Protein AF-A0A1F8M555-F1 (afdb_monomer_lite)

Radius of gyration: 28.35 Å; chains: 1; bounding box: 70×70×56 Å

Foldseek 3Di:
DVLLVLLVLLLVLCVVVVFDLDDDDAPDFQVLLLLQLLLCVLVVDDCPPQRVVQSVCLVPVQVLSQWLVSVLVCCVVPNQCRSSVDDDPQSRLSSNVLSVVCVVVVNIHLVSLQVQLVDVVSLVVQWDDDPDDDPPGHDTCDNLSSLSSNLNSDDQLGARDDPLLVVSSVVSVHPSVVDDPVSSSVSLSSSCVVVVHGSSSSNVSSVVVSVDPDDDDPDDPDDDDDDDLVRQLVVCVVVVVVVSNVVSVPDDDDPDPPPDDVVVVCPVVVVVVVCVPDDDDDDHPPPRPDDDPVVVVVVVVVVLVVCCPDPVNVVVCVVPVDPPDDPPPVPPDPPPPPDDDDDPVVLVVLCVVCVVVVHDSVVSVVVVVVVVVVVVVVVVD

Structure (mmCIF, N/CA/C/O backbone):
data_AF-A0A1F8M555-F1
#
_entry.id   AF-A0A1F8M555-F1
#
loop_
_atom_site.group_PDB
_atom_site.id
_atom_site.type_symbol
_atom_site.label_atom_id
_atom_site.label_alt_id
_atom_site.label_comp_id
_atom_site.label_asym_id
_atom_site.label_entity_id
_atom_site.label_seq_id
_atom_site.pdbx_PDB_ins_code
_atom_site.Cartn_x
_atom_site.Cartn_y
_atom_site.Cartn_z
_atom_site.occupancy
_atom_site.B_iso_or_equiv
_atom_site.auth_seq_id
_atom_site.auth_comp_id
_atom_site.auth_asym_id
_atom_site.auth_atom_id
_atom_site.pdbx_PDB_model_num
ATOM 1 N N . MET A 1 1 ? 1.073 4.786 -27.182 1.00 62.78 1 MET A N 1
ATOM 2 C CA . MET A 1 1 ? 2.146 3.936 -27.750 1.00 62.78 1 MET A CA 1
ATOM 3 C C . MET A 1 1 ? 3.276 3.664 -26.755 1.00 62.78 1 MET A C 1
ATOM 5 O O . MET A 1 1 ? 3.617 2.505 -26.570 1.00 62.78 1 MET A O 1
ATOM 9 N N . LEU A 1 2 ? 3.790 4.672 -26.041 1.00 86.94 2 LEU A N 1
ATOM 10 C CA . LEU A 1 2 ? 4.952 4.520 -25.150 1.00 86.94 2 LEU A CA 1
ATOM 11 C C . LEU A 1 2 ? 4.746 3.546 -23.961 1.00 86.94 2 LEU A C 1
ATOM 13 O O . LEU A 1 2 ? 5.556 2.646 -23.770 1.00 86.94 2 LEU A O 1
ATOM 17 N N . LEU A 1 3 ? 3.623 3.618 -23.229 1.00 95.44 3 LEU A N 1
ATOM 18 C CA . LEU A 1 3 ? 3.357 2.688 -22.109 1.00 95.44 3 LEU A CA 1
ATOM 19 C C . LEU A 1 3 ? 3.145 1.231 -22.552 1.00 95.44 3 LEU A C 1
ATOM 21 O O . LEU A 1 3 ? 3.465 0.311 -21.805 1.00 95.44 3 LEU A O 1
ATOM 25 N N . GLN A 1 4 ? 2.627 1.002 -23.765 1.00 96.56 4 GLN A N 1
ATOM 26 C CA . GLN A 1 4 ? 2.485 -0.358 -24.296 1.00 96.56 4 GLN A CA 1
ATOM 27 C C . GLN A 1 4 ? 3.843 -0.993 -24.608 1.00 96.56 4 GLN A C 1
ATOM 29 O O . GLN A 1 4 ? 4.013 -2.192 -24.390 1.00 96.56 4 GLN A O 1
ATOM 34 N N . ALA A 1 5 ? 4.813 -0.198 -25.071 1.00 96.56 5 ALA A N 1
ATOM 35 C CA . ALA A 1 5 ? 6.173 -0.671 -25.293 1.00 96.56 5 ALA A CA 1
ATOM 36 C C . ALA A 1 5 ? 6.844 -1.083 -23.971 1.00 96.56 5 ALA A C 1
ATOM 38 O O . ALA A 1 5 ? 7.430 -2.160 -23.900 1.00 96.56 5 ALA A O 1
ATOM 39 N N . GLU A 1 6 ? 6.697 -0.289 -22.904 1.00 97.88 6 GLU A N 1
ATOM 40 C CA . GLU A 1 6 ? 7.208 -0.666 -21.576 1.00 97.88 6 GLU A CA 1
ATOM 41 C C . GLU A 1 6 ? 6.492 -1.896 -21.004 1.00 97.88 6 GLU A C 1
ATOM 43 O O . GLU A 1 6 ? 7.133 -2.782 -20.445 1.00 97.88 6 GLU A O 1
ATOM 48 N N . ALA A 1 7 ? 5.175 -2.009 -21.205 1.00 97.88 7 ALA A N 1
ATOM 49 C CA . ALA A 1 7 ? 4.431 -3.207 -20.827 1.00 97.88 7 ALA A CA 1
ATOM 50 C C . ALA A 1 7 ? 4.956 -4.457 -21.554 1.00 97.88 7 ALA A C 1
ATOM 52 O O . ALA A 1 7 ? 5.118 -5.498 -20.925 1.00 97.88 7 ALA A O 1
ATOM 53 N N . LYS A 1 8 ? 5.309 -4.342 -22.844 1.00 97.62 8 LYS A N 1
ATOM 54 C CA . LYS A 1 8 ? 5.926 -5.435 -23.610 1.00 97.62 8 LYS A CA 1
ATOM 55 C C . LYS A 1 8 ? 7.292 -5.833 -23.041 1.00 97.62 8 LYS A C 1
ATOM 57 O O . LYS A 1 8 ? 7.577 -7.025 -22.947 1.00 97.62 8 LYS A O 1
ATOM 62 N N . LYS A 1 9 ? 8.121 -4.868 -22.616 1.00 96.81 9 LYS A N 1
ATOM 63 C CA . LYS A 1 9 ? 9.390 -5.169 -21.924 1.00 96.81 9 LYS A CA 1
ATOM 64 C C . LYS A 1 9 ? 9.147 -5.955 -20.638 1.00 96.81 9 LYS A C 1
ATOM 66 O O . LYS A 1 9 ? 9.780 -6.987 -20.434 1.00 96.81 9 LYS A O 1
ATOM 71 N N . LEU A 1 10 ? 8.191 -5.513 -19.817 1.00 96.31 10 LEU A N 1
ATOM 72 C CA . LEU A 1 10 ? 7.817 -6.213 -18.589 1.00 96.31 10 LEU A CA 1
ATOM 73 C C . LEU A 1 10 ? 7.325 -7.641 -18.873 1.00 96.31 10 LEU A C 1
ATOM 75 O O . LEU A 1 10 ? 7.761 -8.577 -18.210 1.00 96.31 10 LEU A O 1
ATOM 79 N N . THR A 1 11 ? 6.458 -7.829 -19.869 1.00 96.44 11 THR A N 1
ATOM 80 C CA . THR A 1 11 ? 5.964 -9.152 -20.280 1.00 96.44 11 THR A CA 1
ATOM 81 C C . THR A 1 11 ? 7.099 -10.072 -20.736 1.00 96.44 11 THR A C 1
ATOM 83 O O . THR A 1 11 ? 7.171 -11.213 -20.282 1.00 96.44 11 THR A O 1
ATOM 86 N N . ASN A 1 12 ? 8.020 -9.582 -21.571 1.00 95.12 12 ASN A N 1
ATOM 87 C CA . ASN A 1 12 ? 9.188 -10.353 -22.006 1.00 95.12 12 ASN A CA 1
ATOM 88 C C . ASN A 1 12 ? 10.072 -10.753 -20.818 1.00 95.12 12 ASN A C 1
ATOM 90 O O . ASN A 1 12 ? 10.500 -11.902 -20.730 1.00 95.12 12 ASN A O 1
ATOM 94 N N . TYR A 1 13 ? 10.300 -9.826 -19.885 1.00 93.00 13 TYR A N 1
ATOM 95 C CA . TYR A 1 13 ? 11.067 -10.094 -18.674 1.00 93.00 13 TYR A CA 1
ATOM 96 C C . TYR A 1 13 ? 10.408 -11.183 -17.813 1.00 93.00 13 TYR A C 1
ATOM 98 O O . TYR A 1 13 ? 11.054 -12.166 -17.462 1.00 93.00 13 TYR A O 1
ATOM 106 N N . ILE A 1 14 ? 9.102 -11.075 -17.552 1.00 90.75 14 ILE A N 1
ATOM 107 C CA . ILE A 1 14 ? 8.328 -12.084 -16.809 1.00 90.75 14 ILE A CA 1
ATOM 108 C C . ILE A 1 14 ? 8.423 -13.466 -17.474 1.00 90.75 14 ILE A C 1
ATOM 110 O O . ILE A 1 14 ? 8.666 -14.458 -16.787 1.00 90.75 14 ILE A O 1
ATOM 114 N N . ASN A 1 15 ? 8.281 -13.537 -18.800 1.00 89.06 15 ASN A N 1
ATOM 115 C CA . ASN A 1 15 ? 8.401 -14.796 -19.538 1.00 89.06 15 ASN A CA 1
ATOM 116 C C . ASN A 1 15 ? 9.815 -15.383 -19.428 1.00 89.06 15 ASN A C 1
ATOM 118 O O . ASN A 1 15 ? 9.958 -16.584 -19.216 1.00 89.06 15 ASN A O 1
ATOM 122 N N . SER A 1 16 ? 10.854 -14.542 -19.495 1.00 86.94 16 SER A N 1
ATOM 123 C CA . SER A 1 16 ? 12.250 -14.987 -19.366 1.00 86.94 16 SER A CA 1
ATOM 124 C C . SER A 1 16 ? 12.578 -15.590 -17.995 1.00 86.94 16 SER A C 1
ATOM 126 O O . SER A 1 16 ? 13.468 -16.426 -17.889 1.00 86.94 16 SER A O 1
ATOM 128 N N . LEU A 1 17 ? 11.837 -15.210 -16.949 1.00 83.38 17 LEU A N 1
ATOM 129 C CA . LEU A 1 17 ? 11.989 -15.757 -15.600 1.00 83.38 17 LEU A CA 1
ATOM 130 C C . LEU A 1 17 ? 11.260 -17.095 -15.383 1.00 83.38 17 LEU A C 1
ATOM 132 O O . LEU A 1 17 ? 11.365 -17.652 -14.291 1.00 83.38 17 LEU A O 1
ATOM 136 N N . GLY A 1 18 ? 10.470 -17.587 -16.348 1.00 78.06 18 GLY A N 1
ATOM 137 C CA . GLY A 1 18 ? 9.597 -18.752 -16.131 1.00 78.06 18 GLY A CA 1
ATOM 138 C C . GLY A 1 18 ? 8.566 -18.510 -15.020 1.00 78.06 18 GLY A C 1
ATOM 139 O O . GLY A 1 18 ? 8.260 -19.391 -14.217 1.00 78.06 18 GLY A O 1
ATOM 140 N N . PHE A 1 19 ? 8.089 -17.271 -14.911 1.00 74.12 19 PHE A N 1
ATOM 141 C CA . PHE A 1 19 ? 7.395 -16.781 -13.731 1.00 74.12 19 PHE A CA 1
ATOM 142 C C . PHE A 1 19 ? 6.004 -17.400 -13.547 1.00 74.12 19 PHE A C 1
ATOM 144 O O . PHE A 1 19 ? 5.108 -17.200 -14.368 1.00 74.12 19 PHE A O 1
ATOM 151 N N . ASN A 1 20 ? 5.778 -18.091 -12.427 1.00 79.81 20 ASN A N 1
ATOM 152 C CA . ASN A 1 20 ? 4.436 -18.546 -12.074 1.00 79.81 20 ASN A CA 1
ATOM 153 C C . ASN A 1 20 ? 3.631 -17.403 -11.436 1.00 79.81 20 ASN A C 1
ATOM 155 O O . ASN A 1 20 ? 4.040 -16.833 -10.422 1.00 79.81 20 ASN A O 1
ATOM 159 N N . ILE A 1 21 ? 2.463 -17.107 -12.007 1.00 84.81 21 ILE A N 1
ATOM 160 C CA . ILE A 1 21 ? 1.519 -16.102 -11.509 1.00 84.81 21 ILE A CA 1
ATOM 161 C C . ILE A 1 21 ? 0.310 -16.851 -10.937 1.00 84.81 21 ILE A C 1
ATOM 163 O O . ILE A 1 21 ? -0.648 -17.121 -11.671 1.00 84.81 21 ILE A O 1
ATOM 167 N N . PRO A 1 22 ? 0.355 -17.257 -9.654 1.00 82.00 22 PRO A N 1
ATOM 168 C CA . PRO A 1 22 ? -0.748 -17.982 -9.049 1.00 82.00 22 PRO A CA 1
ATOM 169 C C . PRO A 1 22 ? -1.951 -17.063 -8.855 1.00 82.00 22 PRO A C 1
ATOM 171 O O . PRO A 1 22 ? -1.803 -15.870 -8.580 1.00 82.00 22 PRO A O 1
ATOM 174 N N . LEU A 1 23 ? -3.145 -17.656 -8.893 1.00 80.12 23 LEU A N 1
ATOM 175 C CA . LEU A 1 23 ? -4.351 -16.979 -8.438 1.00 80.12 23 LEU A CA 1
ATOM 176 C C . LEU A 1 23 ? -4.167 -16.593 -6.970 1.00 80.12 23 LEU A C 1
ATOM 178 O O . LEU A 1 23 ? -3.883 -17.436 -6.108 1.00 80.12 23 LEU A O 1
ATOM 182 N N . ARG A 1 24 ? -4.325 -15.310 -6.662 1.00 76.06 24 ARG A N 1
ATOM 183 C CA . ARG A 1 24 ? -4.186 -14.843 -5.288 1.00 76.06 24 ARG A CA 1
ATOM 184 C C . ARG A 1 24 ? -5.323 -15.443 -4.460 1.00 76.06 24 ARG A C 1
ATOM 186 O O . ARG A 1 24 ? -6.475 -15.407 -4.880 1.00 76.06 24 ARG A O 1
ATOM 193 N N . LYS A 1 25 ? -5.064 -15.904 -3.233 1.00 69.88 25 LYS A N 1
ATOM 194 C CA . LYS A 1 25 ? -6.128 -16.312 -2.286 1.00 69.88 25 LYS A CA 1
ATOM 195 C C . LYS A 1 25 ? -6.643 -15.108 -1.481 1.00 69.88 25 LYS A C 1
ATOM 197 O O . LYS A 1 25 ? -5.838 -14.202 -1.239 1.00 69.88 25 LYS A O 1
ATOM 202 N N . PRO A 1 26 ? -7.938 -15.031 -1.114 1.00 60.94 26 PRO A N 1
ATOM 203 C CA . PRO A 1 26 ? -8.469 -13.944 -0.283 1.00 60.94 26 PRO A CA 1
ATOM 204 C C . PRO A 1 26 ? -7.709 -13.835 1.046 1.00 60.94 26 PRO A C 1
ATOM 206 O O . PRO A 1 26 ? -7.338 -14.859 1.612 1.00 60.94 26 PRO A O 1
ATOM 209 N N . SER A 1 27 ? -7.462 -12.616 1.538 1.00 68.81 27 SER A N 1
ATOM 210 C CA . SER A 1 27 ? -6.810 -12.409 2.841 1.00 68.81 27 SER A CA 1
ATOM 211 C C . SER A 1 27 ? -7.819 -12.503 3.989 1.00 68.81 27 SER A C 1
ATOM 213 O O . SER A 1 27 ? -7.657 -13.336 4.872 1.00 68.81 27 SER A O 1
ATOM 215 N N . HIS A 1 28 ? -8.856 -11.659 3.974 1.00 83.12 28 HIS A N 1
ATOM 216 C CA . HIS A 1 28 ? -10.003 -11.645 4.896 1.00 83.12 28 HIS A CA 1
ATOM 217 C C . HIS A 1 28 ? -10.984 -10.532 4.483 1.00 83.12 28 HIS A C 1
ATOM 219 O O . HIS A 1 28 ? -10.608 -9.619 3.750 1.00 83.12 28 HIS A O 1
ATOM 225 N N . LYS A 1 29 ? -12.225 -10.576 4.990 1.00 94.62 29 LYS A N 1
ATOM 226 C CA . LYS A 1 29 ? -13.227 -9.506 4.804 1.00 94.62 29 LYS A CA 1
ATOM 227 C C . LYS A 1 29 ? -13.341 -8.536 5.987 1.00 94.62 29 LYS A C 1
ATOM 229 O O . LYS A 1 29 ? -13.998 -7.517 5.878 1.00 94.62 29 LYS A O 1
ATOM 234 N N . HIS A 1 30 ? -12.688 -8.809 7.112 1.00 97.00 30 HIS A N 1
ATOM 235 C CA . HIS A 1 30 ? -12.823 -7.984 8.313 1.00 97.00 30 HIS A CA 1
ATOM 236 C C . HIS A 1 30 ? -12.286 -6.555 8.091 1.00 97.00 30 HIS A C 1
ATOM 238 O O . HIS A 1 30 ? -11.077 -6.371 7.913 1.00 97.00 30 HIS A O 1
ATOM 244 N N . VAL A 1 31 ? -13.158 -5.539 8.139 1.00 96.75 31 VAL A N 1
ATOM 245 C CA . VAL A 1 31 ? -12.815 -4.157 7.749 1.00 96.75 31 VAL A CA 1
ATOM 246 C C . VAL A 1 31 ? -11.765 -3.537 8.662 1.00 96.75 31 VAL A C 1
ATOM 248 O O . VAL A 1 31 ? -10.790 -2.971 8.171 1.00 96.75 31 VAL A O 1
ATOM 251 N N . GLY A 1 32 ? -11.871 -3.706 9.981 1.00 97.56 32 GLY A N 1
ATOM 252 C CA . GLY A 1 32 ? -10.865 -3.165 10.895 1.00 97.56 32 GLY A CA 1
ATOM 253 C C . GLY A 1 32 ? -9.468 -3.739 10.681 1.00 97.56 32 GLY A C 1
ATOM 254 O O . GLY A 1 32 ? -8.485 -3.001 10.747 1.00 97.56 32 GLY A O 1
ATOM 255 N N . ALA A 1 33 ? -9.367 -5.022 10.330 1.00 97.31 33 ALA A N 1
ATOM 256 C CA . ALA A 1 33 ? -8.114 -5.653 9.948 1.00 97.31 33 ALA A CA 1
ATOM 257 C C . ALA A 1 33 ? -7.575 -5.079 8.625 1.00 97.31 33 ALA A C 1
ATOM 259 O O . ALA A 1 33 ? -6.381 -4.823 8.531 1.00 97.31 33 ALA A O 1
ATOM 260 N N . ILE A 1 34 ? -8.435 -4.797 7.637 1.00 96.50 34 ILE A N 1
ATOM 261 C CA . ILE A 1 34 ? -8.042 -4.152 6.368 1.00 96.50 34 ILE A CA 1
ATOM 262 C C . ILE A 1 34 ? -7.482 -2.746 6.612 1.00 96.50 34 ILE A C 1
ATOM 264 O O . ILE A 1 34 ? -6.418 -2.412 6.092 1.00 96.50 34 ILE A O 1
ATOM 268 N N . ILE A 1 35 ? -8.163 -1.936 7.428 1.00 95.69 35 ILE A N 1
ATOM 269 C CA . ILE A 1 35 ? -7.713 -0.580 7.773 1.00 95.69 35 ILE A CA 1
ATOM 270 C C . ILE A 1 35 ? -6.383 -0.643 8.533 1.00 95.69 35 ILE A C 1
ATOM 272 O O . ILE A 1 35 ? -5.450 0.095 8.215 1.00 95.69 35 ILE A O 1
ATOM 276 N N . ALA A 1 36 ? -6.262 -1.549 9.508 1.00 95.75 36 ALA A N 1
ATOM 277 C CA . ALA A 1 36 ? -5.023 -1.736 10.258 1.00 95.75 36 ALA A CA 1
ATOM 278 C C . ALA A 1 36 ? -3.863 -2.177 9.351 1.00 95.75 36 ALA A C 1
ATOM 280 O O . ALA A 1 36 ? -2.763 -1.637 9.470 1.00 95.75 36 ALA A O 1
ATOM 281 N N . ASP A 1 37 ? -4.107 -3.113 8.427 1.00 94.81 37 ASP A N 1
ATOM 282 C CA . ASP A 1 37 ? -3.107 -3.594 7.469 1.00 94.81 37 ASP A CA 1
ATOM 283 C C . ASP A 1 37 ? -2.601 -2.434 6.605 1.00 94.81 37 ASP A C 1
ATOM 285 O O . ASP A 1 37 ? -1.402 -2.159 6.563 1.00 94.81 37 ASP A O 1
ATOM 289 N N . ALA A 1 38 ? -3.513 -1.669 6.003 1.00 92.00 38 ALA A N 1
ATOM 290 C CA . ALA A 1 38 ? -3.147 -0.548 5.151 1.00 92.00 38 ALA A CA 1
ATOM 291 C C . ALA A 1 38 ? -2.385 0.559 5.895 1.00 92.00 38 ALA A C 1
ATOM 293 O O . ALA A 1 38 ? -1.363 1.040 5.397 1.00 92.00 38 ALA A O 1
ATOM 294 N N . VAL A 1 39 ? -2.827 0.931 7.100 1.00 90.44 39 VAL A N 1
ATOM 295 C CA . VAL A 1 39 ? -2.183 1.983 7.905 1.00 90.44 39 VAL A CA 1
ATOM 296 C C . VAL A 1 39 ? -0.778 1.585 8.351 1.00 90.44 39 VAL A C 1
ATOM 298 O O . VAL A 1 39 ? 0.146 2.405 8.288 1.00 90.44 39 VAL A O 1
ATOM 301 N N . LEU A 1 40 ? -0.601 0.338 8.795 1.00 90.31 40 LEU A N 1
ATOM 302 C CA . LEU A 1 40 ? 0.693 -0.157 9.255 1.00 90.31 40 LEU A CA 1
ATOM 303 C C . LEU A 1 40 ? 1.632 -0.424 8.072 1.00 90.31 40 LEU A C 1
ATOM 305 O O . LEU A 1 40 ? 2.807 -0.068 8.121 1.00 90.31 40 LEU A O 1
ATOM 309 N N . GLN A 1 41 ? 1.136 -0.981 6.969 1.00 84.12 41 GLN A N 1
ATOM 310 C CA . GLN A 1 41 ? 1.970 -1.218 5.792 1.00 84.12 41 GLN A CA 1
ATOM 311 C C . GLN A 1 41 ? 2.406 0.092 5.117 1.00 84.12 41 GLN A C 1
ATOM 313 O O . GLN A 1 41 ? 3.509 0.152 4.572 1.00 84.12 41 GLN A O 1
ATOM 318 N N . GLY A 1 42 ? 1.588 1.149 5.190 1.00 71.50 42 GLY A N 1
ATOM 319 C CA . GLY A 1 42 ? 1.952 2.495 4.736 1.00 71.50 42 GLY A CA 1
ATOM 320 C C . GLY A 1 42 ? 3.131 3.113 5.501 1.00 71.50 42 GLY A C 1
ATOM 321 O O . GLY A 1 42 ? 3.834 3.952 4.951 1.00 71.50 42 GLY A O 1
ATOM 322 N N . GLY A 1 43 ? 3.405 2.661 6.732 1.00 64.19 43 GLY A N 1
ATOM 323 C CA . GLY A 1 43 ? 4.538 3.119 7.550 1.00 64.19 43 GLY A CA 1
ATOM 324 C C . GLY A 1 43 ? 5.885 2.454 7.232 1.00 64.19 43 GLY A C 1
ATOM 325 O O . GLY A 1 43 ? 6.867 2.712 7.921 1.00 64.19 43 GLY A O 1
ATOM 326 N N . GLY A 1 44 ? 5.956 1.573 6.224 1.00 67.75 44 GLY A N 1
ATOM 327 C CA . GLY A 1 44 ? 7.197 0.871 5.859 1.00 67.75 44 GLY A CA 1
ATOM 328 C C . GLY A 1 44 ? 7.577 -0.285 6.796 1.00 67.75 44 GLY A C 1
ATOM 329 O O . GLY A 1 44 ? 8.716 -0.758 6.773 1.00 67.75 44 GLY A O 1
ATOM 330 N N . HIS A 1 45 ? 6.634 -0.761 7.611 1.00 80.19 45 HIS A N 1
ATOM 331 C CA . HIS A 1 45 ? 6.870 -1.809 8.606 1.00 80.19 45 HIS A CA 1
ATOM 332 C C . HIS A 1 45 ? 7.065 -3.191 7.964 1.00 80.19 45 HIS A C 1
ATOM 334 O O . HIS A 1 45 ? 6.566 -3.505 6.879 1.00 80.19 45 HIS A O 1
ATOM 340 N N . ARG A 1 46 ? 7.812 -4.070 8.640 1.00 81.81 46 ARG A N 1
ATOM 341 C CA . ARG A 1 46 ? 8.067 -5.439 8.171 1.00 81.81 46 ARG A CA 1
ATOM 342 C C . ARG A 1 46 ? 6.785 -6.259 8.251 1.00 81.81 46 ARG A C 1
ATOM 344 O O . ARG A 1 46 ? 6.375 -6.657 9.341 1.00 81.81 46 ARG A O 1
ATOM 351 N N . TYR A 1 47 ? 6.203 -6.583 7.095 1.00 87.06 47 TYR A N 1
ATOM 352 C CA . TYR A 1 47 ? 4.888 -7.228 7.036 1.00 87.06 47 TYR A CA 1
ATOM 353 C C . TYR A 1 47 ? 4.774 -8.474 7.927 1.00 87.06 47 TYR A C 1
ATOM 355 O O . TYR A 1 47 ? 3.935 -8.522 8.818 1.00 87.06 47 TYR A O 1
ATOM 363 N N . LYS A 1 48 ? 5.670 -9.455 7.752 1.00 86.88 48 LYS A N 1
ATOM 364 C CA . LYS A 1 48 ? 5.593 -10.747 8.458 1.00 86.88 48 LYS A CA 1
ATOM 365 C C . LYS A 1 48 ? 5.730 -10.637 9.980 1.00 86.88 48 LYS A C 1
ATOM 367 O O . LYS A 1 48 ? 5.076 -11.389 10.687 1.00 86.88 48 LYS A O 1
ATOM 372 N N . THR A 1 49 ? 6.591 -9.749 10.474 1.00 87.88 49 THR A N 1
ATOM 373 C CA . THR A 1 49 ? 6.970 -9.710 11.899 1.00 87.88 49 THR A CA 1
ATOM 374 C C . THR A 1 49 ? 6.297 -8.582 12.675 1.00 87.88 49 THR A C 1
ATOM 376 O O . THR A 1 49 ? 6.232 -8.643 13.896 1.00 87.88 49 THR A O 1
ATOM 379 N N . GLN A 1 50 ? 5.827 -7.533 11.997 1.00 89.44 50 GLN A N 1
ATOM 380 C CA . GLN A 1 50 ? 5.244 -6.355 12.641 1.00 89.44 50 GLN A CA 1
ATOM 381 C C . GLN A 1 50 ? 3.771 -6.177 12.278 1.00 89.44 50 GLN A C 1
ATOM 383 O O . GLN A 1 50 ? 2.954 -6.042 13.187 1.00 89.44 50 GLN A O 1
ATOM 388 N N . VAL A 1 51 ? 3.428 -6.205 10.987 1.00 91.38 51 VAL A N 1
ATOM 389 C CA . VAL A 1 51 ? 2.069 -5.893 10.509 1.00 91.38 51 VAL A CA 1
ATOM 390 C C . VAL A 1 51 ? 1.130 -7.079 10.695 1.00 91.38 51 VAL A C 1
ATOM 392 O O . VAL A 1 51 ? 0.155 -6.976 11.433 1.00 91.38 51 VAL A O 1
ATOM 395 N N . LYS A 1 52 ? 1.457 -8.226 10.093 1.00 93.25 52 LYS A N 1
ATOM 396 C CA . LYS A 1 52 ? 0.603 -9.417 10.048 1.00 93.25 52 LYS A CA 1
ATOM 397 C C . LYS A 1 52 ? 0.077 -9.840 11.433 1.00 93.25 52 LYS A C 1
ATOM 399 O O . LYS A 1 52 ? -1.140 -9.938 11.556 1.00 93.25 52 LYS A O 1
ATOM 404 N N . PRO A 1 53 ? 0.903 -9.972 12.494 1.00 95.38 53 PRO A N 1
ATOM 405 C CA . PRO A 1 53 ? 0.391 -10.362 13.813 1.00 95.38 53 PRO A CA 1
ATOM 406 C C . PRO A 1 53 ? -0.633 -9.376 14.395 1.00 95.38 53 PRO A C 1
ATOM 408 O O . PRO A 1 53 ? -1.498 -9.755 15.178 1.00 95.38 53 PRO A O 1
ATOM 411 N N . ARG A 1 54 ? -0.549 -8.090 14.031 1.00 96.31 54 ARG A N 1
ATOM 412 C CA . ARG A 1 54 ? -1.470 -7.045 14.505 1.00 96.31 54 ARG A CA 1
ATOM 413 C C . ARG A 1 54 ? -2.765 -7.022 13.716 1.00 96.31 54 ARG A C 1
ATOM 415 O O . ARG A 1 54 ? -3.817 -6.797 14.302 1.00 96.31 54 ARG A O 1
ATOM 422 N N . VAL A 1 55 ? -2.684 -7.289 12.417 1.00 95.81 55 VAL A N 1
ATOM 423 C CA . VAL A 1 55 ? -3.848 -7.469 11.543 1.00 95.81 55 VAL A CA 1
ATOM 424 C C . VAL A 1 55 ? -4.647 -8.696 11.977 1.00 95.81 55 VAL A C 1
ATOM 426 O O . VAL A 1 55 ? -5.856 -8.600 12.166 1.00 95.81 55 VAL A O 1
ATOM 429 N N . GLU A 1 56 ? -3.971 -9.820 12.218 1.00 95.38 56 GLU A N 1
ATOM 430 C CA . GLU A 1 56 ? -4.598 -11.045 12.727 1.00 95.38 56 GLU A CA 1
ATOM 431 C C . GLU A 1 56 ? -5.205 -10.812 14.112 1.00 95.38 56 GLU A C 1
ATOM 433 O O . GLU A 1 56 ? -6.380 -11.094 14.313 1.00 95.38 56 GLU A O 1
ATOM 438 N N . ARG A 1 57 ? -4.480 -10.156 15.030 1.00 96.75 57 ARG A N 1
ATOM 439 C CA . ARG A 1 57 ? -5.043 -9.757 16.329 1.00 96.75 57 ARG A CA 1
ATOM 440 C C . ARG A 1 57 ? -6.280 -8.868 16.189 1.00 96.75 57 ARG A C 1
ATOM 442 O O . ARG A 1 57 ? -7.221 -9.053 16.951 1.00 96.75 57 ARG A O 1
ATOM 449 N N . MET A 1 58 ? -6.273 -7.888 15.281 1.00 97.06 58 MET A N 1
ATOM 450 C CA . MET A 1 58 ? -7.435 -7.025 15.045 1.00 97.06 58 MET A CA 1
ATOM 451 C C . MET A 1 58 ? -8.649 -7.862 14.641 1.00 97.06 58 MET A C 1
ATOM 453 O O . MET A 1 58 ? -9.713 -7.700 15.224 1.00 97.06 58 MET A O 1
ATOM 457 N N . ARG A 1 59 ? -8.457 -8.780 13.688 1.00 96.69 59 ARG A N 1
ATOM 458 C CA . ARG A 1 59 ? -9.498 -9.683 13.191 1.00 96.69 59 ARG A CA 1
ATOM 459 C C . ARG A 1 59 ? -10.027 -10.621 14.278 1.00 96.69 59 ARG A C 1
ATOM 461 O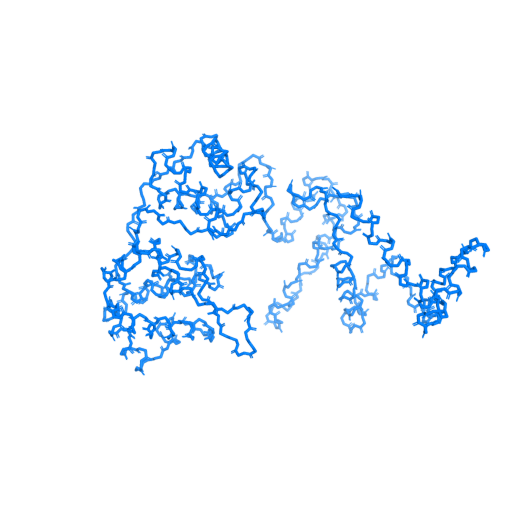 O . ARG A 1 59 ? -11.231 -10.784 14.404 1.00 96.69 59 ARG A O 1
ATOM 468 N N . ASP A 1 60 ? -9.128 -11.245 15.034 1.00 96.62 60 ASP A N 1
ATOM 469 C CA . ASP A 1 60 ? -9.480 -12.354 15.927 1.00 96.62 60 ASP A CA 1
ATOM 470 C C . ASP A 1 60 ? -9.995 -11.859 17.285 1.00 96.62 60 ASP A C 1
ATOM 472 O O . ASP A 1 60 ? -10.882 -12.468 17.877 1.00 96.62 60 ASP A O 1
ATOM 476 N N . LYS A 1 61 ? -9.463 -10.737 17.791 1.00 97.94 61 LYS A N 1
ATOM 477 C CA . LYS A 1 61 ? -9.825 -10.200 19.113 1.00 97.94 61 LYS A CA 1
ATOM 478 C C . LYS A 1 61 ? -11.020 -9.246 19.077 1.00 97.94 61 LYS A C 1
ATOM 480 O O . LYS A 1 61 ? -11.666 -9.054 20.104 1.00 97.94 61 LYS A O 1
ATOM 485 N N . TYR A 1 62 ? -11.291 -8.612 17.939 1.00 97.56 62 TYR A N 1
ATOM 486 C CA . TYR A 1 62 ? -12.302 -7.561 17.838 1.00 97.56 62 TYR A CA 1
ATOM 487 C C . TYR A 1 62 ? -13.307 -7.858 16.724 1.00 97.56 62 TYR A C 1
ATOM 489 O O . TYR A 1 62 ? -13.375 -7.084 15.777 1.00 97.56 62 TYR A O 1
ATOM 497 N N . PRO A 1 63 ? -14.132 -8.915 16.839 1.00 96.62 63 PRO A N 1
ATOM 498 C CA . PRO A 1 63 ? -15.092 -9.276 15.794 1.00 96.62 63 PRO A CA 1
ATOM 499 C C . PRO A 1 63 ? -16.050 -8.131 15.443 1.00 96.62 63 PRO A C 1
ATOM 501 O O . PRO A 1 63 ? -16.378 -7.950 14.282 1.00 96.62 63 PRO A O 1
ATOM 504 N N . VAL A 1 64 ? -16.413 -7.283 16.414 1.00 97.31 64 VAL A N 1
ATOM 505 C CA . VAL A 1 64 ? -17.255 -6.091 16.186 1.00 97.31 64 VAL A CA 1
ATOM 506 C C . VAL A 1 64 ? -16.590 -5.015 15.312 1.00 97.31 64 VAL A C 1
ATOM 508 O O . VAL A 1 64 ? -17.261 -4.101 14.846 1.00 97.31 64 VAL A O 1
ATOM 511 N N . ALA A 1 65 ? -15.271 -5.077 15.098 1.00 97.75 65 ALA A N 1
ATOM 512 C CA . ALA A 1 65 ? -14.553 -4.207 14.166 1.00 97.75 65 ALA A CA 1
ATOM 513 C C . ALA A 1 65 ? -14.606 -4.723 12.716 1.00 97.75 65 ALA A C 1
ATOM 515 O O . ALA A 1 65 ? -13.886 -4.209 11.853 1.00 97.75 65 ALA A O 1
ATOM 516 N N . ASP A 1 66 ? -15.420 -5.736 12.419 1.00 97.69 66 ASP A N 1
ATOM 517 C CA . ASP A 1 66 ? -15.737 -6.139 11.050 1.00 97.69 66 ASP A CA 1
ATOM 518 C C . ASP A 1 66 ? -16.543 -5.070 10.287 1.00 97.69 66 ASP A C 1
ATOM 520 O O . ASP A 1 66 ? -16.544 -5.083 9.055 1.00 97.69 66 ASP A O 1
ATOM 524 N N . THR A 1 67 ? -17.100 -4.091 11.008 1.00 98.56 67 THR A N 1
ATOM 525 C CA . THR A 1 67 ? -17.706 -2.858 10.493 1.00 98.56 67 THR A CA 1
ATOM 526 C C . THR A 1 67 ? -16.927 -1.601 10.907 1.00 98.56 67 THR A C 1
ATOM 528 O O . THR A 1 67 ? -16.253 -1.562 11.941 1.00 98.56 67 THR A O 1
ATOM 531 N N . VAL A 1 68 ? -17.019 -0.530 10.111 1.00 98.38 68 VAL A N 1
ATOM 532 C CA . VAL A 1 68 ? -16.390 0.768 10.420 1.00 98.38 68 VAL A CA 1
ATOM 533 C C . VAL A 1 68 ? -17.055 1.422 11.633 1.00 98.38 68 VAL A C 1
ATOM 535 O O . VAL A 1 68 ? -16.356 1.991 12.475 1.00 98.38 68 VAL A O 1
ATOM 538 N N . SER A 1 69 ? -18.380 1.324 11.768 1.00 98.56 69 SER A N 1
ATOM 539 C CA . SER A 1 69 ? -19.106 1.847 12.931 1.00 98.56 69 SER A CA 1
ATOM 540 C C . SER A 1 69 ? -18.693 1.141 14.224 1.00 98.56 69 SER A C 1
ATOM 542 O O . SER A 1 69 ? -18.354 1.815 15.201 1.00 98.56 69 SER A O 1
ATOM 544 N N . GLY A 1 70 ? -18.609 -0.193 14.222 1.00 98.62 70 GLY A N 1
ATOM 545 C CA . GLY A 1 70 ? -18.135 -0.961 15.371 1.00 98.62 70 GLY A CA 1
ATOM 546 C C . GLY A 1 70 ? -16.669 -0.673 15.711 1.00 98.62 70 GLY A C 1
ATOM 547 O O . GLY A 1 70 ? -16.328 -0.461 16.880 1.00 98.62 70 GLY A O 1
ATOM 548 N N . LEU A 1 71 ? -15.805 -0.527 14.700 1.00 98.62 71 LEU A N 1
ATOM 549 C CA . LEU A 1 71 ? -14.423 -0.090 14.908 1.00 98.62 71 LEU A CA 1
ATOM 550 C C . LEU A 1 71 ? -14.330 1.328 15.497 1.00 98.62 71 LEU A C 1
ATOM 552 O O . LEU A 1 71 ? -13.483 1.587 16.352 1.00 98.62 71 LEU A O 1
ATOM 556 N N . SER A 1 72 ? -15.187 2.252 15.063 1.00 98.56 72 SER A N 1
ATOM 557 C CA . SER A 1 72 ? -15.253 3.615 15.602 1.00 98.56 72 SER A CA 1
ATOM 558 C C . SER A 1 72 ? -15.659 3.625 17.076 1.00 98.56 72 SER A C 1
ATOM 560 O O . SER A 1 72 ? -15.024 4.304 17.887 1.00 98.56 72 SER A O 1
ATOM 562 N N . SER A 1 73 ? -16.647 2.811 17.457 1.00 98.44 73 SER A N 1
ATOM 563 C CA . SER A 1 73 ? -17.042 2.624 18.858 1.00 98.44 73 SER A CA 1
ATOM 564 C C . SER A 1 73 ? -15.888 2.088 19.708 1.00 98.44 73 SER A C 1
ATOM 566 O O . SER A 1 73 ? -15.602 2.631 20.776 1.00 98.44 73 SER A O 1
ATOM 568 N N . LEU A 1 74 ? -15.146 1.0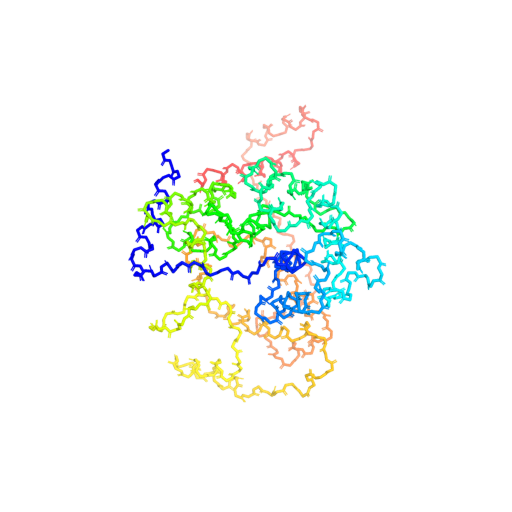95 19.205 1.00 98.44 74 LEU A N 1
ATOM 569 C CA . LEU A 1 74 ? -13.936 0.595 19.864 1.00 98.44 74 LEU A CA 1
ATOM 570 C C . LEU A 1 74 ? -12.832 1.655 19.963 1.00 98.44 74 LEU A C 1
ATOM 572 O O . LEU A 1 74 ? -12.113 1.720 20.960 1.00 98.44 74 LEU A O 1
ATOM 576 N N . LEU A 1 75 ? -12.671 2.497 18.941 1.00 98.00 75 LEU A N 1
ATOM 577 C CA . LEU A 1 75 ? -11.681 3.574 18.944 1.00 98.00 75 LEU A CA 1
ATOM 578 C C . LEU A 1 75 ? -11.964 4.636 20.006 1.00 98.00 75 LEU A C 1
ATOM 580 O O . LEU A 1 75 ? -11.009 5.218 20.535 1.00 98.00 75 LEU A O 1
ATOM 584 N N . LYS A 1 76 ? -13.244 4.886 20.299 1.00 97.81 76 LYS A N 1
ATOM 585 C CA . LYS A 1 76 ? -13.683 5.785 21.372 1.00 97.81 76 LYS A CA 1
ATOM 586 C C . LYS A 1 76 ? -13.423 5.181 22.752 1.00 97.81 76 LYS A C 1
ATOM 588 O O . LYS A 1 76 ? -12.946 5.897 23.622 1.00 97.81 76 LYS A O 1
ATOM 593 N N . SER A 1 77 ? -13.674 3.884 22.938 1.00 97.69 77 SER A N 1
ATOM 594 C CA . SER A 1 77 ? -13.550 3.239 24.253 1.00 97.69 77 SER A CA 1
ATOM 595 C C . SER A 1 77 ? -12.133 2.763 24.603 1.00 97.69 77 SER A C 1
ATOM 597 O O . SER A 1 77 ? -11.713 2.908 25.745 1.00 97.69 77 SER A O 1
ATOM 599 N N . GLN A 1 78 ? -11.369 2.215 23.650 1.00 97.62 78 GLN A N 1
ATOM 600 C CA . GLN A 1 78 ? -10.039 1.623 23.908 1.00 97.62 78 GLN A CA 1
ATOM 601 C C . GLN A 1 78 ? -8.865 2.428 23.336 1.00 97.62 78 GLN A C 1
ATOM 603 O O . GLN A 1 78 ? -7.718 2.246 23.755 1.00 97.62 78 GLN A O 1
ATOM 608 N N . GLY A 1 79 ? -9.124 3.295 22.354 1.00 97.25 79 GLY A N 1
ATOM 609 C CA . GLY A 1 79 ? -8.100 4.085 21.672 1.00 97.25 79 GLY A CA 1
ATOM 610 C C . GLY A 1 79 ? -7.244 3.312 20.655 1.00 97.25 79 GLY A C 1
ATOM 611 O O . GLY A 1 79 ? -7.100 2.091 20.682 1.00 97.25 79 GLY A O 1
ATOM 612 N N . ALA A 1 80 ? -6.626 4.057 19.732 1.00 97.31 80 ALA A N 1
ATOM 613 C CA . ALA A 1 80 ? -5.885 3.490 18.600 1.00 97.31 80 ALA A CA 1
ATOM 614 C C . ALA A 1 80 ? -4.649 2.671 19.013 1.00 97.31 80 ALA A C 1
ATOM 616 O O . ALA A 1 80 ? -4.382 1.633 18.409 1.00 97.31 80 ALA A O 1
ATOM 617 N N . ARG A 1 81 ? -3.920 3.095 20.058 1.00 97.31 81 ARG A N 1
ATOM 618 C CA . ARG A 1 81 ? -2.745 2.376 20.584 1.00 97.31 81 ARG A CA 1
ATOM 619 C C . ARG A 1 81 ? -3.074 0.926 20.934 1.00 97.31 81 ARG A C 1
ATOM 621 O O . ARG A 1 81 ? -2.344 0.017 20.544 1.00 97.31 81 ARG A O 1
ATOM 628 N N . THR A 1 82 ? -4.176 0.726 21.653 1.00 97.75 82 THR A N 1
ATOM 629 C CA . THR A 1 82 ? -4.633 -0.576 22.155 1.00 97.75 82 THR A CA 1
ATOM 630 C C . THR A 1 82 ? -5.131 -1.470 21.027 1.00 97.75 82 THR A C 1
ATOM 632 O O . THR A 1 82 ? -4.786 -2.654 20.957 1.00 97.75 82 THR A O 1
ATOM 635 N N . LEU A 1 83 ? -5.919 -0.899 20.115 1.00 97.62 83 LEU A N 1
ATOM 636 C CA . LEU A 1 83 ? -6.489 -1.638 18.992 1.00 97.62 83 LEU A CA 1
ATOM 637 C C . LEU A 1 83 ? -5.405 -2.083 18.005 1.00 97.62 83 LEU A C 1
ATOM 639 O O . LEU A 1 83 ? -5.331 -3.265 17.677 1.00 97.62 83 LEU A O 1
ATOM 643 N N . LEU A 1 84 ? -4.496 -1.182 17.616 1.00 96.56 84 LEU A N 1
ATOM 644 C CA . LEU A 1 84 ? -3.371 -1.509 16.732 1.00 96.56 84 LEU A CA 1
ATOM 645 C C . LEU A 1 84 ? -2.255 -2.298 17.426 1.00 96.56 84 LEU A C 1
ATOM 647 O O . LEU A 1 84 ? -1.411 -2.880 16.747 1.00 96.56 84 LEU A O 1
ATOM 651 N N . ASN A 1 85 ? -2.208 -2.294 18.762 1.00 96.38 85 ASN A N 1
ATOM 652 C CA . ASN A 1 85 ? -1.046 -2.742 19.531 1.00 96.38 85 ASN A CA 1
ATOM 653 C C . ASN A 1 85 ? 0.252 -2.062 19.041 1.00 96.38 85 ASN A C 1
ATOM 655 O O . ASN A 1 85 ? 1.258 -2.714 18.730 1.00 96.38 85 ASN A O 1
ATOM 659 N N . TRP A 1 86 ? 0.197 -0.737 18.883 1.00 94.56 86 TRP A N 1
ATOM 660 C CA . TRP A 1 86 ? 1.255 0.065 18.264 1.00 94.56 86 TRP A CA 1
ATOM 661 C C . TRP A 1 86 ? 1.443 1.397 18.987 1.00 94.56 86 TRP A C 1
ATOM 663 O O . TRP A 1 86 ? 0.468 2.080 19.282 1.00 94.56 86 TRP A O 1
ATOM 673 N N . SER A 1 87 ? 2.693 1.775 19.266 1.00 90.69 87 SER A N 1
ATOM 674 C CA . SER A 1 87 ? 3.032 2.997 20.011 1.00 90.69 87 SER A CA 1
ATOM 675 C C . SER A 1 87 ? 3.289 4.222 19.131 1.00 90.69 87 SER A C 1
ATOM 677 O O . SER A 1 87 ? 3.212 5.339 19.639 1.00 90.69 87 SER A O 1
ATOM 679 N N . GLY A 1 88 ? 3.562 4.041 17.834 1.00 87.38 88 GLY A N 1
ATOM 680 C CA . GLY A 1 88 ? 3.781 5.144 16.895 1.00 87.38 88 GLY A CA 1
ATOM 681 C C . GLY A 1 88 ? 2.549 6.044 16.799 1.00 87.38 88 GLY A C 1
ATOM 682 O O . GLY A 1 88 ? 1.435 5.554 16.593 1.00 87.38 88 GLY A O 1
ATOM 683 N N . LYS A 1 89 ? 2.736 7.347 17.035 1.00 88.00 89 LYS A N 1
ATOM 684 C CA . LYS A 1 89 ? 1.644 8.333 17.066 1.00 88.00 89 LYS A CA 1
ATOM 685 C C . LYS A 1 89 ? 1.053 8.546 15.674 1.00 88.00 89 LYS A C 1
ATOM 687 O O . LYS A 1 89 ? -0.165 8.624 15.543 1.00 88.00 89 LYS A O 1
ATOM 692 N N . ASP A 1 90 ? 1.895 8.532 14.648 1.00 84.00 90 ASP A N 1
ATOM 693 C CA . ASP A 1 90 ? 1.472 8.785 13.275 1.00 84.00 90 ASP A CA 1
ATOM 694 C C . ASP A 1 90 ? 0.562 7.661 12.763 1.00 84.00 90 ASP A C 1
ATOM 696 O 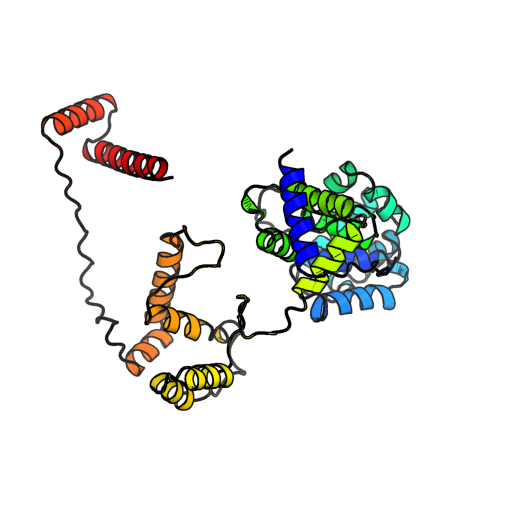O . ASP A 1 90 ? -0.480 7.941 12.177 1.00 84.00 90 ASP A O 1
ATOM 700 N N . GLU A 1 91 ? 0.885 6.384 13.025 1.00 87.56 91 GLU A N 1
ATOM 701 C CA . GLU A 1 91 ? -0.011 5.262 12.695 1.00 87.56 91 GLU A CA 1
ATOM 702 C C . GLU A 1 91 ? -1.349 5.380 13.423 1.00 87.56 91 GLU A C 1
ATOM 704 O O . GLU A 1 91 ? -2.402 5.160 12.830 1.00 87.56 91 GLU A O 1
ATOM 709 N N . GLN A 1 92 ? -1.319 5.729 14.709 1.00 92.38 92 GLN A N 1
ATOM 710 C CA . GLN A 1 92 ? -2.536 5.884 15.501 1.00 92.38 92 GLN A CA 1
ATOM 711 C C . GLN A 1 92 ? -3.426 7.001 14.953 1.00 92.38 92 GLN A C 1
ATOM 713 O O . GLN A 1 92 ? -4.641 6.824 14.861 1.00 92.38 92 GLN A O 1
ATOM 718 N N . GLN A 1 93 ? -2.830 8.130 14.569 1.00 88.81 93 GLN A N 1
ATOM 719 C CA . GLN A 1 93 ? -3.550 9.253 13.987 1.00 88.81 93 GLN A CA 1
ATOM 720 C C . GLN A 1 93 ? -4.125 8.895 12.613 1.00 88.81 93 GLN A C 1
ATOM 722 O O . GLN A 1 93 ? -5.325 9.074 12.397 1.00 88.81 93 GLN A O 1
ATOM 727 N N . ARG A 1 94 ? -3.316 8.296 11.726 1.00 86.25 94 ARG A N 1
ATOM 728 C CA . ARG A 1 94 ? -3.766 7.800 10.414 1.00 86.25 94 ARG A CA 1
ATOM 729 C C . ARG A 1 94 ? -4.933 6.830 10.544 1.00 86.25 94 ARG A C 1
ATOM 731 O O . ARG A 1 94 ? -5.892 6.901 9.778 1.00 86.25 94 ARG A O 1
ATOM 738 N N . PHE A 1 95 ? -4.876 5.939 11.530 1.00 93.19 95 PHE A N 1
ATOM 739 C CA . PHE A 1 95 ? -5.939 4.979 11.798 1.00 93.19 95 PHE A CA 1
ATOM 740 C C . PHE A 1 95 ? -7.248 5.669 12.190 1.00 93.19 95 PHE A C 1
ATOM 742 O O . PHE A 1 95 ? -8.280 5.395 11.582 1.00 93.19 95 PHE A O 1
ATOM 749 N N . ARG A 1 96 ? -7.209 6.630 13.125 1.00 94.06 96 ARG A N 1
ATOM 750 C CA . ARG A 1 96 ? -8.395 7.420 13.510 1.00 94.06 96 ARG A CA 1
ATOM 751 C C . ARG A 1 96 ? -8.978 8.194 12.330 1.00 94.06 96 ARG A C 1
ATOM 753 O O . ARG A 1 96 ? -10.184 8.148 12.109 1.00 94.06 96 ARG A O 1
ATOM 760 N N . GLN A 1 97 ? -8.125 8.874 11.568 1.00 90.12 97 GLN A N 1
ATOM 761 C CA . GLN A 1 97 ? -8.540 9.677 10.417 1.00 90.12 97 GLN A CA 1
ATOM 762 C C . GLN A 1 97 ? -9.154 8.822 9.313 1.00 90.12 97 GLN A C 1
ATOM 764 O O . GLN A 1 97 ? -10.171 9.207 8.748 1.00 90.12 97 GLN A O 1
ATOM 769 N N . THR A 1 98 ? -8.588 7.644 9.047 1.00 92.19 98 THR A N 1
ATOM 770 C CA . THR A 1 98 ? -9.142 6.724 8.049 1.00 92.19 98 THR A CA 1
ATOM 771 C C . THR A 1 98 ? -10.529 6.233 8.456 1.00 92.19 98 THR A C 1
ATOM 773 O O . THR A 1 98 ? -11.440 6.225 7.634 1.00 92.19 98 THR A O 1
ATOM 776 N N . VAL A 1 99 ? -10.720 5.871 9.730 1.00 95.62 99 VAL A N 1
ATOM 777 C CA . VAL A 1 99 ? -12.039 5.454 10.231 1.00 95.62 99 VAL A CA 1
ATOM 778 C C . VAL A 1 99 ? -13.051 6.594 10.127 1.00 95.62 99 VAL A C 1
ATOM 780 O O . VAL A 1 99 ? -14.158 6.384 9.641 1.00 95.62 99 VAL A O 1
ATOM 783 N N . ALA A 1 100 ? -12.669 7.811 10.520 1.00 93.12 100 ALA A N 1
ATOM 784 C CA . ALA A 1 100 ? -13.531 8.985 10.393 1.00 93.12 100 ALA A CA 1
ATOM 785 C C . ALA A 1 100 ? -13.884 9.295 8.927 1.00 93.12 100 ALA A C 1
ATOM 787 O O . ALA A 1 100 ? -15.035 9.604 8.624 1.00 93.12 100 ALA A O 1
ATOM 788 N N . PHE A 1 101 ? -12.916 9.172 8.015 1.00 92.81 101 PHE A N 1
ATOM 789 C CA . PHE A 1 101 ? -13.130 9.346 6.582 1.00 92.81 101 PHE A CA 1
ATOM 790 C C . PHE A 1 101 ? -14.131 8.320 6.040 1.00 92.81 101 PHE A C 1
ATOM 792 O O . PHE A 1 101 ? -15.109 8.708 5.412 1.00 92.81 101 PHE A O 1
ATOM 799 N N . PHE A 1 102 ? -13.953 7.030 6.334 1.00 94.69 102 PHE A N 1
ATOM 800 C CA . PHE A 1 102 ? -14.880 5.997 5.865 1.00 94.69 102 PHE A CA 1
ATOM 801 C C . PHE A 1 102 ? -16.292 6.153 6.437 1.00 94.69 102 PHE A C 1
ATOM 803 O O . PHE A 1 102 ? -17.249 5.982 5.689 1.00 94.69 102 PHE A O 1
ATOM 810 N N . LEU A 1 103 ? -16.444 6.589 7.692 1.00 95.31 103 LEU A N 1
ATOM 811 C CA . LEU A 1 103 ? -17.764 6.951 8.226 1.00 95.31 103 LEU A CA 1
ATOM 812 C C . LEU A 1 103 ? -18.408 8.108 7.457 1.00 95.31 103 LEU A C 1
ATOM 814 O O . LEU A 1 103 ? -19.588 8.037 7.125 1.00 95.31 103 LEU A O 1
ATOM 818 N N . LYS A 1 104 ? -17.639 9.162 7.157 1.00 92.06 104 LYS A N 1
ATOM 819 C CA . LYS A 1 104 ? -18.125 10.315 6.384 1.00 92.06 104 LYS A CA 1
ATOM 820 C C . LYS A 1 104 ? -18.556 9.914 4.970 1.00 92.06 104 LYS A C 1
ATOM 822 O O . LYS A 1 104 ? -19.538 10.440 4.462 1.00 92.06 104 LYS A O 1
ATOM 827 N N . GLU A 1 105 ? -17.841 8.974 4.360 1.00 92.19 105 GLU A N 1
ATOM 828 C CA . GLU A 1 105 ? -18.165 8.396 3.051 1.00 92.19 105 GLU A CA 1
ATOM 829 C C . GLU A 1 105 ? -19.267 7.324 3.105 1.00 92.19 105 GLU A C 1
ATOM 831 O O . GLU A 1 105 ? -19.552 6.706 2.082 1.00 92.19 105 GLU A O 1
ATOM 836 N N . GLN A 1 106 ? -19.882 7.097 4.274 1.00 96.56 106 GLN A N 1
ATOM 837 C CA . GLN A 1 106 ? -20.921 6.083 4.501 1.00 96.56 106 GLN A CA 1
ATOM 838 C C . GLN A 1 106 ? -20.471 4.653 4.156 1.00 96.56 106 GLN A C 1
ATOM 840 O O . GLN A 1 106 ? -21.269 3.794 3.792 1.00 96.56 106 GLN A O 1
ATOM 845 N N . ILE A 1 107 ? -19.175 4.377 4.296 1.00 97.19 107 ILE A N 1
ATOM 846 C CA . ILE A 1 107 ? -18.594 3.048 4.132 1.00 97.19 107 ILE A CA 1
ATOM 847 C C . ILE A 1 107 ? -18.632 2.359 5.490 1.00 97.19 107 ILE A C 1
ATOM 849 O O . ILE A 1 107 ? -17.955 2.804 6.419 1.00 97.19 107 ILE A O 1
ATOM 853 N N . ASN A 1 108 ? -19.383 1.262 5.608 1.00 98.19 108 ASN A N 1
ATOM 854 C CA . ASN A 1 108 ? -19.488 0.541 6.871 1.00 98.19 108 ASN A CA 1
ATOM 855 C C . ASN A 1 108 ? -18.951 -0.891 6.806 1.00 98.19 108 ASN A C 1
ATOM 857 O O . ASN A 1 108 ? -18.337 -1.354 7.762 1.00 98.19 108 ASN A O 1
ATOM 861 N N . THR A 1 109 ? -19.141 -1.586 5.694 1.00 98.25 109 THR A N 1
ATOM 862 C CA . THR A 1 109 ? -18.798 -3.002 5.532 1.00 98.25 109 THR A CA 1
ATOM 863 C C . THR A 1 109 ? -17.689 -3.216 4.502 1.00 98.25 109 THR A C 1
ATOM 865 O O . THR A 1 109 ? -17.251 -2.300 3.798 1.00 98.25 109 THR A O 1
ATOM 868 N N . PHE A 1 110 ? -17.218 -4.461 4.398 1.00 97.38 110 PHE A N 1
ATOM 869 C CA . PHE A 1 110 ? -16.278 -4.867 3.354 1.00 97.38 110 PHE A CA 1
ATOM 870 C C . PHE A 1 110 ? -16.826 -4.602 1.956 1.00 97.38 110 PHE A C 1
ATOM 872 O O . PHE A 1 110 ? -16.102 -4.105 1.093 1.00 97.38 110 PHE A O 1
ATOM 879 N N . ASP A 1 111 ? -18.089 -4.961 1.733 1.00 97.06 111 ASP A N 1
ATOM 880 C CA . ASP A 1 111 ? -18.713 -4.844 0.424 1.00 97.06 111 ASP A CA 1
ATOM 881 C C . ASP A 1 111 ? -18.948 -3.372 0.066 1.00 97.06 111 ASP A C 1
ATOM 883 O O . ASP A 1 111 ? -18.701 -3.001 -1.083 1.00 97.06 111 ASP A O 1
ATOM 887 N N . ASP A 1 112 ? -19.263 -2.509 1.041 1.00 97.88 112 ASP A N 1
ATOM 888 C CA . ASP A 1 112 ? -19.317 -1.052 0.840 1.00 97.88 112 ASP A CA 1
ATOM 889 C C . ASP A 1 112 ? -17.961 -0.517 0.385 1.00 97.88 112 ASP A C 1
ATOM 891 O O . ASP A 1 112 ? -17.861 0.133 -0.657 1.00 97.88 112 ASP A O 1
ATOM 895 N N . LEU A 1 113 ? -16.892 -0.844 1.123 1.00 96.62 113 LEU A N 1
ATOM 896 C CA . LEU A 1 113 ? -15.539 -0.386 0.808 1.00 96.62 113 LEU A CA 1
ATOM 897 C C . LEU A 1 113 ? -15.108 -0.881 -0.576 1.00 96.62 113 LEU A C 1
ATOM 899 O O . LEU A 1 113 ? -14.570 -0.121 -1.384 1.00 96.62 113 LEU A O 1
ATOM 903 N N . ARG A 1 114 ? -15.362 -2.160 -0.866 1.00 96.44 114 ARG A N 1
ATOM 904 C CA . ARG A 1 114 ? -15.034 -2.776 -2.150 1.00 96.44 114 ARG A CA 1
ATOM 905 C C . ARG A 1 114 ? -15.784 -2.115 -3.297 1.00 96.44 114 ARG A C 1
ATOM 907 O O . ARG A 1 114 ? -15.178 -1.851 -4.334 1.00 96.44 114 ARG A O 1
ATOM 914 N N . ASN A 1 115 ? -17.081 -1.870 -3.137 1.00 97.12 115 ASN A N 1
ATOM 915 C CA . ASN A 1 115 ? -17.905 -1.231 -4.157 1.00 97.12 115 ASN A CA 1
ATOM 916 C C . ASN A 1 115 ? -17.497 0.227 -4.371 1.00 97.12 115 ASN A C 1
ATOM 918 O O . ASN A 1 115 ? -17.304 0.634 -5.516 1.00 97.12 115 ASN A O 1
ATOM 922 N N . TRP A 1 116 ? -17.274 0.977 -3.292 1.00 96.81 116 TRP A N 1
ATOM 923 C CA . TRP A 1 116 ? -16.844 2.371 -3.343 1.00 96.81 116 TRP A CA 1
ATOM 924 C C . TRP A 1 116 ? -15.506 2.532 -4.080 1.00 96.81 116 TRP A C 1
ATOM 926 O O . TRP A 1 116 ? -15.367 3.418 -4.927 1.00 96.81 116 TRP A O 1
ATOM 936 N N . LEU A 1 117 ? -14.552 1.623 -3.843 1.00 95.81 117 LEU A N 1
ATOM 937 C CA . LEU A 1 117 ? -13.223 1.629 -4.465 1.00 95.81 117 LEU A CA 1
ATOM 938 C C . LEU A 1 117 ? -13.185 1.208 -5.945 1.00 95.81 117 LEU A C 1
ATOM 940 O O . LEU A 1 117 ? -12.128 1.331 -6.567 1.00 95.81 117 LEU A O 1
ATOM 944 N N . LYS A 1 118 ? -14.294 0.731 -6.535 1.00 95.62 118 LYS A N 1
ATOM 945 C CA . LYS A 1 118 ? -14.365 0.465 -7.988 1.00 95.62 118 LYS A CA 1
ATOM 946 C C . LYS A 1 118 ? -14.202 1.745 -8.812 1.00 95.62 118 LYS A C 1
ATOM 948 O O . LYS A 1 118 ? -13.718 1.690 -9.938 1.00 95.62 118 LYS A O 1
ATOM 953 N N . SER A 1 119 ? -14.610 2.889 -8.259 1.00 94.44 119 SER A N 1
ATOM 954 C CA . SER A 1 119 ? -14.481 4.191 -8.910 1.00 94.44 119 SER A CA 1
ATOM 955 C C . SER A 1 119 ? -13.078 4.764 -8.713 1.00 94.44 119 SER A C 1
ATOM 957 O O . SER A 1 119 ? -12.625 4.977 -7.586 1.00 94.44 119 SER A O 1
ATOM 959 N N . GLU A 1 120 ? -12.402 5.092 -9.816 1.00 91.50 120 GLU A N 1
ATOM 960 C CA . GLU A 1 120 ? -11.097 5.760 -9.771 1.00 91.50 120 GLU A CA 1
ATOM 961 C C . GLU A 1 120 ? -11.198 7.142 -9.092 1.00 91.50 120 GLU A C 1
ATOM 963 O O . GLU A 1 120 ? -10.284 7.545 -8.376 1.00 91.50 120 GLU A O 1
ATOM 968 N N . ALA A 1 121 ? -12.331 7.843 -9.239 1.00 90.69 121 ALA A N 1
ATOM 969 C CA . ALA A 1 121 ? -12.576 9.117 -8.562 1.00 90.69 121 ALA A CA 1
ATOM 970 C C . ALA A 1 121 ? -12.619 8.951 -7.035 1.00 90.69 121 ALA A C 1
ATOM 972 O O . ALA A 1 121 ? -11.998 9.728 -6.312 1.00 90.69 121 ALA A O 1
ATOM 973 N N . ASN A 1 122 ? -13.271 7.899 -6.536 1.00 91.44 122 ASN A N 1
ATOM 974 C CA . ASN A 1 122 ? -13.280 7.581 -5.106 1.00 91.44 122 ASN A CA 1
ATOM 975 C C . ASN A 1 122 ? -11.888 7.185 -4.607 1.00 91.44 122 ASN A C 1
ATOM 977 O O . ASN A 1 122 ? -11.433 7.677 -3.575 1.00 91.44 122 ASN A O 1
ATOM 981 N N . ARG A 1 123 ? -11.145 6.393 -5.389 1.00 90.75 123 ARG A N 1
ATOM 982 C CA . ARG A 1 123 ? -9.732 6.112 -5.108 1.00 90.75 123 ARG A CA 1
ATOM 983 C C . ARG A 1 123 ? -8.907 7.401 -4.987 1.00 90.75 123 ARG A C 1
ATOM 985 O O . ARG A 1 123 ? -8.069 7.480 -4.097 1.00 90.75 123 ARG A O 1
ATOM 992 N N . TYR A 1 124 ? -9.146 8.419 -5.820 1.00 87.56 124 TYR A N 1
ATOM 993 C CA . TYR A 1 124 ? -8.500 9.732 -5.675 1.00 87.56 124 TYR A CA 1
ATOM 994 C C . TYR A 1 124 ? -8.970 10.519 -4.449 1.00 87.56 124 TYR A C 1
ATOM 996 O O . TYR A 1 124 ? -8.155 11.210 -3.849 1.00 87.56 124 TYR A O 1
ATOM 1004 N N . ARG A 1 125 ? -10.240 10.408 -4.045 1.00 86.88 125 ARG A N 1
ATOM 1005 C CA . ARG A 1 125 ? -10.756 11.047 -2.818 1.00 86.88 125 ARG A CA 1
ATOM 1006 C C . ARG A 1 125 ? -10.143 10.465 -1.546 1.00 86.88 125 ARG A C 1
ATOM 1008 O O . ARG A 1 125 ? -9.994 11.187 -0.568 1.00 86.88 125 ARG A O 1
ATOM 1015 N N . LEU A 1 126 ? -9.774 9.183 -1.568 1.00 85.75 126 LEU A N 1
ATOM 1016 C CA . LEU A 1 126 ? -9.043 8.540 -0.476 1.00 85.75 126 LEU A CA 1
ATOM 1017 C C . LEU A 1 126 ? -7.610 9.082 -0.335 1.00 85.75 126 LEU A C 1
ATOM 1019 O O . LEU A 1 126 ? -7.035 9.023 0.749 1.00 85.75 126 LEU A O 1
ATOM 1023 N N . ILE A 1 127 ? -7.031 9.616 -1.413 1.00 83.31 127 ILE A N 1
ATOM 1024 C CA . ILE A 1 127 ? -5.714 10.249 -1.367 1.00 83.31 127 ILE A CA 1
ATOM 1025 C C . ILE A 1 127 ? -5.862 11.619 -0.727 1.00 83.31 127 ILE A C 1
ATOM 1027 O O . ILE A 1 127 ? -6.478 12.535 -1.273 1.00 83.31 127 ILE A O 1
ATOM 1031 N N . THR A 1 128 ? -5.228 11.789 0.420 1.00 69.06 128 THR A N 1
ATOM 1032 C CA . THR A 1 128 ? -5.153 13.087 1.076 1.00 69.06 128 THR A CA 1
ATOM 1033 C C . THR A 1 128 ? -4.028 13.887 0.423 1.00 69.06 128 THR A C 1
ATOM 1035 O O . THR A 1 128 ? -2.855 13.571 0.619 1.00 69.06 128 THR A O 1
ATOM 1038 N N . LYS A 1 129 ? -4.364 14.909 -0.375 1.00 49.84 129 LYS A N 1
ATOM 1039 C CA . LYS A 1 129 ? -3.369 15.842 -0.924 1.00 49.84 129 LYS A CA 1
ATOM 1040 C C . LYS A 1 129 ? -2.835 16.736 0.199 1.00 49.84 129 LYS A C 1
ATOM 1042 O O . LYS A 1 129 ? -3.520 17.667 0.606 1.00 49.84 129 LYS A O 1
ATOM 1047 N N . SER A 1 130 ? -1.602 16.510 0.634 1.00 39.69 130 SER A N 1
ATOM 1048 C CA . SER A 1 130 ? -0.752 17.600 1.111 1.00 39.69 130 SER A CA 1
ATOM 1049 C C . SER A 1 130 ? 0.567 17.512 0.365 1.00 39.69 130 SER A C 1
ATOM 1051 O O . SER A 1 130 ? 1.257 16.500 0.414 1.00 39.69 130 SER A O 1
ATOM 1053 N N . ASN A 1 131 ? 0.908 18.561 -0.375 1.00 33.97 131 ASN A N 1
ATOM 1054 C CA . ASN A 1 131 ? 2.267 18.719 -0.858 1.00 33.97 131 ASN A CA 1
ATOM 1055 C C . ASN A 1 131 ? 3.099 19.151 0.353 1.00 33.97 131 ASN A C 1
ATOM 1057 O O . ASN A 1 131 ? 3.072 20.328 0.702 1.00 33.97 131 ASN A O 1
ATOM 1061 N N . ARG A 1 132 ? 3.866 18.212 0.921 1.00 34.81 132 ARG A N 1
ATOM 1062 C CA . ARG A 1 132 ? 4.762 18.352 2.084 1.00 34.81 132 ARG A CA 1
ATOM 1063 C C . ARG A 1 132 ? 4.075 18.069 3.422 1.00 34.81 132 ARG A C 1
ATOM 1065 O O . ARG A 1 132 ? 3.007 18.599 3.720 1.00 34.81 132 ARG A O 1
ATOM 1072 N N . VAL A 1 133 ? 4.803 17.298 4.235 1.00 36.00 133 VAL A N 1
ATOM 1073 C CA . VAL A 1 133 ? 4.737 17.249 5.698 1.00 36.00 133 VAL A CA 1
ATOM 1074 C C . VAL A 1 133 ? 4.490 18.666 6.208 1.00 36.00 133 VAL A C 1
ATOM 1076 O O . VAL A 1 133 ? 5.373 19.525 6.111 1.00 36.00 133 VAL A O 1
ATOM 1079 N N . ASP A 1 134 ? 3.287 18.936 6.702 1.00 33.91 134 ASP A N 1
ATOM 1080 C CA . ASP A 1 134 ? 3.083 20.126 7.504 1.00 33.91 134 ASP A CA 1
ATOM 1081 C C . ASP A 1 134 ? 3.821 19.937 8.837 1.00 33.91 134 ASP A C 1
ATOM 1083 O O . ASP A 1 134 ? 4.111 18.825 9.289 1.00 33.91 134 ASP A O 1
ATOM 1087 N N . LYS A 1 135 ? 4.173 21.046 9.486 1.00 32.53 135 LYS A N 1
ATOM 1088 C CA . LYS A 1 135 ? 4.897 21.060 10.768 1.00 32.53 135 LYS A CA 1
ATOM 1089 C C . LYS A 1 135 ? 4.135 20.357 11.918 1.00 32.53 135 LYS A C 1
ATOM 1091 O O . LYS A 1 135 ? 4.631 20.363 13.040 1.00 32.53 135 LYS A O 1
ATOM 1096 N N . ALA A 1 136 ? 2.967 19.761 11.652 1.00 37.53 136 ALA A N 1
ATOM 1097 C CA . ALA A 1 136 ? 2.120 19.042 12.599 1.00 37.53 136 ALA A CA 1
ATOM 1098 C C . ALA A 1 136 ? 2.274 17.505 12.551 1.00 37.53 136 ALA A C 1
ATOM 1100 O O . ALA A 1 136 ? 1.737 16.825 13.424 1.00 37.53 136 ALA A O 1
ATOM 1101 N N . GLY A 1 137 ? 3.031 16.942 11.598 1.00 36.00 137 GLY A N 1
ATOM 1102 C CA . GLY A 1 137 ? 3.443 15.530 11.643 1.00 36.00 137 GLY A CA 1
ATOM 1103 C C . GLY A 1 137 ? 2.332 14.511 11.358 1.00 36.00 137 GLY A C 1
ATOM 1104 O O . GLY A 1 137 ? 2.319 13.432 11.948 1.00 36.00 137 GLY A O 1
ATOM 1105 N N . ILE A 1 138 ? 1.393 14.817 10.458 1.00 40.16 138 ILE A N 1
ATOM 1106 C CA . ILE A 1 138 ? 0.356 13.864 10.035 1.00 40.16 138 ILE A CA 1
ATOM 1107 C C . ILE A 1 138 ? 0.786 13.192 8.730 1.00 40.16 138 ILE A C 1
ATOM 1109 O O . ILE A 1 138 ? 1.145 13.847 7.758 1.00 40.16 138 ILE A O 1
ATOM 1113 N N . ALA A 1 139 ? 0.748 11.863 8.697 1.00 49.31 139 ALA A N 1
ATOM 1114 C CA . ALA A 1 139 ? 1.186 11.099 7.538 1.00 49.31 139 ALA A CA 1
ATOM 1115 C C . ALA A 1 139 ? 0.057 10.863 6.520 1.00 49.31 139 ALA A C 1
ATOM 1117 O O . ALA A 1 139 ? -1.035 10.405 6.853 1.00 49.31 139 ALA A O 1
ATOM 1118 N N . GLU A 1 140 ? 0.394 11.149 5.271 1.00 71.06 140 GLU A N 1
ATOM 1119 C CA . GLU A 1 140 ? -0.433 11.163 4.065 1.00 71.06 140 GLU A CA 1
ATOM 1120 C C . GLU A 1 140 ? -0.947 9.756 3.667 1.00 71.06 140 GLU A C 1
ATOM 1122 O O . GLU A 1 140 ? -0.196 8.774 3.700 1.00 71.06 140 GLU A O 1
ATOM 1127 N N . ILE A 1 141 ? -2.208 9.633 3.217 1.00 78.06 141 ILE A N 1
ATOM 1128 C CA . ILE A 1 141 ? -2.626 8.475 2.405 1.00 78.06 141 ILE A CA 1
ATOM 1129 C C . ILE A 1 141 ? -2.136 8.720 0.978 1.00 78.06 141 ILE A C 1
ATOM 1131 O O . ILE A 1 141 ? -2.708 9.522 0.244 1.00 78.06 141 ILE A O 1
ATOM 1135 N N . SER A 1 142 ? -1.068 8.023 0.594 1.00 82.25 142 SER A N 1
ATOM 1136 C CA . SER A 1 142 ? -0.472 8.112 -0.741 1.00 82.25 142 SER A CA 1
ATOM 1137 C C . SER A 1 142 ? -1.229 7.294 -1.792 1.00 82.25 142 SER A C 1
ATOM 1139 O O . SER A 1 142 ? -2.032 6.414 -1.465 1.00 82.25 142 SER A O 1
ATOM 1141 N N . ASP A 1 143 ? -0.891 7.511 -3.067 1.00 88.44 143 ASP A N 1
ATOM 1142 C CA . ASP A 1 143 ? -1.303 6.660 -4.189 1.00 88.44 143 ASP A CA 1
ATOM 1143 C C . ASP A 1 143 ? -1.098 5.162 -3.902 1.00 88.44 143 ASP A C 1
ATOM 1145 O O . ASP A 1 143 ? -1.995 4.342 -4.111 1.00 88.44 143 ASP A O 1
ATOM 1149 N N . ALA A 1 144 ? 0.076 4.808 -3.368 1.00 88.50 144 ALA A N 1
ATOM 1150 C CA . ALA A 1 144 ? 0.420 3.430 -3.044 1.00 88.50 144 ALA A CA 1
ATOM 1151 C C . ALA A 1 144 ? -0.485 2.846 -1.957 1.00 88.50 144 ALA A C 1
ATOM 1153 O O . ALA A 1 144 ? -0.861 1.678 -2.034 1.00 88.50 144 ALA A O 1
ATOM 1154 N N . THR A 1 145 ? -0.852 3.635 -0.950 1.00 89.00 145 THR A N 1
ATOM 1155 C CA . THR A 1 145 ? -1.760 3.180 0.109 1.00 89.00 145 THR A CA 1
ATOM 1156 C C . THR A 1 145 ? -3.194 3.058 -0.408 1.00 89.00 145 THR A C 1
ATOM 1158 O O . THR A 1 145 ? -3.857 2.066 -0.107 1.00 89.00 145 THR A O 1
ATOM 1161 N N . ALA A 1 146 ? -3.661 3.993 -1.240 1.00 91.50 146 ALA A N 1
ATOM 1162 C CA . ALA A 1 146 ? -4.988 3.922 -1.851 1.00 91.50 146 ALA A CA 1
ATOM 1163 C C . ALA A 1 146 ? -5.145 2.678 -2.747 1.00 91.50 146 ALA A C 1
ATOM 1165 O O . ALA A 1 146 ? -6.125 1.941 -2.627 1.00 91.50 146 ALA A O 1
ATOM 1166 N N . ASP A 1 147 ? -4.149 2.369 -3.583 1.00 94.25 147 ASP A N 1
ATOM 1167 C CA . ASP A 1 147 ? -4.178 1.139 -4.384 1.00 94.25 147 ASP A CA 1
ATOM 1168 C C . ASP A 1 147 ? -3.922 -0.118 -3.545 1.00 94.25 147 ASP A C 1
ATOM 1170 O O . ASP A 1 147 ? -4.410 -1.195 -3.889 1.00 94.25 147 ASP A O 1
ATOM 1174 N N . TYR A 1 148 ? -3.264 -0.000 -2.389 1.00 93.75 148 TYR A N 1
ATOM 1175 C CA . TYR A 1 148 ? -3.179 -1.114 -1.449 1.00 93.75 148 TYR A CA 1
ATOM 1176 C C . TYR A 1 148 ? -4.544 -1.490 -0.865 1.00 93.75 148 TYR A C 1
ATOM 1178 O O . TYR A 1 148 ? -4.840 -2.678 -0.766 1.00 93.75 148 TYR A O 1
ATOM 1186 N N . TYR A 1 149 ? -5.418 -0.522 -0.566 1.00 94.19 149 TYR A N 1
ATOM 1187 C CA . TYR A 1 149 ? -6.803 -0.833 -0.196 1.00 94.19 149 TYR A CA 1
ATOM 1188 C C . TYR A 1 149 ? -7.516 -1.622 -1.294 1.00 94.19 149 TYR A C 1
ATOM 1190 O O . TYR A 1 149 ? -8.165 -2.622 -0.995 1.00 94.19 149 TYR A O 1
ATOM 1198 N N . ARG A 1 150 ? -7.338 -1.240 -2.565 1.00 95.25 150 ARG A N 1
ATOM 1199 C CA . ARG A 1 150 ? -7.904 -1.970 -3.715 1.00 95.25 150 ARG A CA 1
ATOM 1200 C C . ARG A 1 150 ? -7.386 -3.404 -3.809 1.00 95.25 150 ARG A C 1
ATOM 1202 O O . ARG A 1 150 ? -8.159 -4.314 -4.109 1.00 95.25 150 ARG A O 1
ATOM 1209 N N . VAL A 1 151 ? -6.102 -3.609 -3.509 1.00 94.12 151 VAL A N 1
ATOM 1210 C CA . VAL A 1 151 ? -5.489 -4.941 -3.406 1.00 94.12 151 VAL A CA 1
ATOM 1211 C C . VAL A 1 151 ? -6.113 -5.746 -2.260 1.00 94.12 151 VAL A C 1
ATOM 1213 O O . VAL A 1 151 ? -6.487 -6.904 -2.463 1.00 94.12 151 VAL A O 1
ATOM 1216 N N . LEU A 1 152 ? -6.278 -5.145 -1.076 1.00 93.94 152 LEU A N 1
ATOM 1217 C CA . LEU A 1 152 ? -6.858 -5.800 0.104 1.00 93.94 152 LEU A CA 1
ATOM 1218 C C . LEU A 1 152 ? -8.324 -6.203 -0.117 1.00 93.94 152 LEU A C 1
ATOM 1220 O O . LEU A 1 152 ? -8.705 -7.316 0.237 1.00 93.94 152 LEU A O 1
ATOM 1224 N N . VAL A 1 153 ? -9.122 -5.356 -0.777 1.00 94.31 153 VAL A N 1
ATOM 1225 C CA . VAL A 1 153 ? -10.528 -5.657 -1.125 1.00 94.31 153 VAL A CA 1
ATOM 1226 C C . VAL A 1 153 ? -10.696 -6.397 -2.452 1.00 94.31 153 VAL A C 1
ATOM 1228 O O . VAL A 1 153 ? -11.819 -6.631 -2.906 1.00 94.31 153 VAL A O 1
ATOM 1231 N N . ARG A 1 154 ? -9.590 -6.842 -3.061 1.00 92.94 154 ARG A N 1
ATOM 1232 C CA . ARG A 1 154 ? -9.604 -7.794 -4.179 1.00 92.94 154 ARG A CA 1
ATOM 1233 C C . ARG A 1 154 ? -10.285 -7.243 -5.430 1.00 92.94 154 ARG A C 1
ATOM 1235 O O . ARG A 1 154 ? -11.085 -7.937 -6.067 1.00 92.94 154 ARG A O 1
ATOM 1242 N N . LEU A 1 155 ? -9.999 -5.992 -5.780 1.00 94.06 155 LEU A N 1
ATOM 1243 C CA . LEU A 1 155 ? -10.367 -5.498 -7.104 1.00 94.06 155 LEU A CA 1
ATOM 1244 C C . LEU A 1 155 ? -9.442 -6.137 -8.150 1.00 94.06 155 LEU A C 1
ATOM 1246 O O . LEU A 1 155 ? -8.227 -6.134 -7.957 1.00 94.06 155 LEU A O 1
ATOM 1250 N N . PRO A 1 156 ? -9.989 -6.718 -9.233 1.00 92.81 156 PRO A N 1
ATOM 1251 C CA . PRO A 1 156 ? -9.199 -7.492 -10.191 1.00 92.81 156 PRO A CA 1
ATOM 1252 C C . PRO A 1 156 ? -8.152 -6.638 -10.916 1.00 92.81 156 PRO A C 1
ATOM 1254 O O . PRO A 1 156 ? -7.082 -7.123 -11.261 1.00 92.81 156 PRO A O 1
ATOM 1257 N N . ASP A 1 157 ? -8.424 -5.349 -11.100 1.00 94.50 157 ASP A N 1
ATOM 1258 C CA . ASP A 1 157 ? -7.527 -4.408 -11.763 1.00 94.50 157 ASP A CA 1
ATOM 1259 C C . ASP A 1 157 ? -6.536 -3.717 -10.808 1.00 94.50 157 ASP A C 1
ATOM 1261 O O . ASP A 1 157 ? -5.771 -2.848 -11.237 1.00 94.50 157 ASP A O 1
ATOM 1265 N N . ALA A 1 158 ? -6.546 -4.073 -9.519 1.00 94.75 158 ALA A N 1
ATOM 1266 C CA . ALA A 1 158 ? -5.722 -3.423 -8.511 1.00 94.75 158 ALA A CA 1
ATOM 1267 C C . ALA A 1 158 ? -4.238 -3.743 -8.697 1.00 94.75 158 ALA A C 1
ATOM 1269 O O . ALA A 1 158 ? -3.839 -4.902 -8.783 1.00 94.75 158 ALA A O 1
ATOM 1270 N N . VAL A 1 159 ? -3.417 -2.697 -8.676 1.00 96.25 159 VAL A N 1
ATOM 1271 C CA . VAL A 1 159 ? -1.960 -2.799 -8.657 1.00 96.25 159 VAL A CA 1
ATOM 1272 C C . VAL A 1 159 ? -1.434 -1.731 -7.717 1.00 96.25 159 VAL A C 1
ATOM 1274 O O . VAL A 1 159 ? -1.588 -0.540 -7.977 1.00 96.25 159 VAL A O 1
ATOM 1277 N N . LYS A 1 160 ? -0.775 -2.164 -6.645 1.00 94.06 160 LYS A N 1
ATOM 1278 C CA . LYS A 1 160 ? 0.002 -1.288 -5.779 1.00 94.06 160 LYS A CA 1
ATOM 1279 C C . LYS A 1 160 ? 1.424 -1.191 -6.316 1.00 94.06 160 LYS A C 1
ATOM 1281 O O . LYS A 1 160 ? 2.184 -2.146 -6.221 1.00 94.06 160 LYS A O 1
ATOM 1286 N N . VAL A 1 161 ? 1.811 -0.022 -6.812 1.00 92.75 161 VAL A N 1
ATOM 1287 C CA . VAL A 1 161 ? 3.216 0.255 -7.133 1.00 92.75 161 VAL A CA 1
ATOM 1288 C C . VAL A 1 161 ? 3.944 0.663 -5.850 1.00 92.75 161 VAL A C 1
ATOM 1290 O O . VAL A 1 161 ? 3.791 1.780 -5.368 1.00 92.75 161 VAL A O 1
ATOM 1293 N N . ASP A 1 162 ? 4.677 -0.268 -5.243 1.00 87.62 162 ASP A N 1
ATOM 1294 C CA . ASP A 1 162 ? 5.624 0.014 -4.160 1.00 87.62 162 ASP A CA 1
ATOM 1295 C C . ASP A 1 162 ? 7.071 -0.131 -4.655 1.00 87.62 162 ASP A C 1
ATOM 1297 O O . ASP A 1 162 ? 7.313 -0.488 -5.808 1.00 87.62 162 ASP A O 1
ATOM 1301 N N . SER A 1 163 ? 8.053 0.096 -3.781 1.00 84.25 163 SER A N 1
ATOM 1302 C CA . SER A 1 163 ? 9.470 0.008 -4.157 1.00 84.25 163 SER A CA 1
ATOM 1303 C C . SER A 1 163 ? 9.895 -1.368 -4.687 1.00 84.25 163 SER A C 1
ATOM 1305 O O . SER A 1 163 ? 10.901 -1.470 -5.388 1.00 84.25 163 SER A O 1
ATOM 1307 N N . ARG A 1 164 ? 9.154 -2.445 -4.385 1.00 84.38 164 ARG A N 1
ATOM 1308 C CA . ARG A 1 164 ? 9.432 -3.776 -4.946 1.00 84.38 164 ARG A CA 1
ATOM 1309 C C . ARG A 1 164 ? 8.925 -3.879 -6.370 1.00 84.38 164 ARG A C 1
ATOM 1311 O O . ARG A 1 164 ? 9.645 -4.406 -7.213 1.00 84.38 164 ARG A O 1
ATOM 1318 N N . VAL A 1 165 ? 7.720 -3.379 -6.632 1.00 91.19 165 VAL A N 1
ATOM 1319 C CA . VAL A 1 165 ? 7.184 -3.298 -7.995 1.00 91.19 165 VAL A CA 1
ATOM 1320 C C . VAL A 1 165 ? 8.050 -2.371 -8.846 1.00 91.19 165 VAL A C 1
ATOM 1322 O O . VAL A 1 165 ? 8.418 -2.748 -9.951 1.00 91.19 165 VAL A O 1
ATOM 1325 N N . GLU A 1 166 ? 8.465 -1.215 -8.322 1.00 90.06 166 GLU A N 1
ATOM 1326 C CA . GLU A 1 166 ? 9.395 -0.311 -9.012 1.00 90.06 166 GLU A CA 1
ATOM 1327 C C . GLU A 1 166 ? 10.727 -0.991 -9.338 1.00 90.06 166 GLU A C 1
ATOM 1329 O O . GLU A 1 166 ? 11.204 -0.890 -10.466 1.00 90.06 166 GLU A O 1
ATOM 1334 N N . GLN A 1 167 ? 11.311 -1.726 -8.387 1.00 87.00 167 GLN A N 1
ATOM 1335 C CA . GLN A 1 167 ? 12.537 -2.475 -8.651 1.00 87.00 167 GLN A CA 1
ATOM 1336 C C . GLN A 1 167 ? 12.321 -3.559 -9.711 1.00 87.00 167 GLN A C 1
ATOM 1338 O O . GLN A 1 167 ? 13.169 -3.728 -10.575 1.00 87.00 167 GLN A O 1
ATOM 1343 N N . PHE A 1 168 ? 11.193 -4.270 -9.683 1.00 89.88 168 PHE A N 1
ATOM 1344 C CA . PHE A 1 168 ? 10.885 -5.295 -10.682 1.00 89.88 168 PHE A CA 1
ATOM 1345 C C . PHE A 1 168 ? 10.720 -4.698 -12.089 1.00 89.88 168 PHE A C 1
ATOM 1347 O O . PHE A 1 168 ? 11.179 -5.276 -13.070 1.00 89.88 168 PHE A O 1
ATOM 1354 N N . LEU A 1 169 ? 10.116 -3.510 -12.193 1.00 93.88 169 LEU A N 1
ATOM 1355 C CA . LEU A 1 169 ? 10.050 -2.748 -13.443 1.00 93.88 169 LEU A CA 1
ATOM 1356 C C . LEU A 1 169 ? 11.450 -2.328 -13.917 1.00 93.88 169 LEU A C 1
ATOM 1358 O O . LEU A 1 169 ? 11.763 -2.462 -15.099 1.00 93.88 169 LEU A O 1
ATOM 1362 N N . ALA A 1 170 ? 12.307 -1.863 -13.006 1.00 91.44 170 ALA A N 1
ATOM 1363 C CA . ALA A 1 170 ? 13.689 -1.506 -13.324 1.00 91.44 170 ALA A CA 1
ATOM 1364 C C . ALA A 1 170 ? 14.518 -2.719 -13.782 1.00 91.44 170 ALA A C 1
ATOM 1366 O O . ALA A 1 170 ? 15.264 -2.609 -14.756 1.00 91.44 170 ALA A O 1
ATOM 1367 N N . ASP A 1 171 ? 14.334 -3.880 -13.146 1.00 86.69 171 ASP A N 1
ATOM 1368 C CA . ASP A 1 171 ? 14.967 -5.146 -13.535 1.00 86.69 171 ASP A CA 1
ATOM 1369 C C . ASP A 1 171 ? 14.538 -5.565 -14.965 1.00 86.69 171 ASP A C 1
ATOM 1371 O O . ASP A 1 171 ? 15.333 -6.144 -15.702 1.00 86.69 171 ASP A O 1
ATOM 1375 N N . ALA A 1 172 ? 13.327 -5.189 -15.402 1.00 90.56 172 ALA A N 1
ATOM 1376 C CA . ALA A 1 172 ? 12.838 -5.356 -16.777 1.00 90.56 172 ALA A CA 1
ATOM 1377 C C . ALA A 1 172 ? 13.359 -4.294 -17.778 1.00 90.56 172 ALA A C 1
ATOM 1379 O O . ALA A 1 172 ? 12.910 -4.245 -18.926 1.00 90.56 172 ALA A O 1
ATOM 1380 N N . GLY A 1 173 ? 14.275 -3.413 -17.360 1.00 91.00 173 GLY A N 1
ATOM 1381 C CA . GLY A 1 173 ? 14.846 -2.354 -18.200 1.00 91.00 173 GLY A CA 1
ATOM 1382 C C . GLY A 1 173 ? 13.955 -1.116 -18.368 1.00 91.00 173 GLY A C 1
ATOM 1383 O O . GLY A 1 173 ? 14.162 -0.326 -19.295 1.00 91.00 173 GLY A O 1
ATOM 1384 N N . ILE A 1 174 ? 12.958 -0.929 -17.499 1.00 94.25 174 ILE A N 1
ATOM 1385 C CA . ILE A 1 174 ? 12.052 0.227 -17.527 1.00 94.25 174 ILE A CA 1
ATOM 1386 C C . ILE A 1 174 ? 12.625 1.324 -16.626 1.00 94.25 174 ILE A C 1
ATOM 1388 O O . ILE A 1 174 ? 12.820 1.128 -15.428 1.00 94.25 174 ILE A O 1
ATOM 1392 N N . ASN A 1 175 ? 12.869 2.516 -17.179 1.00 92.19 175 ASN A N 1
ATOM 1393 C CA . ASN A 1 175 ? 13.320 3.657 -16.380 1.00 92.19 175 ASN A CA 1
ATOM 1394 C C . ASN A 1 175 ? 12.142 4.256 -15.595 1.00 92.19 175 ASN A C 1
ATOM 1396 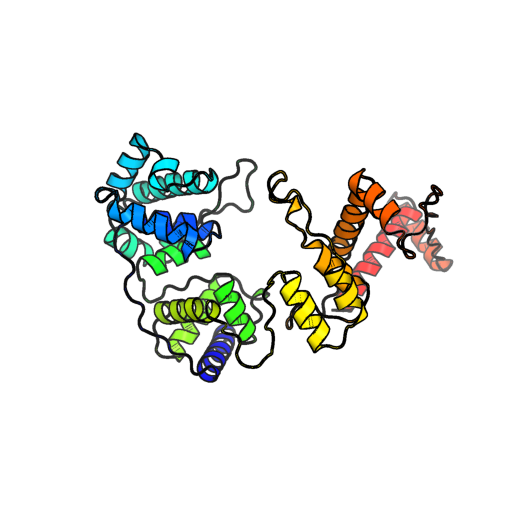O O . ASN A 1 175 ? 11.450 5.151 -16.082 1.00 92.19 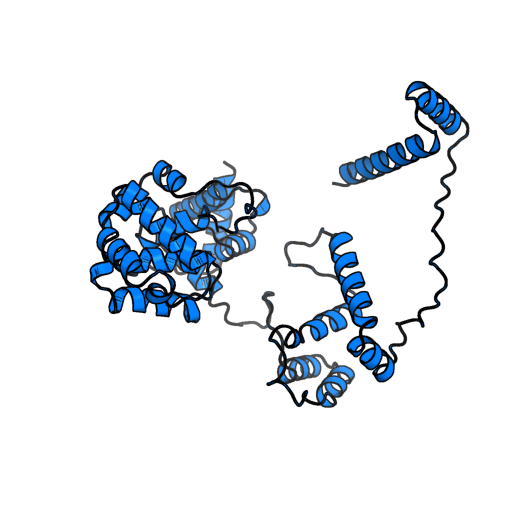175 ASN A O 1
ATOM 1400 N N . THR A 1 176 ? 11.933 3.773 -14.371 1.00 89.56 176 THR A N 1
ATOM 1401 C CA . THR A 1 176 ? 10.799 4.157 -13.519 1.00 89.56 176 THR A CA 1
ATOM 1402 C C . THR A 1 176 ? 10.758 5.646 -13.177 1.00 89.56 176 THR A C 1
ATOM 1404 O O . THR A 1 176 ? 9.676 6.189 -12.993 1.00 89.56 176 THR A O 1
ATOM 1407 N N . THR A 1 177 ? 11.900 6.342 -13.184 1.00 88.38 177 THR A N 1
ATOM 1408 C CA . THR A 1 177 ? 11.969 7.783 -12.871 1.00 88.38 177 THR A CA 1
ATOM 1409 C C . THR A 1 177 ? 11.339 8.682 -13.938 1.00 88.38 177 THR A C 1
ATOM 1411 O O . THR A 1 177 ? 11.040 9.839 -13.657 1.00 88.38 177 THR A O 1
ATOM 1414 N N . LYS A 1 178 ? 11.115 8.162 -15.155 1.00 91.75 178 LYS A N 1
ATOM 1415 C CA . LYS A 1 178 ? 10.451 8.890 -16.252 1.00 91.75 178 LYS A CA 1
ATOM 1416 C C . LYS A 1 178 ? 8.926 8.907 -16.136 1.00 91.75 178 LYS A C 1
ATOM 1418 O O . LYS A 1 178 ? 8.270 9.635 -16.874 1.00 91.75 178 LYS A O 1
ATOM 1423 N N . TYR A 1 179 ? 8.363 8.087 -15.256 1.00 90.12 179 TYR A N 1
ATOM 1424 C CA . TYR A 1 179 ? 6.938 7.799 -15.213 1.00 90.12 179 TYR A CA 1
ATOM 1425 C C . TYR A 1 179 ? 6.342 8.252 -13.890 1.00 90.12 179 TYR A C 1
ATOM 1427 O O . TYR A 1 179 ? 6.952 8.110 -12.831 1.00 90.12 179 TYR A O 1
ATOM 1435 N N . ARG A 1 180 ? 5.114 8.771 -13.933 1.00 91.75 180 ARG A N 1
ATOM 1436 C CA . ARG A 1 180 ? 4.361 9.023 -12.703 1.00 91.75 180 ARG A CA 1
ATOM 1437 C C . ARG A 1 180 ? 3.811 7.703 -12.177 1.00 91.75 180 ARG A C 1
ATOM 1439 O O . ARG A 1 180 ? 3.672 6.733 -12.921 1.00 91.75 180 ARG A O 1
ATOM 1446 N N . TYR A 1 181 ? 3.387 7.700 -10.917 1.00 91.56 181 TYR A N 1
ATOM 1447 C CA . TYR A 1 181 ? 2.771 6.536 -10.276 1.00 91.56 181 TYR A CA 1
ATOM 1448 C C . TYR A 1 181 ? 1.697 5.863 -11.153 1.00 91.56 181 TYR A C 1
ATOM 1450 O O . TYR A 1 181 ? 1.732 4.655 -11.383 1.00 91.56 181 TYR A O 1
ATOM 1458 N N . LYS A 1 182 ? 0.757 6.657 -11.691 1.00 93.38 182 LYS A N 1
ATOM 1459 C CA . LYS A 1 182 ? -0.334 6.159 -12.544 1.00 93.38 182 LYS A CA 1
ATOM 1460 C C . LYS A 1 182 ? 0.184 5.462 -13.803 1.00 93.38 182 LYS A C 1
ATOM 1462 O O . LYS A 1 182 ? -0.394 4.466 -14.232 1.00 93.38 182 LYS A O 1
ATOM 1467 N N . ASP A 1 183 ? 1.267 5.968 -14.379 1.00 96.50 183 ASP A N 1
ATOM 1468 C CA . ASP A 1 183 ? 1.868 5.417 -15.589 1.00 96.50 183 ASP A CA 1
ATOM 1469 C C . ASP A 1 183 ? 2.524 4.061 -15.277 1.00 96.50 183 ASP A C 1
ATOM 1471 O O . ASP A 1 183 ? 2.268 3.085 -15.979 1.00 96.50 183 ASP A O 1
ATOM 1475 N N . LEU A 1 184 ? 3.255 3.952 -14.159 1.00 96.88 184 LEU A N 1
ATOM 1476 C CA . LEU A 1 184 ? 3.819 2.683 -13.669 1.00 96.88 184 LEU A CA 1
ATOM 1477 C C . LEU A 1 184 ? 2.728 1.647 -13.368 1.00 96.88 184 LEU A C 1
ATOM 1479 O O . LEU A 1 184 ? 2.830 0.492 -13.785 1.00 96.88 184 LEU A O 1
ATOM 1483 N N . ARG A 1 185 ? 1.644 2.067 -12.703 1.00 97.12 185 ARG A N 1
ATOM 1484 C CA . ARG A 1 185 ? 0.471 1.220 -12.450 1.00 97.12 185 ARG A CA 1
ATOM 1485 C C . ARG A 1 185 ? -0.129 0.710 -13.763 1.00 97.12 185 ARG A C 1
ATOM 1487 O O . ARG A 1 185 ? -0.400 -0.482 -13.896 1.00 97.12 185 ARG A O 1
ATOM 1494 N N . THR A 1 186 ? -0.279 1.601 -14.742 1.00 97.81 186 THR A N 1
ATOM 1495 C CA . THR A 1 186 ? -0.825 1.281 -16.068 1.00 97.81 186 THR A CA 1
ATOM 1496 C C . THR A 1 186 ? 0.071 0.295 -16.820 1.00 97.81 186 THR A C 1
ATOM 1498 O O . THR A 1 186 ? -0.440 -0.637 -17.434 1.00 97.81 186 THR A O 1
ATOM 1501 N N . ILE A 1 187 ? 1.398 0.439 -16.744 1.00 98.38 187 ILE A N 1
ATOM 1502 C CA . ILE A 1 187 ? 2.355 -0.497 -17.356 1.00 98.38 187 ILE A CA 1
ATOM 1503 C C . ILE A 1 187 ? 2.138 -1.921 -16.827 1.00 98.38 187 ILE A C 1
ATOM 1505 O O . ILE A 1 187 ? 2.021 -2.854 -17.621 1.00 98.38 187 ILE A O 1
ATOM 1509 N N . VAL A 1 188 ? 2.016 -2.094 -15.507 1.00 97.81 188 VAL A N 1
ATOM 1510 C CA . VAL A 1 188 ? 1.768 -3.413 -14.897 1.00 97.81 188 VAL A CA 1
ATOM 1511 C C . VAL A 1 188 ? 0.404 -3.973 -15.316 1.00 97.81 188 VAL A C 1
ATOM 1513 O O . VAL A 1 188 ? 0.306 -5.147 -15.669 1.00 97.81 188 VAL A O 1
ATOM 1516 N N . GLN A 1 189 ? -0.645 -3.144 -15.338 1.00 98.06 189 GLN A N 1
ATOM 1517 C CA . GLN A 1 189 ? -1.981 -3.561 -15.787 1.00 98.06 189 GLN A CA 1
ATOM 1518 C C . GLN A 1 189 ? -1.985 -4.008 -17.260 1.00 98.06 189 GLN A C 1
ATOM 1520 O O . GLN A 1 189 ? -2.584 -5.028 -17.604 1.00 98.06 189 GLN A O 1
ATOM 1525 N N . LEU A 1 190 ? -1.289 -3.276 -18.134 1.00 98.38 190 LEU A N 1
ATOM 1526 C CA . LEU A 1 190 ? -1.140 -3.627 -19.546 1.00 98.38 190 LEU A CA 1
ATOM 1527 C C . LEU A 1 190 ? -0.335 -4.918 -19.729 1.00 98.38 190 LEU A C 1
ATOM 1529 O O . LEU A 1 190 ? -0.718 -5.752 -20.547 1.00 98.38 190 LEU A O 1
ATOM 1533 N N . ALA A 1 191 ? 0.737 -5.117 -18.960 1.00 97.62 191 ALA A N 1
ATOM 1534 C CA . ALA A 1 191 ? 1.520 -6.350 -19.006 1.00 97.62 191 ALA A CA 1
ATOM 1535 C C . ALA A 1 191 ? 0.699 -7.560 -18.537 1.00 97.62 191 ALA A C 1
ATOM 1537 O O . ALA A 1 191 ? 0.726 -8.609 -19.180 1.00 97.62 191 ALA A O 1
ATOM 1538 N N . ALA A 1 192 ? -0.103 -7.407 -17.476 1.00 96.69 192 ALA A N 1
ATOM 1539 C CA . ALA A 1 192 ? -1.037 -8.440 -17.029 1.00 96.69 192 ALA A CA 1
ATOM 1540 C C . ALA A 1 192 ? -2.038 -8.811 -18.133 1.00 96.69 192 ALA A C 1
ATOM 1542 O O . ALA A 1 192 ? -2.240 -9.995 -18.409 1.00 96.69 192 ALA A O 1
ATOM 1543 N N . LYS A 1 193 ? -2.588 -7.809 -18.837 1.00 97.06 193 LYS A N 1
ATOM 1544 C CA . LYS A 1 193 ? -3.464 -8.029 -19.997 1.00 97.06 193 LYS A CA 1
ATOM 1545 C C . LYS A 1 193 ? -2.761 -8.824 -21.104 1.00 97.06 193 LYS A C 1
ATOM 1547 O O . LYS A 1 193 ? -3.349 -9.768 -21.623 1.00 97.06 193 LYS A O 1
ATOM 1552 N N . GLN A 1 194 ? -1.514 -8.485 -21.445 1.00 96.81 194 GLN A N 1
ATOM 1553 C CA . GLN A 1 194 ? -0.725 -9.218 -22.449 1.00 96.81 194 GLN A CA 1
ATOM 1554 C C . GLN A 1 194 ? -0.456 -10.672 -22.031 1.00 96.81 194 GLN A C 1
ATOM 1556 O O . GLN A 1 194 ? -0.501 -11.572 -22.864 1.00 96.81 194 GLN A O 1
ATOM 1561 N N . LEU A 1 195 ? -0.255 -10.912 -20.734 1.00 94.50 195 LEU A N 1
ATOM 1562 C CA . LEU A 1 195 ? -0.076 -12.244 -20.146 1.00 94.50 195 LEU A CA 1
ATOM 1563 C C . LEU A 1 195 ? -1.394 -13.016 -19.954 1.00 94.50 195 LEU A C 1
ATOM 1565 O O . LEU A 1 195 ? -1.363 -14.153 -19.484 1.00 94.50 195 LEU A O 1
ATOM 1569 N N . ARG A 1 196 ? -2.550 -12.413 -20.279 1.00 94.94 196 ARG A N 1
ATOM 1570 C CA . ARG A 1 196 ? -3.896 -12.948 -19.993 1.00 94.94 196 ARG A CA 1
ATOM 1571 C C . ARG A 1 196 ? -4.082 -13.304 -18.511 1.00 94.94 196 ARG A C 1
ATOM 1573 O O . ARG A 1 196 ? -4.680 -14.320 -18.164 1.00 94.94 196 ARG A O 1
ATOM 1580 N N . ARG A 1 197 ? -3.550 -12.460 -17.626 1.00 94.38 197 ARG A N 1
ATOM 1581 C CA . ARG A 1 197 ? -3.673 -12.574 -16.168 1.00 94.38 197 ARG A CA 1
ATOM 1582 C C . ARG A 1 197 ? -4.370 -11.348 -15.590 1.00 94.38 197 ARG A C 1
ATOM 1584 O O . ARG A 1 197 ? -4.383 -10.272 -16.183 1.00 94.38 197 ARG A O 1
ATOM 1591 N N . SER A 1 198 ? -4.925 -11.517 -14.396 1.00 94.75 198 SER A N 1
ATOM 1592 C CA . SER A 1 198 ? -5.431 -10.409 -13.590 1.00 94.75 198 SER A CA 1
ATOM 1593 C C . SER A 1 198 ? -4.264 -9.532 -13.105 1.00 94.75 198 SER A C 1
ATOM 1595 O O . SER A 1 198 ? -3.274 -10.080 -12.605 1.00 94.75 198 SER A O 1
ATOM 1597 N N . PRO A 1 199 ? -4.351 -8.191 -13.201 1.00 96.38 199 PRO A N 1
ATOM 1598 C CA . PRO A 1 199 ? -3.367 -7.289 -12.602 1.00 96.38 199 PRO A CA 1
ATOM 1599 C C . PRO A 1 199 ? -3.114 -7.554 -11.112 1.00 96.38 199 PRO A C 1
ATOM 1601 O O . PRO A 1 199 ? -1.962 -7.524 -10.681 1.00 96.38 199 PRO A O 1
ATOM 1604 N N . LEU A 1 200 ? -4.158 -7.901 -10.351 1.00 94.38 200 LEU A N 1
ATOM 1605 C CA . LEU A 1 200 ? -4.047 -8.250 -8.930 1.00 94.38 200 LEU A CA 1
ATOM 1606 C C . LEU A 1 200 ? -3.174 -9.493 -8.684 1.00 94.38 200 LEU A C 1
ATOM 1608 O O . LEU A 1 200 ? -2.426 -9.549 -7.701 1.00 94.38 200 LEU A O 1
ATOM 1612 N N . ASP A 1 201 ? -3.294 -10.499 -9.551 1.00 93.06 201 ASP A N 1
ATOM 1613 C CA . ASP A 1 201 ? -2.509 -11.732 -9.447 1.00 93.06 201 ASP A CA 1
ATOM 1614 C C . ASP A 1 201 ? -1.054 -11.471 -9.833 1.00 93.06 201 ASP A C 1
ATOM 1616 O O . ASP A 1 201 ? -0.142 -11.921 -9.136 1.00 93.06 201 ASP A O 1
ATOM 1620 N N . LEU A 1 202 ? -0.827 -10.683 -10.891 1.00 93.81 202 LEU A N 1
ATOM 1621 C CA . LEU A 1 202 ? 0.519 -10.287 -11.300 1.00 93.81 202 LEU A CA 1
ATOM 1622 C C . LEU A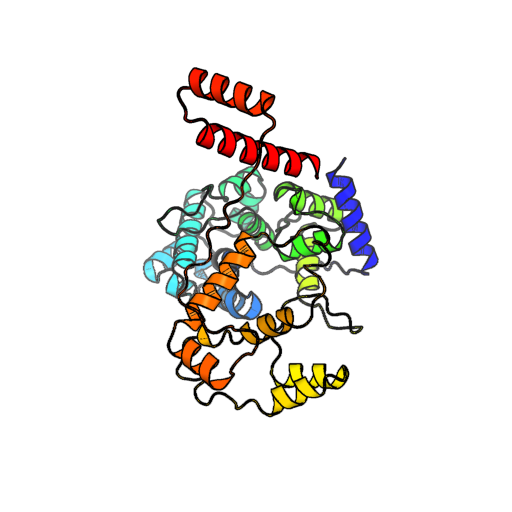 1 202 ? 1.224 -9.466 -10.209 1.00 93.81 202 LEU A C 1
ATOM 1624 O O . LEU A 1 202 ? 2.364 -9.775 -9.866 1.00 93.81 202 LEU A O 1
ATOM 1628 N N . GLU A 1 203 ? 0.558 -8.468 -9.622 1.00 92.69 203 GLU A N 1
ATOM 1629 C CA . GLU A 1 203 ? 1.117 -7.685 -8.508 1.00 92.69 203 GLU A CA 1
ATOM 1630 C C . GLU A 1 203 ? 1.475 -8.588 -7.321 1.00 92.69 203 GLU A C 1
ATOM 1632 O O . GLU A 1 203 ? 2.589 -8.513 -6.795 1.00 92.69 203 GLU A O 1
ATOM 1637 N N . GLY A 1 204 ? 0.583 -9.516 -6.960 1.00 89.38 204 GLY A N 1
ATOM 1638 C CA . GLY A 1 204 ? 0.840 -10.482 -5.895 1.00 89.38 204 GLY A CA 1
ATOM 1639 C C . GLY A 1 204 ? 2.031 -11.398 -6.193 1.00 89.38 204 GLY A C 1
ATOM 1640 O O . GLY A 1 204 ? 2.826 -11.694 -5.296 1.00 89.38 204 GLY A O 1
ATOM 1641 N N . ALA A 1 205 ? 2.190 -11.835 -7.442 1.00 89.50 205 ALA A N 1
ATOM 1642 C CA . ALA A 1 205 ? 3.321 -12.651 -7.868 1.00 89.50 205 ALA A CA 1
ATOM 1643 C C . ALA A 1 205 ? 4.643 -11.869 -7.778 1.00 89.50 205 ALA A C 1
ATOM 1645 O O . ALA A 1 205 ? 5.593 -12.350 -7.152 1.00 89.50 205 ALA A O 1
ATOM 1646 N N . ILE A 1 206 ? 4.686 -10.633 -8.295 1.00 88.94 206 ILE A N 1
ATOM 1647 C CA . ILE A 1 206 ? 5.855 -9.734 -8.213 1.00 88.94 206 ILE A CA 1
ATOM 1648 C C . ILE A 1 206 ? 6.271 -9.512 -6.750 1.00 88.94 206 ILE A C 1
ATOM 1650 O O . ILE A 1 206 ? 7.452 -9.636 -6.390 1.00 88.94 206 ILE A O 1
ATOM 1654 N N . TRP A 1 207 ? 5.298 -9.243 -5.877 1.00 82.44 207 TRP A N 1
ATOM 1655 C CA . TRP A 1 207 ? 5.545 -9.012 -4.455 1.00 82.44 207 TRP A CA 1
ATOM 1656 C C . TRP A 1 207 ? 6.156 -10.236 -3.754 1.00 82.44 207 TRP A C 1
ATOM 1658 O O . TRP A 1 207 ? 7.035 -10.093 -2.898 1.00 82.44 207 TRP A O 1
ATOM 1668 N N . ASN A 1 208 ? 5.729 -11.445 -4.133 1.00 78.12 208 ASN A N 1
ATOM 1669 C CA . ASN A 1 208 ? 6.233 -12.701 -3.574 1.00 78.12 208 ASN A CA 1
ATOM 1670 C C . ASN A 1 208 ? 7.606 -13.109 -4.129 1.00 78.12 208 ASN A C 1
ATOM 1672 O O . ASN A 1 208 ? 8.413 -13.682 -3.396 1.00 78.12 208 ASN A O 1
ATOM 1676 N N . CYS A 1 209 ? 7.893 -12.793 -5.392 1.00 71.19 209 CYS A N 1
ATOM 1677 C CA . CYS A 1 209 ? 9.171 -13.089 -6.041 1.00 71.19 209 CYS A CA 1
ATOM 1678 C C . CYS A 1 209 ? 10.336 -12.320 -5.429 1.00 71.19 209 CYS A C 1
ATOM 1680 O O . CYS A 1 209 ? 11.339 -12.897 -5.012 1.00 71.19 209 CYS A O 1
ATOM 1682 N N . THR A 1 210 ? 10.172 -11.008 -5.285 1.00 54.28 210 THR A N 1
ATOM 1683 C CA . THR A 1 210 ? 11.211 -10.125 -4.735 1.00 54.28 210 THR A CA 1
ATOM 1684 C C . THR A 1 210 ? 11.498 -10.383 -3.247 1.00 54.28 210 THR A C 1
ATOM 1686 O O . THR A 1 210 ? 12.522 -9.936 -2.719 1.00 54.28 210 THR A O 1
ATOM 1689 N N . GLY A 1 211 ? 10.619 -11.128 -2.563 1.00 44.16 211 GLY A N 1
ATOM 1690 C CA . GLY A 1 211 ? 10.802 -11.630 -1.200 1.00 44.16 211 GLY A CA 1
ATOM 1691 C C . GLY A 1 211 ? 11.577 -12.952 -1.091 1.00 44.16 211 GLY A C 1
ATOM 1692 O O . GLY A 1 211 ? 11.967 -13.308 0.021 1.00 44.16 211 GLY A O 1
ATOM 1693 N N . LYS A 1 212 ? 11.813 -13.657 -2.209 1.00 40.41 212 LYS A N 1
ATOM 1694 C CA . LYS A 1 212 ? 12.521 -14.945 -2.305 1.00 40.41 212 LYS A CA 1
ATOM 1695 C C . LYS A 1 212 ? 13.691 -14.884 -3.303 1.00 40.41 212 LYS A C 1
ATOM 1697 O O . LYS A 1 212 ? 13.842 -15.776 -4.128 1.00 40.41 212 LYS A O 1
ATOM 1702 N N . ARG A 1 213 ? 14.550 -13.860 -3.243 1.00 39.16 213 ARG A N 1
ATOM 1703 C CA . ARG A 1 213 ? 15.891 -13.999 -3.841 1.00 39.16 213 ARG A CA 1
ATOM 1704 C C . ARG A 1 213 ? 16.677 -15.004 -2.990 1.00 39.16 213 ARG A C 1
ATOM 1706 O O . ARG A 1 213 ? 17.370 -14.620 -2.052 1.00 39.16 213 ARG A O 1
ATOM 1713 N N . THR A 1 214 ? 16.473 -16.292 -3.252 1.00 31.41 214 THR A N 1
ATOM 1714 C CA . THR A 1 214 ? 17.401 -17.353 -2.872 1.00 31.41 214 THR A CA 1
ATOM 1715 C C . THR A 1 214 ? 18.673 -17.159 -3.683 1.00 31.41 214 THR A C 1
ATOM 1717 O O . THR A 1 214 ? 18.639 -16.937 -4.891 1.00 31.41 214 THR A O 1
ATOM 1720 N N . TYR A 1 215 ? 19.793 -17.157 -2.969 1.00 35.03 215 TYR A N 1
ATOM 1721 C CA . TYR A 1 215 ? 21.133 -17.179 -3.527 1.00 35.03 215 TYR A CA 1
ATOM 1722 C C . TYR A 1 215 ? 21.322 -18.488 -4.300 1.00 35.03 215 TYR A C 1
ATOM 1724 O O . TYR A 1 215 ? 21.668 -19.500 -3.703 1.00 35.03 215 TYR A O 1
ATOM 1732 N N . GLU A 1 216 ? 21.134 -18.473 -5.611 1.00 28.78 216 GLU A N 1
ATOM 1733 C CA . GLU A 1 216 ? 21.664 -19.518 -6.485 1.00 28.78 216 GLU A CA 1
ATOM 1734 C C . GLU A 1 216 ? 22.592 -18.866 -7.512 1.00 28.78 216 GLU A C 1
ATOM 1736 O O . GLU A 1 216 ? 22.242 -17.878 -8.155 1.00 28.78 216 GLU A O 1
ATOM 1741 N N . GLY A 1 217 ? 23.825 -19.375 -7.604 1.00 33.25 217 GLY A N 1
ATOM 1742 C CA . GLY A 1 217 ? 24.792 -18.973 -8.631 1.00 33.25 217 GLY A CA 1
ATOM 1743 C C . GLY A 1 217 ? 25.816 -17.894 -8.256 1.00 33.25 217 GLY A C 1
ATOM 1744 O O . GLY A 1 217 ? 26.417 -17.305 -9.149 1.00 33.25 217 GLY A O 1
ATOM 1745 N N . GLY A 1 218 ? 26.045 -17.598 -6.971 1.00 31.09 218 GLY A N 1
ATOM 1746 C CA . GLY A 1 218 ? 27.223 -16.821 -6.537 1.00 31.09 218 GLY A CA 1
ATOM 1747 C C . GLY A 1 218 ? 27.309 -15.358 -7.013 1.00 31.09 218 GLY A C 1
ATOM 1748 O O . GLY A 1 218 ? 28.297 -14.684 -6.725 1.00 31.09 218 GLY A O 1
ATOM 1749 N N . LYS A 1 219 ? 26.284 -14.823 -7.688 1.00 30.38 219 LYS A N 1
ATOM 1750 C CA . LYS A 1 219 ? 26.193 -13.403 -8.054 1.00 30.38 219 LYS A CA 1
ATOM 1751 C C . LYS A 1 219 ? 25.311 -12.662 -7.051 1.00 30.38 219 LYS A C 1
ATOM 1753 O O . LYS A 1 219 ? 24.090 -12.785 -7.049 1.00 30.38 219 LYS A O 1
ATOM 1758 N N . MET A 1 220 ? 25.944 -11.868 -6.188 1.00 29.92 220 MET A N 1
ATOM 1759 C CA . MET A 1 220 ? 25.246 -10.966 -5.272 1.00 29.92 220 MET A CA 1
ATOM 1760 C C . MET A 1 220 ? 24.500 -9.883 -6.060 1.00 29.92 220 MET A C 1
ATOM 1762 O O . MET A 1 220 ? 25.098 -8.905 -6.504 1.00 29.92 220 MET A O 1
ATOM 1766 N N . THR A 1 221 ? 23.178 -10.000 -6.185 1.00 29.88 221 THR A N 1
ATOM 1767 C CA . THR A 1 221 ? 22.351 -8.830 -6.503 1.00 29.88 221 THR A CA 1
ATOM 1768 C C . THR A 1 221 ? 22.210 -7.993 -5.237 1.00 29.88 221 THR A C 1
ATOM 1770 O O . THR A 1 221 ? 21.609 -8.425 -4.254 1.00 29.88 221 THR A O 1
ATOM 1773 N N . VAL A 1 222 ? 22.824 -6.816 -5.267 1.00 32.66 222 VAL A N 1
ATOM 1774 C CA . VAL A 1 222 ? 23.047 -5.895 -4.151 1.00 32.66 222 VAL A CA 1
ATOM 1775 C C . VAL A 1 222 ? 21.745 -5.571 -3.406 1.00 32.66 222 VAL A C 1
ATOM 1777 O O . VAL A 1 222 ? 20.925 -4.768 -3.844 1.00 32.66 222 VAL A O 1
ATOM 1780 N N . LYS A 1 223 ? 21.569 -6.185 -2.236 1.00 28.97 223 LYS A N 1
ATOM 1781 C CA . LYS A 1 223 ? 20.654 -5.728 -1.190 1.00 28.97 223 LYS A CA 1
ATOM 1782 C C . LYS A 1 223 ? 21.445 -5.785 0.109 1.00 28.97 223 LYS A C 1
ATOM 1784 O O . LYS A 1 223 ? 21.934 -6.846 0.475 1.00 28.97 223 LYS A O 1
ATOM 1789 N N . TRP A 1 224 ? 21.637 -4.628 0.739 1.00 28.06 224 TRP A N 1
ATOM 1790 C CA . TRP A 1 224 ? 22.464 -4.438 1.931 1.00 28.06 224 TRP A CA 1
ATOM 1791 C C . TRP A 1 224 ? 22.227 -5.527 2.990 1.00 28.06 224 TRP A C 1
ATOM 1793 O O . TRP A 1 224 ? 21.211 -5.516 3.683 1.00 28.06 224 TRP A O 1
ATOM 1803 N N . GLN A 1 225 ? 23.183 -6.442 3.136 1.00 32.06 225 GLN A N 1
ATOM 1804 C CA . GLN A 1 225 ? 23.312 -7.316 4.296 1.00 32.06 225 GLN A CA 1
ATOM 1805 C C . GLN A 1 225 ? 24.595 -6.906 5.012 1.00 32.06 225 GLN A C 1
ATOM 1807 O O . GLN A 1 225 ? 25.682 -6.977 4.446 1.00 32.06 225 GLN A O 1
ATOM 1812 N N . GLY A 1 226 ? 24.462 -6.406 6.242 1.00 36.38 226 GLY A N 1
ATOM 1813 C CA . GLY A 1 226 ? 25.621 -6.222 7.108 1.00 36.38 226 GLY A CA 1
ATOM 1814 C C . GLY A 1 226 ? 26.257 -7.586 7.362 1.00 36.38 226 GLY A C 1
ATOM 1815 O O . GLY A 1 226 ? 25.561 -8.517 7.763 1.00 36.38 226 GLY A O 1
ATOM 1816 N N . PHE A 1 227 ? 27.554 -7.708 7.098 1.00 37.09 227 PHE A N 1
ATOM 1817 C CA . PHE A 1 227 ? 28.307 -8.913 7.416 1.00 37.09 227 PHE A CA 1
ATOM 1818 C C . PHE A 1 227 ? 28.583 -8.948 8.922 1.00 37.09 227 PHE A C 1
ATOM 1820 O O . PHE A 1 227 ? 29.002 -7.952 9.514 1.00 37.09 227 PHE A O 1
ATOM 1827 N N . THR A 1 228 ? 28.375 -10.100 9.553 1.00 49.81 228 THR A N 1
ATOM 1828 C CA . THR A 1 228 ? 29.006 -10.384 10.849 1.00 49.81 228 THR A CA 1
ATOM 1829 C C . THR A 1 228 ? 30.524 -10.489 10.666 1.00 49.81 228 THR A C 1
ATOM 1831 O O . THR A 1 228 ? 30.988 -10.813 9.573 1.00 49.81 228 THR A O 1
ATOM 1834 N N . ALA A 1 229 ? 31.314 -10.271 11.726 1.00 50.53 229 ALA A N 1
ATOM 1835 C CA . ALA A 1 229 ? 32.776 -10.421 11.665 1.00 50.53 229 ALA A CA 1
ATOM 1836 C C . ALA A 1 229 ? 33.195 -11.792 11.099 1.00 50.53 229 ALA A C 1
ATOM 1838 O O . ALA A 1 229 ? 34.105 -11.885 10.284 1.00 50.53 229 ALA A O 1
ATOM 1839 N N . ARG A 1 230 ? 32.445 -12.847 11.443 1.00 51.19 230 ARG A N 1
ATOM 1840 C CA . ARG A 1 230 ? 32.623 -14.194 10.892 1.00 51.19 230 ARG A CA 1
ATOM 1841 C C . ARG A 1 230 ? 32.412 -14.245 9.376 1.00 51.19 230 ARG A C 1
ATOM 1843 O O . ARG A 1 230 ? 33.262 -14.764 8.667 1.00 51.19 230 ARG A O 1
ATOM 1850 N N . GLN A 1 231 ? 31.313 -13.683 8.875 1.00 52.16 231 GLN A N 1
ATOM 1851 C CA . GLN A 1 231 ? 31.023 -13.690 7.437 1.00 52.16 231 GLN A CA 1
ATOM 1852 C C . GLN A 1 231 ? 32.008 -12.815 6.645 1.00 52.16 231 GLN A C 1
ATOM 1854 O O . GLN A 1 231 ? 32.349 -13.152 5.516 1.00 52.16 231 GLN A O 1
ATOM 1859 N N . ALA A 1 232 ? 32.480 -11.708 7.229 1.00 51.38 232 ALA A N 1
ATOM 1860 C CA . ALA A 1 232 ? 33.521 -10.872 6.630 1.00 51.38 232 ALA A CA 1
ATOM 1861 C C . ALA A 1 232 ? 34.863 -11.621 6.550 1.00 51.38 232 ALA A C 1
ATOM 1863 O O . ALA A 1 232 ? 35.509 -11.605 5.509 1.00 51.38 232 ALA A O 1
ATOM 1864 N N . LYS A 1 233 ? 35.235 -12.348 7.611 1.00 58.84 233 LYS A N 1
ATOM 1865 C CA . LYS A 1 233 ? 36.432 -13.196 7.646 1.00 58.84 233 LYS A CA 1
ATOM 1866 C C . LYS A 1 233 ? 36.384 -14.303 6.592 1.00 58.84 233 LYS A C 1
ATOM 1868 O O . LYS A 1 233 ? 37.315 -14.434 5.807 1.00 58.84 233 LYS A O 1
ATOM 1873 N N . GLU A 1 234 ? 35.290 -15.064 6.546 1.00 55.16 234 GLU A N 1
ATOM 1874 C CA . GLU A 1 234 ? 35.097 -16.152 5.575 1.00 55.16 234 GLU A CA 1
ATOM 1875 C C . GLU A 1 234 ? 35.157 -15.636 4.125 1.00 55.16 234 GLU A C 1
ATOM 1877 O O . GLU A 1 234 ? 35.698 -16.301 3.242 1.00 55.16 234 GLU A O 1
ATOM 1882 N N . PHE A 1 235 ? 34.637 -14.431 3.872 1.00 53.75 235 PHE A N 1
ATOM 1883 C CA . PHE A 1 235 ? 34.754 -13.769 2.575 1.00 53.75 235 PHE A CA 1
ATOM 1884 C C . PHE A 1 235 ? 36.207 -13.394 2.243 1.00 53.75 235 PHE A C 1
ATOM 1886 O O . PHE A 1 235 ? 36.675 -13.713 1.150 1.00 53.75 235 PHE A O 1
ATOM 1893 N N . SER A 1 236 ? 36.926 -12.760 3.176 1.00 51.25 236 SER A N 1
ATOM 1894 C CA . SER A 1 236 ? 38.327 -12.358 2.994 1.00 51.25 236 SER A CA 1
ATOM 1895 C C . SER A 1 236 ? 39.248 -13.556 2.759 1.00 51.25 236 SER A C 1
ATOM 1897 O O . SER A 1 236 ? 40.066 -13.526 1.842 1.00 51.25 236 SER A O 1
ATOM 1899 N N . GLN A 1 237 ? 39.048 -14.655 3.495 1.00 60.09 237 GLN A N 1
ATOM 1900 C CA . GLN A 1 237 ? 39.780 -15.911 3.293 1.00 60.09 237 GLN A CA 1
ATOM 1901 C C . GLN A 1 237 ? 39.568 -16.464 1.879 1.00 60.09 237 GLN A C 1
ATOM 1903 O O . GLN A 1 237 ? 40.531 -16.784 1.188 1.00 60.09 237 GLN A O 1
ATOM 1908 N N . LYS A 1 238 ? 38.316 -16.501 1.401 1.00 56.44 238 LYS A N 1
ATOM 1909 C CA . LYS A 1 238 ? 37.983 -16.977 0.045 1.00 56.44 238 LYS A CA 1
ATOM 1910 C C . LYS A 1 238 ? 38.547 -16.106 -1.080 1.00 56.44 238 LYS A C 1
ATOM 1912 O O . LYS A 1 238 ? 38.574 -16.548 -2.225 1.00 56.44 238 LYS A O 1
ATOM 1917 N N . ARG A 1 239 ? 38.946 -14.868 -0.785 1.00 53.69 239 ARG A N 1
ATOM 1918 C CA . ARG A 1 239 ? 39.513 -13.921 -1.754 1.00 53.69 239 ARG A CA 1
ATOM 1919 C C . ARG A 1 239 ? 41.026 -13.737 -1.619 1.00 53.69 239 ARG A C 1
ATOM 1921 O O . ARG A 1 239 ? 41.592 -12.987 -2.405 1.00 53.69 239 ARG A O 1
ATOM 1928 N N . GLY A 1 240 ? 41.667 -14.425 -0.671 1.00 56.94 240 GLY A N 1
ATOM 1929 C CA . GLY A 1 240 ? 43.109 -14.320 -0.434 1.00 56.94 240 GLY A CA 1
ATOM 1930 C C . GLY A 1 240 ? 43.538 -13.027 0.267 1.00 56.94 240 GLY A C 1
ATOM 1931 O O . GLY A 1 240 ? 44.695 -12.639 0.170 1.00 56.94 240 GLY A O 1
ATOM 1932 N N . TYR A 1 241 ? 42.624 -12.348 0.964 1.00 50.66 241 TYR A N 1
ATOM 1933 C CA . TYR A 1 241 ? 42.892 -11.096 1.682 1.00 50.66 241 TYR A CA 1
ATOM 1934 C C . TYR A 1 241 ? 43.400 -11.399 3.096 1.00 50.66 241 TYR A C 1
ATOM 1936 O O . TYR A 1 241 ? 42.647 -11.368 4.070 1.00 50.66 241 TYR A O 1
ATOM 1944 N N . THR A 1 242 ? 44.663 -11.812 3.195 1.00 59.12 242 THR A N 1
ATOM 1945 C CA . THR A 1 242 ? 45.262 -12.356 4.425 1.00 59.12 242 THR A CA 1
ATOM 1946 C C . THR A 1 242 ? 45.427 -11.309 5.530 1.00 59.12 242 THR A C 1
ATOM 1948 O O . THR A 1 242 ? 45.084 -11.595 6.677 1.00 59.12 242 THR A O 1
ATOM 1951 N N . SER A 1 243 ? 45.828 -10.079 5.195 1.00 44.62 243 SER A N 1
ATOM 1952 C CA . SER A 1 243 ? 45.930 -8.953 6.142 1.00 44.62 243 SER A CA 1
ATOM 1953 C C . SER A 1 243 ? 44.595 -8.608 6.807 1.00 44.62 243 SER A C 1
ATOM 1955 O O . SER A 1 243 ? 44.513 -8.239 7.975 1.00 44.62 243 SER A O 1
ATOM 1957 N N . GLU A 1 244 ? 43.508 -8.753 6.066 1.00 48.12 244 GLU A N 1
ATOM 1958 C CA . GLU A 1 244 ? 42.161 -8.435 6.500 1.00 48.12 244 GLU A CA 1
ATOM 1959 C C . GLU A 1 244 ? 41.598 -9.501 7.436 1.00 48.12 244 GLU A C 1
ATOM 1961 O O . GLU A 1 244 ? 40.829 -9.189 8.346 1.00 48.12 244 GLU A O 1
ATOM 1966 N N . VAL A 1 245 ? 41.973 -10.760 7.210 1.00 53.78 245 VAL A N 1
ATOM 1967 C CA . VAL A 1 245 ? 41.637 -11.875 8.098 1.00 53.78 245 VAL A CA 1
ATOM 1968 C C . VAL A 1 245 ? 42.280 -11.653 9.461 1.00 53.78 245 VAL A C 1
ATOM 1970 O O . VAL A 1 245 ? 41.572 -11.706 10.465 1.00 53.78 245 VAL A O 1
ATOM 1973 N N . GLU A 1 246 ? 43.562 -11.294 9.485 1.00 55.03 246 GLU A N 1
ATOM 1974 C CA . GLU A 1 246 ? 44.311 -11.002 10.710 1.00 55.03 246 GLU A CA 1
ATOM 1975 C C . GLU A 1 246 ? 43.718 -9.802 11.472 1.00 55.03 246 GLU A C 1
ATOM 1977 O O . GLU A 1 246 ? 43.485 -9.852 12.684 1.00 55.03 246 GLU A O 1
ATOM 1982 N N . VAL A 1 247 ? 43.353 -8.737 10.754 1.00 49.09 247 VAL A N 1
ATOM 1983 C CA . VAL A 1 247 ? 42.671 -7.569 11.332 1.00 49.09 247 VAL A CA 1
ATOM 1984 C C . VAL A 1 247 ? 41.305 -7.938 11.925 1.00 49.09 247 VAL A C 1
ATOM 1986 O O . VAL A 1 247 ? 40.948 -7.428 12.984 1.00 49.09 247 VAL A O 1
ATOM 1989 N N . ILE A 1 248 ? 40.526 -8.818 11.289 1.00 52.44 248 ILE A N 1
ATOM 1990 C CA . ILE A 1 248 ? 39.218 -9.253 11.810 1.00 52.44 248 ILE A CA 1
ATOM 1991 C C . ILE A 1 248 ? 39.375 -10.186 13.020 1.00 52.44 248 ILE A C 1
ATOM 1993 O O . ILE A 1 248 ? 38.568 -10.125 13.949 1.00 52.44 248 ILE A O 1
ATOM 1997 N N . GLU A 1 249 ? 40.396 -11.042 13.028 1.00 56.91 249 GLU A N 1
ATOM 1998 C CA . GLU A 1 249 ? 40.675 -11.990 14.114 1.00 56.91 249 GLU A CA 1
ATOM 1999 C C . GLU A 1 249 ? 41.183 -11.307 15.388 1.00 56.91 249 GLU A C 1
ATOM 2001 O O . GLU A 1 249 ? 40.835 -11.723 16.492 1.00 56.91 249 GLU A O 1
ATOM 2006 N N . THR A 1 250 ? 41.948 -10.225 15.246 1.00 54.06 250 THR A N 1
ATOM 2007 C CA . THR A 1 250 ? 42.519 -9.460 16.368 1.00 54.06 250 THR A CA 1
ATOM 2008 C C . THR A 1 250 ? 41.543 -8.440 16.976 1.00 54.06 250 THR A C 1
ATOM 2010 O O . THR A 1 250 ? 41.822 -7.827 18.013 1.00 54.06 250 THR A O 1
ATOM 2013 N N . MET A 1 251 ? 40.357 -8.263 16.381 1.00 48.03 251 MET A N 1
ATOM 2014 C CA . MET A 1 251 ? 39.315 -7.379 16.907 1.00 48.03 251 MET A CA 1
ATOM 2015 C C . MET A 1 251 ? 38.643 -7.967 18.154 1.00 48.03 251 MET A C 1
ATOM 2017 O O . MET A 1 251 ? 37.859 -8.913 18.086 1.00 48.03 251 MET A O 1
ATOM 2021 N N . LYS A 1 252 ? 38.857 -7.329 19.311 1.00 46.91 252 LYS A N 1
ATOM 2022 C CA . LYS A 1 252 ? 38.128 -7.660 20.545 1.00 46.91 252 LYS A CA 1
ATOM 2023 C C . LYS A 1 252 ? 36.629 -7.362 20.392 1.00 46.91 252 LYS A C 1
ATOM 2025 O O . LYS A 1 252 ? 36.241 -6.283 19.932 1.00 46.91 252 LYS A O 1
ATOM 2030 N N . ARG A 1 253 ? 35.773 -8.303 20.813 1.00 41.97 253 ARG A N 1
ATOM 2031 C CA . ARG A 1 253 ? 34.326 -8.062 20.965 1.00 41.97 253 ARG A CA 1
ATOM 2032 C C . ARG A 1 253 ? 34.127 -6.901 21.949 1.00 41.97 253 ARG A C 1
ATOM 2034 O O . ARG A 1 253 ? 34.709 -6.949 23.025 1.00 41.97 253 ARG A O 1
ATOM 2041 N N . PRO A 1 254 ? 33.315 -5.878 21.638 1.00 41.66 254 PRO A N 1
ATOM 2042 C CA . PRO A 1 254 ? 33.051 -4.821 22.609 1.00 41.66 254 PRO A CA 1
ATOM 2043 C C . PRO A 1 254 ? 32.236 -5.399 23.767 1.00 41.66 254 PRO A C 1
ATOM 2045 O O . PRO A 1 254 ? 31.155 -5.940 23.526 1.00 41.66 254 PRO A O 1
ATOM 2048 N N . GLU A 1 255 ? 32.760 -5.299 24.986 1.00 37.91 255 GLU A N 1
ATOM 2049 C CA . GLU A 1 255 ? 32.213 -5.975 26.172 1.00 37.91 255 GLU A CA 1
ATOM 2050 C C . GLU A 1 255 ? 30.841 -5.432 26.617 1.00 37.91 255 GLU A C 1
ATOM 2052 O O . GLU A 1 255 ? 30.056 -6.183 27.182 1.00 37.91 255 GLU A O 1
ATOM 2057 N N . ASP A 1 256 ? 30.435 -4.225 26.209 1.00 38.19 256 ASP A N 1
ATOM 2058 C CA . ASP A 1 256 ? 29.158 -3.625 26.632 1.00 38.19 256 ASP A CA 1
ATOM 2059 C C . ASP A 1 256 ? 28.165 -3.377 25.491 1.00 38.19 256 ASP A C 1
ATOM 2061 O O . ASP A 1 256 ? 27.874 -2.250 25.088 1.00 38.19 256 ASP A O 1
ATOM 2065 N N . TRP A 1 257 ? 27.581 -4.452 24.965 1.00 34.09 257 TRP A N 1
ATOM 2066 C CA . TRP A 1 257 ? 26.472 -4.367 24.004 1.00 34.09 257 TRP A CA 1
ATOM 2067 C C . TRP A 1 257 ? 25.109 -4.075 24.656 1.00 34.09 257 TRP A C 1
ATOM 2069 O O . TRP A 1 257 ? 24.167 -3.730 23.947 1.00 34.09 257 TRP A O 1
ATOM 2079 N N . LYS A 1 258 ? 24.995 -4.189 25.986 1.00 31.75 258 LYS A N 1
ATOM 2080 C CA . LYS A 1 258 ? 23.732 -4.011 26.726 1.00 31.75 258 LYS A CA 1
ATOM 2081 C C . LYS A 1 258 ? 23.455 -2.571 27.182 1.00 31.75 258 LYS A C 1
ATOM 2083 O O . LYS A 1 258 ? 22.327 -2.286 27.562 1.00 31.75 258 LYS A O 1
ATOM 2088 N N . LEU A 1 259 ? 24.443 -1.672 27.130 1.00 33.62 259 LEU A N 1
ATOM 2089 C CA . LEU A 1 259 ? 24.360 -0.345 27.764 1.00 33.62 259 LEU A CA 1
ATOM 2090 C C . LEU A 1 259 ? 24.373 0.844 26.790 1.00 33.62 259 LEU A C 1
ATOM 2092 O O . LEU A 1 259 ? 24.446 1.989 27.227 1.00 33.62 259 LEU A O 1
ATOM 2096 N N . ARG A 1 260 ? 24.296 0.618 25.471 1.00 33.81 260 ARG A N 1
ATOM 2097 C CA . ARG A 1 260 ? 24.310 1.712 24.482 1.00 33.81 260 ARG A CA 1
ATOM 2098 C C . ARG A 1 260 ? 23.123 1.661 23.532 1.00 33.81 260 ARG A C 1
ATOM 2100 O O . ARG A 1 260 ? 22.657 0.587 23.156 1.00 33.81 260 ARG A O 1
ATOM 2107 N N . SER A 1 261 ? 22.635 2.846 23.158 1.00 33.53 261 SER A N 1
ATOM 2108 C CA . SER A 1 261 ? 21.482 3.007 22.271 1.00 33.53 261 SER A CA 1
ATOM 2109 C C . SER A 1 261 ? 21.725 2.332 20.916 1.00 33.53 261 SER A C 1
ATOM 2111 O O . SER A 1 261 ? 22.850 2.258 20.424 1.00 33.53 261 SER A O 1
ATOM 2113 N N . PHE A 1 262 ? 20.648 1.853 20.299 1.00 30.53 262 PHE A N 1
ATOM 2114 C CA . PHE A 1 262 ? 20.634 1.145 19.015 1.00 30.53 262 PHE A CA 1
ATOM 2115 C C . PHE A 1 262 ? 21.333 1.909 17.862 1.00 30.53 262 PHE A C 1
ATOM 2117 O O . PHE A 1 262 ? 21.703 1.303 16.857 1.00 30.53 262 PHE A O 1
ATOM 2124 N N . ASP A 1 263 ? 21.580 3.216 18.011 1.00 34.62 263 ASP A N 1
ATOM 2125 C CA . ASP A 1 263 ? 22.358 4.020 17.066 1.00 34.62 263 ASP A CA 1
ATOM 2126 C C . ASP A 1 263 ? 23.876 3.780 17.141 1.00 34.62 263 ASP A C 1
ATOM 2128 O O . ASP A 1 263 ? 24.536 3.841 16.106 1.00 34.62 263 ASP A O 1
ATOM 2132 N N . ASP A 1 264 ? 24.431 3.391 18.293 1.00 34.03 264 ASP A N 1
ATOM 2133 C CA . ASP A 1 264 ? 25.853 3.014 18.416 1.00 34.03 264 ASP A CA 1
ATOM 2134 C C . ASP A 1 264 ? 26.126 1.611 17.845 1.00 34.03 264 ASP A C 1
ATOM 2136 O O . ASP A 1 264 ? 27.250 1.272 17.458 1.00 34.03 264 ASP A O 1
ATOM 2140 N N . ALA A 1 265 ? 25.074 0.796 17.704 1.00 34.38 265 ALA A N 1
ATOM 2141 C CA . ALA A 1 265 ? 25.112 -0.466 16.972 1.00 34.38 265 ALA A CA 1
ATOM 2142 C C . ALA A 1 265 ? 25.188 -0.267 15.444 1.00 34.38 265 ALA A C 1
ATOM 2144 O O . ALA A 1 265 ? 25.442 -1.242 14.730 1.00 34.38 265 ALA A O 1
ATOM 2145 N N . LYS A 1 266 ? 25.123 0.982 14.932 1.00 38.78 266 LYS A N 1
ATOM 2146 C CA . LYS A 1 266 ? 25.639 1.372 13.601 1.00 38.78 266 LYS A CA 1
ATOM 2147 C C . LYS A 1 266 ? 27.172 1.288 13.544 1.00 38.78 266 LYS A C 1
ATOM 2149 O O . LYS A 1 266 ? 27.853 2.121 12.947 1.00 38.78 266 LYS A O 1
ATOM 2154 N N . ARG A 1 267 ? 27.704 0.138 13.949 1.00 41.25 267 ARG A N 1
ATOM 2155 C CA . ARG A 1 267 ? 28.914 -0.501 13.417 1.00 41.25 267 ARG A CA 1
ATOM 2156 C C . ARG A 1 267 ? 28.777 -0.811 11.905 1.00 41.25 267 ARG A C 1
ATOM 2158 O O . ARG A 1 267 ? 29.343 -1.769 11.403 1.00 41.25 267 ARG A O 1
ATOM 2165 N N . GLY A 1 268 ? 28.032 0.009 11.160 1.00 38.91 268 GLY A N 1
ATOM 2166 C CA . GLY A 1 268 ? 28.015 0.099 9.703 1.00 38.91 268 GLY A CA 1
ATOM 2167 C C . GLY A 1 268 ? 29.069 1.069 9.157 1.00 38.91 268 GLY A C 1
ATOM 2168 O O . GLY A 1 268 ? 29.206 1.182 7.945 1.00 38.91 268 GLY A O 1
ATOM 2169 N N . ASN A 1 269 ? 29.855 1.732 10.016 1.00 39.16 269 ASN A N 1
ATOM 2170 C CA . ASN A 1 269 ? 31.034 2.492 9.580 1.00 39.16 269 ASN A CA 1
ATOM 2171 C C . ASN A 1 269 ? 32.219 1.602 9.159 1.00 39.16 269 ASN A C 1
ATOM 2173 O O . ASN A 1 269 ? 33.097 2.075 8.443 1.00 39.16 269 ASN A O 1
ATOM 2177 N N . TYR A 1 270 ? 32.222 0.310 9.504 1.00 40.62 270 TYR A N 1
ATOM 2178 C CA . TYR A 1 270 ? 33.260 -0.622 9.043 1.00 40.62 270 TYR A CA 1
ATOM 2179 C C . TYR A 1 270 ? 33.203 -0.841 7.518 1.00 40.62 270 TYR A C 1
ATOM 2181 O O . TYR A 1 270 ? 34.237 -0.888 6.866 1.00 40.62 270 TYR A O 1
ATOM 2189 N N . LEU A 1 271 ? 32.004 -0.848 6.922 1.00 37.69 271 LEU A N 1
ATOM 2190 C CA . LEU A 1 271 ? 31.799 -0.949 5.467 1.00 37.69 271 LEU A CA 1
ATOM 2191 C C . LEU A 1 271 ? 32.159 0.341 4.705 1.00 37.69 271 LEU A C 1
ATOM 2193 O O . LEU A 1 271 ? 32.511 0.282 3.529 1.00 37.69 271 LEU A O 1
ATOM 2197 N N . LEU A 1 272 ? 32.071 1.505 5.359 1.00 37.38 272 LEU A N 1
ATOM 2198 C CA . LEU A 1 272 ? 32.418 2.801 4.760 1.00 37.38 272 LEU A CA 1
ATOM 2199 C C . LEU A 1 272 ? 33.937 3.013 4.688 1.00 37.38 272 LEU A C 1
ATOM 2201 O O . LEU A 1 272 ? 34.416 3.490 3.666 1.00 37.38 272 LEU A O 1
ATOM 2205 N N . MET A 1 273 ? 34.692 2.597 5.713 1.00 35.09 273 MET A N 1
ATOM 2206 C CA . MET A 1 273 ? 36.165 2.648 5.697 1.00 35.09 273 MET A CA 1
ATOM 2207 C C . MET A 1 273 ? 36.777 1.749 4.616 1.00 35.09 273 MET A C 1
ATOM 2209 O O . MET A 1 273 ? 37.697 2.161 3.917 1.00 35.09 273 MET A O 1
ATOM 2213 N N . TRP A 1 274 ? 36.247 0.537 4.446 1.00 36.91 274 TRP A N 1
ATOM 2214 C CA . TRP A 1 274 ? 36.729 -0.421 3.444 1.00 36.91 274 TRP A CA 1
ATOM 2215 C C . TRP A 1 274 ? 36.501 0.043 2.002 1.00 36.91 274 TRP A C 1
ATOM 2217 O O . TRP A 1 274 ? 37.288 -0.270 1.116 1.00 36.91 274 TRP A O 1
ATOM 2227 N N . ARG A 1 275 ? 35.459 0.849 1.769 1.00 39.00 275 ARG A N 1
ATOM 2228 C CA . ARG A 1 275 ? 35.178 1.466 0.466 1.00 39.00 275 ARG A CA 1
ATOM 2229 C C . ARG A 1 275 ? 36.141 2.597 0.096 1.00 39.00 275 ARG A C 1
ATOM 2231 O O . ARG A 1 275 ? 36.168 2.984 -1.064 1.00 39.00 275 ARG A O 1
ATOM 2238 N N . TRP A 1 276 ? 36.879 3.140 1.065 1.00 34.88 276 TRP A N 1
ATOM 2239 C CA . TRP A 1 276 ? 37.713 4.332 0.888 1.00 34.88 276 TRP A CA 1
ATOM 2240 C C . TRP A 1 276 ? 39.189 4.012 0.595 1.00 34.88 276 TRP A C 1
ATOM 2242 O O . TRP A 1 276 ? 39.900 4.874 0.103 1.00 34.88 276 TRP A O 1
ATOM 2252 N N . LYS A 1 277 ? 39.654 2.778 0.854 1.00 33.72 277 LYS A N 1
ATOM 2253 C CA . LYS A 1 277 ? 41.058 2.360 0.642 1.00 33.72 277 LYS A CA 1
ATOM 2254 C C . LYS A 1 277 ? 41.326 1.524 -0.620 1.00 33.72 277 LYS A C 1
ATOM 2256 O O . LYS A 1 277 ? 42.478 1.203 -0.883 1.00 33.72 277 LYS A O 1
ATOM 2261 N N . GLY A 1 278 ? 40.303 1.187 -1.403 1.00 30.00 278 GLY A N 1
ATOM 2262 C CA . GLY A 1 278 ? 40.448 0.456 -2.666 1.00 30.00 278 GLY A CA 1
ATOM 2263 C C . GLY A 1 278 ? 39.567 1.072 -3.743 1.00 30.00 278 GLY A C 1
ATOM 2264 O O . GLY A 1 278 ? 38.406 0.693 -3.893 1.00 30.00 278 GLY A O 1
ATOM 2265 N N . GLU A 1 279 ? 40.082 2.059 -4.469 1.00 34.72 279 GLU A N 1
ATOM 2266 C CA . GLU A 1 279 ? 39.344 2.689 -5.561 1.00 34.72 279 GLU A CA 1
ATOM 2267 C C . GLU A 1 279 ? 39.143 1.727 -6.745 1.00 34.72 279 GLU A C 1
ATOM 2269 O O . GLU A 1 279 ? 40.099 1.297 -7.386 1.00 34.72 279 GLU A O 1
ATOM 2274 N N . LYS A 1 280 ? 37.874 1.422 -7.055 1.00 30.36 280 LYS A N 1
ATOM 2275 C CA . LYS A 1 280 ? 37.212 1.687 -8.351 1.00 30.36 280 LYS A CA 1
ATOM 2276 C C . LYS A 1 280 ? 35.709 1.374 -8.243 1.00 30.36 280 LYS A C 1
ATOM 2278 O O . LYS A 1 280 ? 35.311 0.249 -7.972 1.00 30.36 280 LYS A O 1
ATOM 2283 N N . ASN A 1 281 ? 34.897 2.409 -8.464 1.00 33.12 281 ASN A N 1
ATOM 2284 C CA . ASN A 1 281 ? 33.575 2.420 -9.108 1.00 33.12 281 ASN A CA 1
ATOM 2285 C C . ASN A 1 281 ? 32.612 1.238 -8.862 1.00 33.12 281 ASN A C 1
ATOM 2287 O O . ASN A 1 281 ? 32.770 0.184 -9.462 1.00 33.12 281 ASN A O 1
ATOM 2291 N N . TYR A 1 282 ? 31.509 1.479 -8.134 1.00 30.02 282 TYR A N 1
ATOM 2292 C CA . TYR A 1 282 ? 30.160 1.456 -8.740 1.00 30.02 282 TYR A CA 1
ATOM 2293 C C . TYR A 1 282 ? 29.054 1.917 -7.752 1.00 30.02 282 TYR A C 1
ATOM 2295 O O . TYR A 1 282 ? 29.015 1.475 -6.592 1.00 30.02 282 TYR A O 1
ATOM 2303 N N . PRO A 1 283 ? 28.109 2.768 -8.200 1.00 33.22 283 PRO A N 1
ATOM 2304 C CA . PRO A 1 283 ? 26.747 2.834 -7.672 1.00 33.22 283 PRO A CA 1
ATOM 2305 C C . PRO A 1 283 ? 25.940 1.622 -8.197 1.00 33.22 283 PRO A C 1
ATOM 2307 O O . PRO A 1 283 ? 26.516 0.664 -8.684 1.00 33.22 283 PRO A O 1
ATOM 2310 N N . SER A 1 284 ? 24.620 1.566 -8.046 1.00 35.41 284 SER A N 1
ATOM 2311 C CA . SER A 1 284 ? 23.797 0.454 -8.574 1.00 35.41 284 SER A CA 1
ATOM 2312 C C . SER A 1 284 ? 24.086 0.144 -10.068 1.00 35.41 284 SER A C 1
ATOM 2314 O O . SER A 1 284 ? 24.444 1.076 -10.791 1.00 35.41 284 SER A O 1
ATOM 2316 N N . PRO A 1 285 ? 23.863 -1.092 -10.581 1.00 35.47 285 PRO A N 1
ATOM 2317 C CA . PRO A 1 285 ? 23.931 -1.408 -12.020 1.00 35.47 285 PRO A CA 1
ATOM 2318 C C . PRO A 1 285 ? 23.146 -0.446 -12.936 1.00 35.47 285 PRO A C 1
ATOM 2320 O O . PRO A 1 285 ? 23.391 -0.395 -14.135 1.00 35.47 285 PRO A O 1
ATOM 2323 N N . HIS A 1 286 ? 22.229 0.352 -12.379 1.00 38.12 286 HIS A N 1
ATOM 2324 C CA . HIS A 1 286 ? 21.432 1.350 -13.096 1.00 38.12 286 HIS A CA 1
ATOM 2325 C C . HIS A 1 286 ? 21.941 2.805 -12.976 1.00 38.12 286 HIS A C 1
ATOM 2327 O O . HIS A 1 286 ? 21.233 3.728 -13.370 1.00 38.12 286 HIS A O 1
ATOM 2333 N N . GLN A 1 287 ? 23.128 3.054 -12.406 1.00 38.28 287 GLN A N 1
ATOM 2334 C CA . GLN A 1 287 ? 23.640 4.408 -12.111 1.00 38.28 287 GLN A CA 1
ATOM 2335 C C . GLN A 1 287 ? 25.030 4.705 -12.704 1.00 38.28 287 GLN A C 1
ATOM 2337 O O . GLN A 1 287 ? 25.742 5.572 -12.205 1.00 38.28 287 GLN A O 1
ATOM 2342 N N . VAL A 1 288 ? 25.401 4.031 -13.793 1.00 31.92 288 VAL A N 1
ATOM 2343 C CA . VAL A 1 288 ? 26.744 4.089 -14.406 1.00 31.92 288 VAL A CA 1
ATOM 2344 C C . VAL A 1 288 ? 27.207 5.505 -14.795 1.00 31.92 288 VAL A C 1
ATOM 2346 O O . VAL A 1 288 ? 28.404 5.751 -14.824 1.00 31.92 288 VAL A O 1
ATOM 2349 N N . ASN A 1 289 ? 26.293 6.464 -14.987 1.00 33.31 289 ASN A N 1
ATOM 2350 C CA . ASN A 1 289 ? 26.625 7.822 -15.450 1.00 33.31 289 ASN A CA 1
ATOM 2351 C C . ASN A 1 289 ? 26.286 8.955 -14.460 1.00 33.31 289 ASN A C 1
ATOM 2353 O O . ASN A 1 289 ? 26.017 10.078 -14.882 1.00 33.31 289 ASN A O 1
ATOM 2357 N N . ARG A 1 290 ? 26.253 8.715 -13.141 1.00 33.56 290 ARG A N 1
ATOM 2358 C CA . ARG A 1 290 ? 26.113 9.819 -12.167 1.00 33.56 290 ARG A CA 1
ATOM 2359 C C . ARG A 1 290 ? 27.206 9.785 -11.105 1.00 33.56 290 ARG A C 1
ATOM 2361 O O . ARG A 1 290 ? 27.195 8.913 -10.239 1.00 33.56 290 ARG A O 1
ATOM 2368 N N . ASN A 1 291 ? 28.079 10.795 -11.127 1.00 40.06 291 ASN A N 1
ATOM 2369 C CA . ASN A 1 291 ? 28.935 11.126 -9.990 1.00 40.06 291 ASN A CA 1
ATOM 2370 C C . ASN A 1 291 ? 28.055 11.377 -8.747 1.00 40.06 291 ASN A C 1
ATOM 2372 O O . ASN A 1 291 ? 26.994 12.005 -8.873 1.00 40.06 291 ASN A O 1
ATOM 2376 N N . PRO A 1 292 ? 28.441 10.891 -7.550 1.00 36.94 292 PRO A N 1
ATOM 2377 C CA . PRO A 1 292 ? 27.748 11.248 -6.316 1.00 36.94 292 PRO A CA 1
ATOM 2378 C C . PRO A 1 292 ? 27.714 12.770 -6.204 1.00 36.94 292 PRO A C 1
ATOM 2380 O O . PRO A 1 292 ? 28.732 13.408 -6.451 1.00 36.94 292 PRO A O 1
ATOM 2383 N N . SER A 1 293 ? 26.570 13.358 -5.843 1.00 40.88 293 SER A N 1
ATOM 2384 C CA . SER A 1 293 ? 26.508 14.813 -5.698 1.00 40.88 293 SER A CA 1
ATOM 2385 C C . SER A 1 293 ? 27.507 15.274 -4.636 1.00 40.88 293 SER A C 1
ATOM 2387 O O . SER A 1 293 ? 27.590 14.670 -3.563 1.00 40.88 293 SER A O 1
ATOM 2389 N N . ASP A 1 294 ? 28.231 16.358 -4.912 1.00 37.22 294 ASP A N 1
ATOM 2390 C CA . ASP A 1 294 ? 29.250 16.913 -4.008 1.00 37.22 294 ASP A CA 1
ATOM 2391 C C . ASP A 1 294 ? 28.686 17.125 -2.598 1.00 37.22 294 ASP A C 1
ATOM 2393 O O . ASP A 1 294 ? 29.303 16.779 -1.598 1.00 37.22 294 ASP A O 1
ATOM 2397 N N . ARG A 1 295 ? 27.413 17.529 -2.514 1.00 35.22 295 ARG A N 1
ATOM 2398 C CA . ARG A 1 295 ? 26.661 17.694 -1.263 1.00 35.22 295 ARG A CA 1
ATOM 2399 C C . ARG A 1 295 ? 26.594 16.425 -0.400 1.00 35.22 295 ARG A C 1
ATOM 2401 O O . ARG A 1 295 ? 26.612 16.518 0.827 1.00 35.22 295 ARG A O 1
ATOM 2408 N N . TRP A 1 296 ? 26.487 15.246 -1.015 1.00 35.91 296 TRP A N 1
ATOM 2409 C CA . TRP A 1 296 ? 26.463 13.965 -0.301 1.00 35.91 296 TRP A CA 1
ATOM 2410 C C . TRP A 1 296 ? 27.849 13.598 0.238 1.00 35.91 296 TRP A C 1
ATOM 2412 O O . TRP A 1 296 ? 27.958 13.125 1.372 1.00 35.91 296 TRP A O 1
ATOM 2422 N N . GLN A 1 297 ? 28.898 13.864 -0.545 1.00 40.44 297 GLN A N 1
ATOM 2423 C CA . GLN A 1 297 ? 30.284 13.637 -0.134 1.00 40.44 297 GLN A CA 1
ATOM 2424 C C . GLN A 1 297 ? 30.679 14.594 1.003 1.00 40.44 297 GLN A C 1
ATOM 2426 O O . GLN A 1 297 ? 31.128 14.141 2.059 1.00 40.44 297 GLN A O 1
ATOM 2431 N N . SER A 1 298 ? 30.392 15.893 0.857 1.00 39.69 298 SER A N 1
ATOM 2432 C CA . SER A 1 298 ? 30.673 16.918 1.868 1.00 39.69 298 SER A CA 1
ATOM 2433 C C . SER A 1 298 ? 29.980 16.624 3.198 1.00 39.69 298 SER A C 1
ATOM 2435 O O . SER A 1 298 ? 30.625 16.676 4.239 1.00 39.69 298 SER A O 1
ATOM 2437 N N . GLY A 1 299 ? 28.703 16.221 3.192 1.00 42.03 299 GLY A N 1
ATOM 2438 C CA . GLY A 1 299 ? 27.968 15.940 4.433 1.00 42.03 299 GLY A CA 1
ATOM 2439 C C . GLY A 1 299 ? 28.511 14.743 5.228 1.00 42.03 299 GLY A C 1
ATOM 2440 O O . GLY A 1 299 ? 28.432 14.720 6.461 1.00 42.03 299 GLY A O 1
ATOM 2441 N N . LYS A 1 300 ? 29.089 13.740 4.553 1.00 46.88 300 LYS A N 1
ATOM 2442 C CA . LYS A 1 300 ? 29.704 12.574 5.211 1.00 46.88 300 LYS A CA 1
ATOM 2443 C C . LYS A 1 300 ? 31.109 12.870 5.723 1.00 46.88 300 LYS A C 1
ATOM 2445 O O . LYS A 1 300 ? 31.412 12.469 6.846 1.00 46.88 300 LYS A O 1
ATOM 2450 N N . ILE A 1 301 ? 31.904 13.621 4.961 1.00 46.97 301 ILE A N 1
ATOM 2451 C CA . ILE A 1 301 ? 33.214 14.128 5.397 1.00 46.97 301 ILE A CA 1
ATOM 2452 C C . ILE A 1 301 ? 33.042 15.033 6.621 1.00 46.97 301 ILE A C 1
ATOM 2454 O O . ILE A 1 301 ? 33.701 14.839 7.639 1.00 46.97 301 ILE A O 1
ATOM 2458 N N . GLU A 1 302 ? 32.075 15.949 6.586 1.00 47.94 302 GLU A N 1
ATOM 2459 C CA . GLU A 1 302 ? 31.780 16.847 7.701 1.00 47.94 302 GLU A CA 1
ATOM 2460 C C . GLU A 1 302 ? 31.312 16.080 8.949 1.00 47.94 302 GLU A C 1
ATOM 2462 O O . GLU A 1 302 ? 31.745 16.370 10.065 1.00 47.94 302 GLU A O 1
ATOM 2467 N N . SER A 1 303 ? 30.476 15.050 8.776 1.00 50.97 303 SER A N 1
ATOM 2468 C CA . SER A 1 303 ? 30.037 14.180 9.878 1.00 50.97 303 SER A CA 1
ATOM 2469 C C . SER A 1 303 ? 31.198 13.394 10.495 1.00 50.97 303 SER A C 1
ATOM 2471 O O . SER A 1 303 ? 31.246 13.223 11.715 1.00 50.97 303 SER A O 1
ATOM 2473 N N . PHE A 1 304 ? 32.142 12.934 9.671 1.00 49.62 304 PHE A N 1
ATOM 2474 C CA . PHE A 1 304 ? 33.342 12.243 10.130 1.00 49.62 304 PHE A CA 1
ATOM 2475 C C . PHE A 1 304 ? 34.279 13.198 10.880 1.00 49.62 304 PHE A C 1
ATOM 2477 O O . PHE A 1 304 ? 34.673 12.901 12.004 1.00 49.62 304 PHE A O 1
ATOM 2484 N N . HIS A 1 305 ? 34.531 14.397 10.351 1.00 53.50 305 HIS A N 1
ATOM 2485 C CA . HIS A 1 305 ? 35.299 15.433 11.049 1.00 53.50 305 HIS A CA 1
ATOM 2486 C C . HIS A 1 305 ? 34.644 15.863 12.369 1.00 53.50 305 HIS A C 1
ATOM 2488 O O . HIS A 1 305 ? 35.332 16.039 13.372 1.00 53.50 305 HIS A O 1
ATOM 2494 N N . LYS A 1 306 ? 33.310 15.969 12.417 1.00 57.56 306 LYS A N 1
ATOM 2495 C CA . LYS A 1 306 ? 32.563 16.226 13.659 1.00 57.56 306 LYS A CA 1
ATOM 2496 C C . LYS A 1 306 ? 32.733 15.103 14.682 1.00 57.56 306 LYS A C 1
ATOM 2498 O O . LYS A 1 306 ? 32.794 15.383 15.874 1.00 57.56 306 LYS A O 1
ATOM 2503 N N . TYR A 1 307 ? 32.805 13.847 14.242 1.00 56.16 307 TYR A N 1
ATOM 2504 C CA . TYR A 1 307 ? 33.076 12.709 15.122 1.00 56.16 307 TYR A CA 1
ATOM 2505 C C . TYR A 1 307 ? 34.511 12.729 15.663 1.00 56.16 307 TYR A C 1
ATOM 2507 O O . TYR A 1 307 ? 34.701 12.543 16.862 1.00 56.16 307 TYR A O 1
ATOM 2515 N N . LEU A 1 308 ? 35.497 13.017 14.810 1.00 50.59 308 LEU A N 1
ATOM 2516 C CA . LEU A 1 308 ? 36.911 13.089 15.186 1.00 50.59 308 LEU A CA 1
ATOM 2517 C C . LEU A 1 308 ? 37.205 14.137 16.273 1.00 50.59 308 LEU A C 1
ATOM 2519 O O . LEU A 1 308 ? 38.115 13.943 17.068 1.00 50.59 308 LEU A O 1
ATOM 2523 N N . LYS A 1 309 ? 36.394 15.197 16.364 1.00 60.81 309 LYS A N 1
ATOM 2524 C CA . LYS A 1 309 ? 36.486 16.230 17.412 1.00 60.81 309 LYS A CA 1
ATOM 2525 C C . LYS A 1 309 ? 35.873 15.825 18.763 1.00 60.81 309 LYS A C 1
ATOM 2527 O O . LYS A 1 309 ? 36.004 16.563 19.733 1.00 60.81 309 LYS A O 1
ATOM 2532 N N . LYS A 1 310 ? 35.163 14.694 18.846 1.00 59.91 310 LYS A N 1
ATOM 2533 C CA . LYS A 1 310 ? 34.555 14.200 20.096 1.00 59.91 310 LYS A CA 1
ATOM 2534 C C . LYS A 1 310 ? 35.545 13.318 20.866 1.00 59.91 310 LYS A C 1
ATOM 2536 O O . LYS A 1 310 ? 36.386 12.686 20.230 1.00 59.91 310 LYS A O 1
ATOM 2541 N N . PRO A 1 311 ? 35.384 13.138 22.192 1.00 59.72 311 PRO A N 1
ATOM 2542 C CA . PRO A 1 311 ? 36.284 12.302 22.997 1.00 59.72 311 PRO A CA 1
ATOM 2543 C C . PRO A 1 311 ? 36.494 10.885 22.438 1.00 59.72 311 PRO A C 1
ATOM 2545 O O . PRO A 1 311 ? 37.615 10.388 22.404 1.00 59.72 311 PRO A O 1
ATOM 2548 N N . GLY A 1 312 ? 35.435 10.252 21.915 1.00 55.19 312 GLY A N 1
ATOM 2549 C CA . GLY A 1 312 ? 35.532 8.934 21.275 1.00 55.19 312 GLY A CA 1
ATOM 2550 C C . GLY A 1 312 ? 36.299 8.931 19.946 1.00 55.19 312 GLY A C 1
ATOM 2551 O O . GLY A 1 312 ? 36.953 7.942 19.629 1.00 55.19 312 GLY A O 1
ATOM 2552 N N . GLY A 1 313 ? 36.251 10.031 19.191 1.00 50.16 313 GLY A N 1
ATOM 2553 C CA . GLY A 1 313 ? 37.040 10.216 17.974 1.00 50.16 313 GLY A CA 1
ATOM 2554 C C . GLY A 1 313 ? 38.513 10.484 18.278 1.00 50.16 313 GLY A C 1
ATOM 2555 O O . GLY A 1 313 ? 39.373 9.859 17.668 1.00 50.16 313 GLY A O 1
ATOM 2556 N N . ILE A 1 314 ? 38.800 11.315 19.284 1.00 59.69 314 ILE A N 1
ATOM 2557 C CA . ILE A 1 314 ? 40.162 11.596 19.769 1.00 59.69 314 ILE A CA 1
ATOM 2558 C C . ILE A 1 314 ? 40.820 10.311 20.292 1.00 59.69 314 ILE A C 1
ATOM 2560 O O . ILE A 1 314 ? 41.939 9.973 19.912 1.00 59.69 314 ILE A O 1
ATOM 2564 N N . ALA A 1 315 ? 40.100 9.528 21.102 1.00 55.53 315 ALA A N 1
ATOM 2565 C CA . ALA A 1 315 ? 40.583 8.235 21.583 1.00 55.53 315 ALA A CA 1
ATOM 2566 C C . ALA A 1 315 ? 40.867 7.255 20.429 1.00 55.53 315 ALA A C 1
ATOM 2568 O O . ALA A 1 315 ? 41.858 6.526 20.459 1.00 55.53 315 ALA A O 1
ATOM 2569 N N . TRP A 1 316 ? 40.025 7.257 19.389 1.00 66.81 316 TRP A N 1
ATOM 2570 C CA . TRP A 1 316 ? 40.232 6.450 18.187 1.00 66.81 316 TRP A CA 1
ATOM 2571 C C . TRP A 1 316 ? 41.473 6.897 17.396 1.00 66.81 316 TRP A C 1
ATOM 2573 O O . TRP A 1 316 ? 42.273 6.049 17.001 1.00 66.81 316 TRP A O 1
ATOM 2583 N N . GLN A 1 317 ? 41.683 8.207 17.223 1.00 51.78 317 GLN A N 1
ATOM 2584 C CA . GLN A 1 317 ? 42.873 8.764 16.568 1.00 51.78 317 GLN A CA 1
ATOM 2585 C C . GLN A 1 317 ? 44.156 8.380 17.308 1.00 51.78 317 GLN A C 1
ATOM 2587 O O . GLN A 1 317 ? 45.081 7.853 16.694 1.00 51.78 317 GLN A O 1
ATOM 2592 N N . ASN A 1 318 ? 44.185 8.568 18.628 1.00 60.34 318 ASN A N 1
ATOM 2593 C CA . ASN A 1 318 ? 45.351 8.260 19.457 1.00 60.34 318 ASN A CA 1
ATOM 2594 C C . ASN A 1 318 ? 45.697 6.768 19.433 1.00 60.34 318 ASN A C 1
ATOM 2596 O O . ASN A 1 318 ? 46.871 6.396 19.440 1.00 60.34 318 ASN A O 1
ATOM 2600 N N . LYS A 1 319 ? 44.670 5.914 19.368 1.00 57.59 319 LYS A N 1
ATOM 2601 C CA . LYS A 1 319 ? 44.822 4.460 19.320 1.00 57.59 319 LYS A CA 1
ATOM 2602 C C . LYS A 1 319 ? 45.329 3.955 17.970 1.00 57.59 319 LYS A C 1
ATOM 2604 O O . LYS A 1 319 ? 46.127 3.026 17.939 1.00 57.59 319 LYS A O 1
ATOM 2609 N N . HIS A 1 320 ? 44.834 4.512 16.868 1.00 51.94 320 HIS A N 1
ATOM 2610 C CA . HIS A 1 320 ? 45.063 3.950 15.534 1.00 51.94 320 HIS A CA 1
ATOM 2611 C C . HIS A 1 320 ? 46.071 4.724 14.685 1.00 51.94 320 HIS A C 1
ATOM 2613 O O . HIS A 1 320 ? 46.479 4.202 13.652 1.00 51.94 320 HIS A O 1
ATOM 2619 N N . LYS A 1 321 ? 46.453 5.940 15.102 1.00 55.34 321 LYS A N 1
ATOM 2620 C CA . LYS A 1 321 ? 47.448 6.814 14.455 1.00 55.34 321 LYS A CA 1
ATOM 2621 C C . LYS A 1 321 ? 47.409 6.742 12.916 1.00 55.34 321 LYS A C 1
ATOM 2623 O O . LYS A 1 321 ? 48.414 6.403 12.292 1.00 55.34 321 LYS A O 1
ATOM 2628 N N . PRO A 1 322 ? 46.241 6.980 12.289 1.00 51.59 322 PRO A N 1
ATOM 2629 C CA . PRO A 1 322 ? 46.099 6.823 10.848 1.00 51.59 322 PRO A CA 1
ATOM 2630 C C . PRO A 1 322 ? 47.038 7.777 10.103 1.00 51.59 322 PRO A C 1
ATOM 2632 O O . PRO A 1 322 ? 46.904 8.990 10.201 1.00 51.59 322 PRO A O 1
ATOM 2635 N N . ASN A 1 323 ? 47.949 7.220 9.310 1.00 47.50 323 ASN A N 1
ATOM 2636 C CA . ASN A 1 323 ? 48.960 7.950 8.535 1.00 47.50 323 ASN A CA 1
ATOM 2637 C C . ASN A 1 323 ? 48.401 8.901 7.456 1.00 47.50 323 ASN A C 1
ATOM 2639 O O . ASN A 1 323 ? 49.123 9.755 6.957 1.00 47.50 323 ASN A O 1
ATOM 2643 N N . TRP A 1 324 ? 47.125 8.764 7.098 1.00 48.50 324 TRP A N 1
ATOM 2644 C CA . TRP A 1 324 ? 46.405 9.647 6.172 1.00 48.50 324 TRP A CA 1
ATOM 2645 C C . TRP A 1 324 ? 45.709 10.822 6.874 1.00 48.50 324 TRP A C 1
ATOM 2647 O O . TRP A 1 324 ? 45.179 11.714 6.215 1.00 48.50 324 TRP A O 1
ATOM 2657 N N . LEU A 1 325 ? 45.682 10.823 8.208 1.00 47.28 325 LEU A N 1
ATOM 2658 C CA . LEU A 1 325 ? 45.149 11.911 9.006 1.00 47.28 325 LEU A CA 1
ATOM 2659 C C . LEU A 1 325 ? 46.323 12.809 9.408 1.00 47.28 325 LEU A C 1
ATOM 2661 O O . LEU A 1 325 ? 46.984 12.573 10.416 1.00 47.28 325 LEU A O 1
ATOM 2665 N N . GLN A 1 326 ? 46.615 13.809 8.577 1.00 48.38 326 GLN A N 1
ATOM 2666 C CA . GLN A 1 326 ? 47.593 14.849 8.907 1.00 48.38 326 GLN A CA 1
ATOM 2667 C C . GLN A 1 326 ? 47.230 15.461 10.279 1.00 48.38 326 GLN A C 1
ATOM 2669 O O . GLN A 1 326 ? 46.031 15.631 10.551 1.00 48.38 326 GLN A O 1
ATOM 2674 N N . PRO A 1 327 ? 48.204 15.786 11.156 1.00 42.47 327 PRO A N 1
ATOM 2675 C CA . PRO A 1 327 ? 47.907 16.582 12.340 1.00 42.47 327 PRO A CA 1
ATOM 2676 C C . PRO A 1 327 ? 47.155 17.831 11.882 1.00 42.47 327 PRO A C 1
ATOM 2678 O O . PRO A 1 327 ? 47.541 18.444 10.889 1.00 42.47 327 PRO A O 1
ATOM 2681 N N . MET A 1 328 ? 46.047 18.172 12.550 1.00 39.00 328 MET A N 1
ATOM 2682 C CA . MET A 1 328 ? 45.349 19.426 12.271 1.00 39.00 328 MET A CA 1
ATOM 2683 C C . MET A 1 328 ? 46.297 20.567 12.631 1.00 39.00 328 MET A C 1
ATOM 2685 O O . MET A 1 328 ? 46.309 21.040 13.765 1.00 39.00 328 MET A O 1
ATOM 2689 N N . THR A 1 329 ? 47.101 21.007 11.670 1.00 39.66 329 THR A N 1
ATOM 2690 C CA . THR A 1 329 ? 47.714 22.320 11.705 1.00 39.66 329 THR A CA 1
ATOM 2691 C C . THR A 1 329 ? 46.545 23.290 11.773 1.00 39.66 329 THR A C 1
ATOM 2693 O O . THR A 1 329 ? 45.719 23.348 10.867 1.00 39.66 329 THR A O 1
ATOM 2696 N N . THR A 1 330 ? 46.437 24.037 12.866 1.00 39.97 330 THR A N 1
ATOM 2697 C CA . THR A 1 330 ? 45.455 25.114 13.057 1.00 39.97 330 THR A CA 1
ATOM 2698 C C . THR A 1 330 ? 45.715 26.317 12.145 1.00 39.97 330 THR A C 1
ATOM 2700 O O . THR A 1 330 ? 45.166 27.392 12.371 1.00 39.97 330 THR A O 1
ATOM 2703 N N . ALA A 1 331 ? 46.529 26.152 11.101 1.00 38.59 331 ALA A N 1
ATOM 2704 C CA . ALA A 1 331 ? 46.644 27.134 10.048 1.00 38.59 331 ALA A CA 1
ATOM 2705 C C . ALA A 1 331 ? 45.324 27.137 9.255 1.00 38.59 331 ALA A C 1
ATOM 2707 O O . ALA A 1 331 ? 44.867 26.067 8.835 1.00 38.59 331 ALA A O 1
ATOM 2708 N N . PRO A 1 332 ? 44.680 28.301 9.067 1.00 34.62 332 PRO A N 1
ATOM 2709 C CA . PRO A 1 332 ? 43.523 28.393 8.193 1.00 34.62 332 PRO A CA 1
ATOM 2710 C C . PRO A 1 332 ? 43.906 27.851 6.813 1.00 34.62 332 PRO A C 1
ATOM 2712 O O . PRO A 1 332 ? 45.006 28.109 6.323 1.00 34.62 332 PRO A O 1
ATOM 2715 N N . LEU A 1 333 ? 43.006 27.068 6.205 1.00 36.28 333 LEU A N 1
ATOM 2716 C CA . LEU A 1 333 ? 43.138 26.697 4.797 1.00 36.28 333 LEU A CA 1
ATOM 2717 C C . LEU A 1 333 ? 43.379 27.993 4.012 1.00 36.28 333 LEU A C 1
ATOM 2719 O O . LEU A 1 333 ? 42.614 28.939 4.224 1.00 36.28 333 LEU A O 1
ATOM 2723 N N . PRO A 1 334 ? 44.408 28.068 3.149 1.00 38.03 334 PRO A N 1
ATOM 2724 C CA . PRO A 1 334 ? 44.570 29.239 2.312 1.00 38.03 334 PRO A CA 1
ATOM 2725 C C . PRO A 1 334 ? 43.281 29.371 1.507 1.00 38.03 334 PRO A C 1
ATOM 2727 O O . PRO A 1 334 ? 42.834 28.404 0.882 1.00 38.03 334 PRO A O 1
ATOM 2730 N N . GLU A 1 335 ? 42.644 30.540 1.577 1.00 39.81 335 GLU A N 1
ATOM 2731 C CA . GLU A 1 335 ? 41.604 30.885 0.621 1.00 39.81 335 GLU A CA 1
ATOM 2732 C C . GLU A 1 335 ? 42.211 30.649 -0.757 1.00 39.81 335 GLU A C 1
ATOM 2734 O O . GLU A 1 335 ? 43.178 31.309 -1.137 1.00 39.81 335 GLU A O 1
ATOM 2739 N N . ALA A 1 336 ? 41.704 29.653 -1.480 1.00 47.28 336 ALA A N 1
ATOM 2740 C CA . ALA A 1 336 ? 42.065 29.479 -2.871 1.00 47.28 336 ALA A CA 1
ATOM 2741 C C . ALA A 1 336 ? 41.504 30.695 -3.616 1.00 47.28 336 ALA A C 1
ATOM 2743 O O . ALA A 1 336 ? 40.354 30.699 -4.057 1.00 47.28 336 ALA A O 1
ATOM 2744 N N . GLN A 1 337 ? 42.299 31.762 -3.684 1.00 48.03 337 GLN A N 1
ATOM 2745 C CA . GLN A 1 337 ? 42.021 32.922 -4.508 1.00 48.03 337 GLN A CA 1
ATOM 2746 C C . GLN A 1 337 ? 42.198 32.477 -5.953 1.00 48.03 337 GLN A C 1
ATOM 2748 O O . GLN A 1 337 ? 43.307 32.342 -6.467 1.00 48.03 337 GLN A O 1
ATOM 2753 N N . LEU A 1 338 ? 41.076 32.159 -6.590 1.00 48.84 338 LEU A N 1
ATOM 2754 C CA . LEU A 1 338 ? 41.045 31.869 -8.008 1.00 48.84 338 LEU A CA 1
ATOM 2755 C C . LEU A 1 338 ? 41.094 33.209 -8.752 1.00 48.84 338 LEU A C 1
ATOM 2757 O O . LEU A 1 338 ? 40.071 33.873 -8.924 1.00 48.84 338 LEU A O 1
ATOM 2761 N N . THR A 1 339 ? 42.289 33.631 -9.155 1.00 59.00 339 THR A N 1
ATOM 2762 C CA . THR A 1 339 ? 42.461 34.833 -9.975 1.00 59.00 339 THR A CA 1
ATOM 2763 C C . THR A 1 339 ? 42.155 34.479 -11.425 1.00 59.00 339 THR A C 1
ATOM 2765 O O . THR A 1 339 ? 42.933 33.793 -12.084 1.00 59.00 339 THR A O 1
ATOM 2768 N N . ILE A 1 340 ? 41.003 34.921 -11.925 1.00 57.91 340 ILE A N 1
ATOM 2769 C CA . ILE A 1 340 ? 40.648 34.796 -13.340 1.00 57.91 340 ILE A CA 1
ATOM 2770 C C . ILE A 1 340 ? 41.035 36.107 -14.019 1.00 57.91 340 ILE A C 1
ATOM 2772 O O . ILE A 1 340 ? 40.416 37.139 -13.769 1.00 57.91 340 ILE A O 1
ATOM 2776 N N . GLY A 1 341 ? 42.066 36.069 -14.863 1.00 64.75 341 GLY A N 1
ATOM 2777 C CA . GLY A 1 341 ? 42.395 37.187 -15.742 1.00 64.75 341 GLY A CA 1
ATOM 2778 C C . GLY A 1 341 ? 41.385 37.263 -16.884 1.00 64.75 341 GLY A C 1
ATOM 2779 O O . GLY A 1 341 ? 41.224 36.294 -17.625 1.00 64.75 341 GLY A O 1
ATOM 2780 N N . LEU A 1 342 ? 40.699 38.397 -17.021 1.00 66.81 342 LEU A N 1
ATOM 2781 C CA . LEU A 1 342 ? 39.890 38.695 -18.201 1.00 66.81 342 LEU A CA 1
ATOM 2782 C C . LEU A 1 342 ? 40.760 39.436 -19.229 1.00 66.81 342 LEU A C 1
ATOM 2784 O O . LEU A 1 342 ? 41.556 40.289 -18.838 1.00 66.81 342 LEU A O 1
ATOM 2788 N N . PRO A 1 343 ? 40.620 39.158 -20.537 1.00 81.00 343 PRO A N 1
ATOM 2789 C CA . PRO A 1 343 ? 41.169 40.020 -21.578 1.00 81.00 343 PRO A CA 1
ATOM 2790 C C . PRO A 1 343 ? 40.684 41.468 -21.406 1.00 81.00 343 PRO A C 1
ATOM 2792 O O . PRO A 1 343 ? 39.528 41.692 -21.043 1.00 81.00 343 PRO A O 1
ATOM 2795 N N . VAL A 1 344 ? 41.542 42.445 -21.715 1.00 81.00 344 VAL A N 1
ATOM 2796 C CA . VAL A 1 344 ? 41.300 43.889 -21.487 1.00 81.00 344 VAL A CA 1
ATOM 2797 C C . VAL A 1 344 ? 39.956 44.361 -22.059 1.00 81.00 344 VAL A C 1
ATOM 2799 O O . VAL A 1 344 ? 39.230 45.120 -21.420 1.00 81.00 344 VAL A O 1
ATOM 2802 N N . GLU A 1 345 ? 39.582 43.864 -23.236 1.00 77.94 345 GLU A N 1
ATOM 2803 C CA . GLU A 1 345 ? 38.314 44.203 -23.893 1.00 77.94 345 GLU A CA 1
ATOM 2804 C C . GLU A 1 345 ? 37.088 43.685 -23.123 1.00 77.94 345 GLU A C 1
ATOM 2806 O O . GLU A 1 345 ? 36.083 44.387 -22.994 1.00 77.94 345 GLU A O 1
ATOM 2811 N N . GLN A 1 346 ? 37.182 42.483 -22.545 1.00 74.69 346 GLN A N 1
ATOM 2812 C CA . GLN A 1 346 ? 36.120 41.918 -21.712 1.00 74.69 346 GLN A CA 1
ATOM 2813 C C . GLN A 1 346 ? 36.032 42.651 -20.375 1.00 74.69 346 GLN A C 1
ATOM 2815 O O . GLN A 1 346 ? 34.932 42.930 -19.905 1.00 74.69 346 GLN A O 1
ATOM 2820 N N . GLU A 1 347 ? 37.163 43.035 -19.781 1.00 82.06 347 GLU A N 1
ATOM 2821 C CA . GLU A 1 347 ? 37.166 43.828 -18.551 1.00 82.06 347 GLU A CA 1
ATOM 2822 C C . GLU A 1 347 ? 36.486 45.195 -18.754 1.00 82.06 347 GLU A C 1
ATOM 2824 O O . GLU A 1 347 ? 35.658 45.606 -17.936 1.00 82.06 347 GLU A O 1
ATOM 2829 N N . ALA A 1 348 ? 36.765 45.873 -19.873 1.00 83.81 348 ALA A N 1
ATOM 2830 C CA . ALA A 1 348 ? 36.109 47.129 -20.232 1.00 83.81 348 ALA A CA 1
ATOM 2831 C C . ALA A 1 348 ? 34.593 46.951 -20.427 1.00 83.81 348 ALA A C 1
ATOM 2833 O O . ALA A 1 348 ? 33.796 47.758 -19.937 1.00 83.81 348 ALA A O 1
ATOM 2834 N N . GLN A 1 349 ? 34.178 45.861 -21.079 1.00 82.19 349 GLN A N 1
ATOM 2835 C CA . GLN A 1 349 ? 32.765 45.530 -21.249 1.00 82.19 349 GLN A CA 1
ATOM 2836 C C . GLN A 1 349 ? 32.067 45.262 -19.906 1.00 82.19 349 GLN A C 1
ATOM 2838 O O . GLN A 1 349 ? 30.957 45.752 -19.686 1.00 82.19 349 GLN A O 1
ATOM 2843 N N . PHE A 1 350 ? 32.719 44.536 -18.993 1.00 81.25 350 PHE A N 1
ATOM 2844 C CA . PHE A 1 350 ? 32.196 44.261 -17.654 1.00 81.25 350 PHE A CA 1
ATOM 2845 C C . PHE A 1 350 ? 32.043 45.529 -16.818 1.00 81.25 350 PHE A C 1
ATOM 2847 O O . PHE A 1 350 ? 31.020 45.692 -16.159 1.00 81.25 350 PHE A O 1
ATOM 2854 N N . LYS A 1 351 ? 33.018 46.445 -16.862 1.00 86.62 351 LYS A N 1
ATOM 2855 C CA . LYS A 1 351 ? 32.934 47.730 -16.147 1.00 86.62 351 LYS A CA 1
ATOM 2856 C C . LYS A 1 351 ? 31.764 48.577 -16.639 1.00 86.62 351 LYS A C 1
ATOM 2858 O O . LYS A 1 351 ? 31.034 49.130 -15.821 1.00 86.62 351 LYS A O 1
ATOM 2863 N N . ARG A 1 352 ? 31.542 48.626 -17.957 1.00 90.19 352 ARG A N 1
ATOM 2864 C CA . ARG A 1 352 ? 30.406 49.351 -18.544 1.00 90.19 352 ARG A CA 1
ATOM 2865 C C . ARG A 1 352 ? 29.064 48.769 -18.091 1.00 90.19 352 ARG A C 1
ATOM 2867 O O . ARG A 1 352 ? 28.238 49.506 -17.567 1.00 90.19 352 ARG A O 1
ATOM 2874 N N . LEU A 1 353 ? 28.877 47.453 -18.225 1.00 79.75 353 LEU A N 1
ATOM 2875 C CA . LEU A 1 353 ? 27.637 46.775 -17.816 1.00 79.75 353 LEU A CA 1
ATOM 2876 C C . LEU A 1 353 ? 27.381 46.882 -16.306 1.00 79.75 353 LEU A C 1
ATOM 2878 O O . LEU A 1 353 ? 26.244 47.053 -15.881 1.00 79.75 353 LEU A O 1
ATOM 2882 N N . ALA A 1 354 ? 28.436 46.817 -15.493 1.00 85.38 354 ALA A N 1
ATOM 2883 C CA . ALA A 1 354 ? 28.344 47.005 -14.049 1.00 85.38 354 ALA A CA 1
ATOM 2884 C C . ALA A 1 354 ? 27.831 48.413 -13.699 1.00 85.38 354 ALA A C 1
ATOM 2886 O O . ALA A 1 354 ? 26.927 48.546 -12.874 1.00 85.38 354 ALA A O 1
ATOM 2887 N N . GLY A 1 355 ? 28.332 49.444 -14.391 1.00 88.25 355 GLY A N 1
ATOM 2888 C CA . GLY A 1 355 ? 27.840 50.817 -14.265 1.00 88.25 355 GLY A CA 1
ATOM 2889 C C . GLY A 1 355 ? 26.381 50.978 -14.696 1.00 88.25 355 GLY A C 1
ATOM 2890 O O . GLY A 1 355 ? 25.598 51.583 -13.971 1.00 88.25 355 GLY A O 1
ATOM 2891 N N . GLU A 1 356 ? 25.991 50.384 -15.828 1.00 87.31 356 GLU A N 1
ATOM 2892 C CA . GLU A 1 356 ? 24.601 50.403 -16.313 1.00 87.31 356 GLU A CA 1
ATOM 2893 C C . GLU A 1 356 ? 23.628 49.729 -15.334 1.00 87.31 356 GLU A C 1
ATOM 2895 O O . GLU A 1 356 ? 22.481 50.152 -15.207 1.00 87.31 356 GLU A O 1
ATOM 2900 N N . TRP A 1 357 ? 24.070 48.674 -14.644 1.00 78.81 357 TRP A N 1
ATOM 2901 C CA . TRP A 1 357 ? 23.226 47.881 -13.743 1.00 78.81 357 TRP A CA 1
ATOM 2902 C C . TRP A 1 357 ? 23.349 48.297 -12.271 1.00 78.81 357 TRP A C 1
ATOM 2904 O O . TRP A 1 357 ? 22.699 47.701 -11.414 1.00 78.81 357 TRP A O 1
ATOM 2914 N N . GLY A 1 358 ? 24.168 49.310 -11.966 1.00 88.56 358 GLY A N 1
ATOM 2915 C CA . GLY A 1 358 ? 24.371 49.812 -10.606 1.00 88.56 358 GLY A CA 1
ATOM 2916 C C . GLY A 1 358 ? 24.988 48.785 -9.650 1.00 88.56 358 GLY A C 1
ATOM 2917 O O . GLY A 1 358 ? 24.698 48.807 -8.455 1.00 88.56 358 GLY A O 1
ATOM 2918 N N . VAL A 1 359 ? 25.809 47.866 -10.162 1.00 83.25 359 VAL A N 1
ATOM 2919 C CA . VAL A 1 359 ? 26.479 46.818 -9.373 1.00 83.25 359 VAL A CA 1
ATOM 2920 C C . VAL A 1 359 ? 27.992 46.952 -9.476 1.00 83.25 359 VAL A C 1
ATOM 2922 O O . VAL A 1 359 ? 28.509 47.520 -10.434 1.00 83.25 359 VAL A O 1
ATOM 2925 N N . ASP A 1 360 ? 28.732 46.415 -8.504 1.00 85.81 360 ASP A N 1
ATOM 2926 C CA . ASP A 1 360 ? 30.189 46.391 -8.605 1.00 85.81 360 ASP A CA 1
ATOM 2927 C C . ASP A 1 360 ? 30.670 45.365 -9.654 1.00 85.81 360 ASP A C 1
ATOM 2929 O O . ASP A 1 360 ? 30.046 44.326 -9.908 1.00 85.81 360 ASP A O 1
ATOM 2933 N N . THR A 1 361 ? 31.789 45.680 -10.312 1.00 77.19 361 THR A N 1
ATOM 2934 C CA . THR A 1 361 ? 32.348 44.847 -11.386 1.00 77.19 361 THR A CA 1
ATOM 2935 C C . THR A 1 361 ? 32.723 43.430 -10.913 1.00 77.19 361 THR A C 1
ATOM 2937 O O . THR A 1 361 ? 32.392 42.478 -11.625 1.00 77.19 361 THR A O 1
ATOM 2940 N N . PRO A 1 362 ? 33.347 43.225 -9.731 1.00 78.00 362 PRO A N 1
ATOM 2941 C CA . PRO A 1 362 ? 33.598 41.882 -9.195 1.00 78.00 362 PRO A CA 1
ATOM 2942 C C . PRO A 1 362 ? 32.341 41.022 -8.981 1.00 78.00 362 PRO A C 1
ATOM 2944 O O . PRO A 1 362 ? 32.368 39.814 -9.232 1.00 78.00 362 PRO A O 1
ATOM 2947 N N . VAL A 1 363 ? 31.233 41.608 -8.532 1.00 74.44 363 VAL A N 1
ATOM 2948 C CA . VAL A 1 363 ? 29.948 40.935 -8.310 1.00 74.44 363 VAL A CA 1
ATOM 2949 C C . VAL A 1 363 ? 29.337 40.534 -9.642 1.00 74.44 363 VAL A C 1
ATOM 2951 O O . VAL A 1 363 ? 28.938 39.377 -9.793 1.00 74.44 363 VAL A O 1
ATOM 2954 N N . LEU A 1 364 ? 29.336 41.430 -10.633 1.00 76.69 364 LEU A N 1
ATOM 2955 C CA . LEU A 1 364 ? 28.852 41.100 -11.973 1.00 76.69 364 LEU A CA 1
ATOM 2956 C C . LEU A 1 364 ? 29.686 39.978 -12.614 1.00 76.69 364 LEU A C 1
ATOM 2958 O O . LEU A 1 364 ? 29.125 39.037 -13.181 1.00 76.69 364 LEU A O 1
ATOM 2962 N N . ALA A 1 365 ? 31.012 40.017 -12.455 1.00 73.94 365 ALA A N 1
ATOM 2963 C CA . ALA A 1 365 ? 31.911 38.965 -12.929 1.00 73.94 365 ALA A CA 1
ATOM 2964 C C . ALA A 1 365 ? 31.619 37.610 -12.262 1.00 73.94 365 ALA A C 1
ATOM 2966 O O . ALA A 1 365 ? 31.539 36.588 -12.945 1.00 73.94 365 ALA A O 1
ATOM 2967 N N . ARG A 1 366 ? 31.378 37.585 -10.942 1.00 74.00 366 ARG A N 1
ATOM 2968 C CA . ARG A 1 366 ? 30.994 36.358 -10.218 1.00 74.00 366 ARG A CA 1
ATOM 2969 C C . ARG A 1 366 ? 29.675 35.779 -10.724 1.00 74.00 366 ARG A C 1
ATOM 2971 O O . ARG A 1 366 ? 29.588 34.569 -10.926 1.00 74.00 366 ARG A O 1
ATOM 2978 N N . ILE A 1 367 ? 28.664 36.620 -10.944 1.00 73.88 367 ILE A N 1
ATOM 2979 C CA . ILE A 1 367 ? 27.358 36.189 -11.464 1.00 73.88 367 ILE A CA 1
ATOM 2980 C C . ILE A 1 367 ? 27.517 35.580 -12.860 1.00 73.88 367 ILE A C 1
ATOM 2982 O O . ILE A 1 367 ? 26.999 34.493 -13.119 1.00 73.88 367 ILE A O 1
ATOM 2986 N N . TRP A 1 368 ? 28.284 36.231 -13.735 1.00 79.50 368 TRP A N 1
ATOM 2987 C CA . TRP A 1 368 ? 28.532 35.729 -15.083 1.00 79.50 368 TRP A CA 1
ATOM 2988 C C . TRP A 1 368 ? 29.294 34.397 -15.091 1.00 79.50 368 TRP A C 1
ATOM 2990 O O . TRP A 1 368 ? 28.894 33.476 -15.802 1.00 79.50 368 TRP A O 1
ATOM 3000 N N . ILE A 1 369 ? 30.334 34.247 -14.260 1.00 71.19 369 ILE A N 1
ATOM 3001 C CA . ILE A 1 369 ? 31.075 32.980 -14.120 1.00 71.19 369 ILE A CA 1
ATOM 3002 C C . ILE A 1 369 ? 30.130 31.855 -13.680 1.00 71.19 369 ILE A C 1
ATOM 3004 O O . ILE A 1 369 ? 30.157 30.762 -14.249 1.00 71.19 369 ILE A O 1
ATOM 3008 N N . LEU A 1 370 ? 29.269 32.116 -12.692 1.00 67.12 370 LEU A N 1
ATOM 3009 C CA . LEU A 1 370 ? 28.309 31.128 -12.200 1.00 67.12 370 LEU A CA 1
ATOM 3010 C C . LEU A 1 370 ? 27.306 30.716 -13.281 1.00 67.12 370 LEU A C 1
ATOM 3012 O O . LEU A 1 370 ? 27.016 29.525 -13.418 1.00 67.12 370 LEU A O 1
ATOM 3016 N N . GLU A 1 371 ? 26.814 31.666 -14.074 1.00 69.44 371 GLU A N 1
ATOM 3017 C CA . GLU A 1 371 ? 25.873 31.373 -15.153 1.00 69.44 371 GLU A CA 1
ATOM 3018 C C . GLU A 1 371 ? 26.552 30.636 -16.315 1.00 69.44 371 GLU A C 1
ATOM 3020 O O . GLU A 1 371 ? 25.993 29.677 -16.851 1.00 69.44 371 GLU A O 1
ATOM 3025 N N . ARG A 1 372 ? 27.806 30.973 -16.643 1.00 70.38 372 ARG A N 1
ATOM 3026 C CA . ARG A 1 372 ? 28.572 30.259 -17.672 1.00 70.38 372 ARG A CA 1
ATOM 3027 C C . ARG A 1 372 ? 28.871 28.816 -17.269 1.00 70.38 372 ARG A C 1
ATOM 3029 O O . ARG A 1 372 ? 28.694 27.907 -18.078 1.00 70.38 372 ARG A O 1
ATOM 3036 N N . LEU A 1 373 ? 29.241 28.576 -16.009 1.00 60.88 373 LEU A N 1
ATOM 3037 C CA . LEU A 1 373 ? 29.408 27.221 -15.465 1.00 60.88 373 LEU A CA 1
ATOM 3038 C C . LEU A 1 373 ? 28.096 26.424 -15.507 1.00 60.88 373 LEU A C 1
ATOM 3040 O O . LEU A 1 373 ? 28.102 25.208 -15.713 1.00 60.88 373 LEU A O 1
ATOM 3044 N N . ARG A 1 374 ? 26.958 27.103 -15.342 1.00 63.03 374 ARG A N 1
ATOM 3045 C CA . ARG A 1 374 ? 25.630 26.494 -15.430 1.00 63.03 374 ARG A CA 1
ATOM 3046 C C . ARG A 1 374 ? 25.262 26.110 -16.862 1.00 63.03 374 ARG A C 1
ATOM 3048 O O . ARG A 1 374 ? 24.737 25.018 -17.063 1.00 63.03 374 ARG A O 1
ATOM 3055 N N . GLN A 1 375 ? 25.575 26.959 -17.839 1.00 61.06 375 GLN A N 1
ATOM 3056 C CA . GLN A 1 375 ? 25.375 26.680 -19.265 1.00 61.06 375 GLN A CA 1
ATOM 3057 C C . GLN A 1 375 ? 26.237 25.510 -19.743 1.00 61.06 375 GLN A C 1
ATOM 3059 O O . GLN A 1 375 ? 25.700 24.560 -20.304 1.00 61.06 375 GLN A O 1
ATOM 3064 N N . LEU A 1 376 ? 27.532 25.500 -19.409 1.00 59.97 376 LEU A N 1
ATOM 3065 C CA . LEU A 1 376 ? 28.437 24.397 -19.762 1.00 59.97 376 LEU A CA 1
ATOM 3066 C C . LEU A 1 376 ? 27.963 23.051 -19.189 1.00 59.97 376 LEU A C 1
ATOM 3068 O O . LEU A 1 376 ? 28.102 22.005 -19.822 1.00 59.97 376 LEU A O 1
ATOM 3072 N N . ARG A 1 377 ? 27.335 23.065 -18.007 1.00 56.38 377 ARG A N 1
ATOM 3073 C CA . ARG A 1 377 ? 26.729 21.871 -17.400 1.00 56.38 377 ARG A CA 1
ATOM 3074 C C . ARG A 1 377 ? 25.486 21.373 -18.147 1.00 56.38 377 ARG A C 1
ATOM 3076 O O . ARG A 1 377 ? 25.210 20.176 -18.096 1.00 56.38 377 ARG A O 1
ATOM 3083 N N . ASN A 1 378 ? 24.745 22.269 -18.794 1.00 53.09 378 ASN A N 1
ATOM 3084 C CA . ASN A 1 378 ? 23.558 21.935 -19.580 1.00 53.09 378 ASN A CA 1
ATOM 3085 C C . ASN A 1 378 ? 23.917 21.506 -21.010 1.00 53.09 378 ASN A C 1
ATOM 3087 O O . ASN A 1 378 ? 23.214 20.680 -21.570 1.00 53.09 378 ASN A O 1
ATOM 3091 N N . GLU A 1 379 ? 25.014 22.021 -21.570 1.00 54.38 379 GLU A N 1
ATOM 3092 C CA . GLU A 1 379 ? 25.554 21.612 -22.878 1.00 54.38 379 GLU A CA 1
ATOM 3093 C C . GLU A 1 379 ? 26.264 20.242 -22.823 1.00 54.38 379 GLU A C 1
ATOM 3095 O O . GLU A 1 379 ? 26.429 19.584 -23.844 1.00 54.38 379 GLU A O 1
ATOM 3100 N N . SER A 1 380 ? 26.660 19.789 -21.627 1.00 44.59 380 SER A N 1
ATOM 3101 C CA . SER A 1 380 ? 27.297 18.478 -21.397 1.00 44.59 380 SER A CA 1
ATOM 3102 C C . SER A 1 380 ? 26.304 17.338 -21.084 1.00 44.59 380 SER A C 1
ATOM 3104 O O . SER A 1 380 ? 26.727 16.267 -20.639 1.00 44.59 380 SER A O 1
ATOM 3106 N N . GLN A 1 381 ? 24.993 17.569 -21.239 1.00 40.38 381 GLN A N 1
ATOM 3107 C CA . GLN A 1 381 ? 23.904 16.590 -21.063 1.00 40.38 381 GLN A CA 1
ATOM 3108 C C . GLN A 1 381 ? 23.156 16.383 -22.371 1.00 40.38 381 GLN A C 1
ATOM 3110 O O . GLN A 1 381 ? 22.718 15.229 -22.589 1.00 40.38 381 GLN A O 1
#

Secondary structure (DSSP, 8-state):
-HHHHHHHHHHHHHHHTT---PPPPP----HHHHHHHHHHHHTT--IIIIIHHHHHHHHHH-GGGGSHHHHHHHHHHTHHHHHHT---HHHHHHHHHHHHHHHHTT--SHHHHHHHTTSHHHHHHHS---SS--TT-PPP--HHHHHHHHHHTT-TT-----HHHHHHHHHTT--GGGS-HHHHHHHHHHHHHHTTS-HHHHHHHHHHHTT-----SS-------PPPHHHHHHHHHHHT-HHHHHHHHS-PPPS-SSSS-TTTT-TTHHHHHHTTSS----S-TT-TT-PPPHHHHHHHHHHHHHHHTSHHHHHHHHHH--TTS-----SPPP------PPPHHHHHHHHHHHHHHT--HHHHHHHHHHHHHHHHHHHT-

pLDDT: mean 71.48, std 24.18, range [28.06, 98.62]

Sequence (381 aa):
MLLQAEAKKLTNYINSLGFNIPLRKPSHKHVGAIIADAVLQGGGHRYKTQVKPRVERMRDKYPVADTVSGLSSLLKSQGARTLLNWSGKDEQQRFRQTVAFFLKEQINTFDDLRNWLKSEANRYRLITKSNRVDKAGIAEISDATADYYRVLVRLPDAVKVDSRVEQFLADAGINTTKYRYKDLRTIVQLAAKQLRRSPLDLEGAIWNCTGKRTYEGGKMTVKWQGFTARQAKEFSQKRGYTSEVEVIETMKRPEDWKLRSFDDAKRGNYLLMWRWKGEKNYPSPHQVNRNPSDRWQSGKIESFHKYLKKPGGIAWQNKHKPNWLQPMTTAPLPEAQLTIGLPVEQEAQFKRLAGEWGVDTPVLARIWILERLRQLRNESQ